Protein AF-A0A6I3EVF7-F1 (afdb_monomer_lite)

Structure (mmCIF, N/CA/C/O backbone):
data_AF-A0A6I3EVF7-F1
#
_entry.id   AF-A0A6I3EVF7-F1
#
loop_
_atom_site.group_PDB
_atom_site.id
_atom_site.type_symbol
_atom_site.label_atom_id
_atom_site.label_alt_id
_atom_site.label_comp_id
_atom_site.label_asym_id
_atom_site.label_entity_id
_atom_site.label_seq_id
_atom_site.pdbx_PDB_ins_code
_atom_site.Cartn_x
_atom_site.Cartn_y
_atom_site.Cartn_z
_atom_site.occupancy
_atom_site.B_iso_or_equiv
_atom_site.auth_seq_id
_atom_site.auth_comp_id
_atom_site.auth_asym_id
_atom_site.auth_atom_id
_atom_site.pdbx_PDB_model_num
ATOM 1 N N . MET A 1 1 ? 8.683 -10.826 -20.649 1.00 38.62 1 MET A N 1
ATOM 2 C CA . MET A 1 1 ? 7.949 -12.103 -20.678 1.00 38.62 1 MET A CA 1
ATOM 3 C C . MET A 1 1 ? 6.472 -11.751 -20.648 1.00 38.62 1 MET A C 1
ATOM 5 O O . MET A 1 1 ? 6.084 -11.012 -19.754 1.00 38.62 1 MET A O 1
ATOM 9 N N . HIS A 1 2 ? 5.681 -12.160 -21.643 1.00 29.53 2 HIS A N 1
ATOM 10 C CA . HIS A 1 2 ? 4.258 -12.369 -21.372 1.00 29.53 2 HIS A CA 1
ATOM 11 C C . HIS A 1 2 ? 4.209 -13.554 -20.407 1.00 29.53 2 HIS A C 1
ATOM 13 O O . HIS A 1 2 ? 4.920 -14.536 -20.629 1.00 29.53 2 HIS A O 1
ATOM 19 N N . LEU A 1 3 ? 3.469 -13.433 -19.309 1.00 39.28 3 LEU A N 1
ATOM 20 C CA . LEU A 1 3 ? 3.276 -14.514 -18.347 1.00 39.28 3 LEU A CA 1
ATOM 21 C C . LEU A 1 3 ? 2.391 -15.591 -18.985 1.00 39.28 3 LEU A C 1
ATOM 23 O O . LEU A 1 3 ? 1.185 -15.600 -18.780 1.00 39.28 3 LEU A O 1
ATOM 27 N N . ARG A 1 4 ? 2.993 -16.413 -19.852 1.00 40.47 4 ARG A N 1
ATOM 28 C CA . ARG A 1 4 ? 2.607 -17.772 -20.273 1.00 40.47 4 ARG A CA 1
ATOM 29 C C . ARG A 1 4 ? 3.448 -18.162 -21.487 1.00 40.47 4 ARG A C 1
ATOM 31 O O . ARG A 1 4 ? 3.463 -17.452 -22.489 1.00 40.47 4 ARG A O 1
ATOM 38 N N . GLY A 1 5 ? 4.130 -19.299 -21.387 1.00 30.47 5 GLY A N 1
ATOM 39 C CA . GLY A 1 5 ? 4.815 -19.923 -22.517 1.00 30.47 5 GLY A CA 1
ATOM 40 C C . GLY A 1 5 ? 6.160 -20.527 -22.145 1.00 30.47 5 GLY A C 1
ATOM 41 O O . GLY A 1 5 ? 7.187 -19.995 -22.544 1.00 30.47 5 GLY A O 1
ATOM 42 N N . LEU A 1 6 ? 6.139 -21.621 -21.383 1.00 3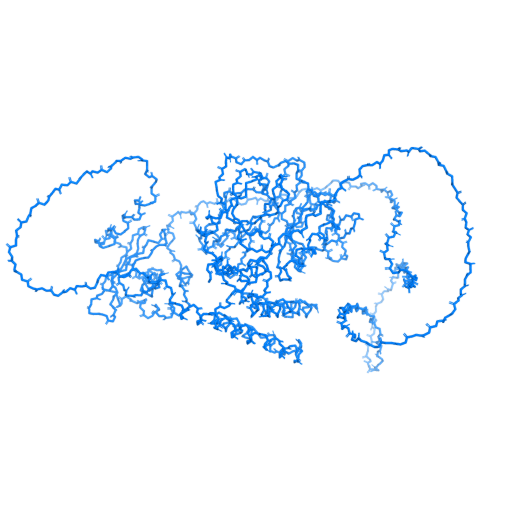1.83 6 LEU A N 1
ATOM 43 C CA . LEU A 1 6 ? 7.180 -22.652 -21.358 1.00 31.83 6 LEU A CA 1
ATOM 44 C C . LEU A 1 6 ? 6.561 -23.888 -20.701 1.00 31.83 6 LEU A C 1
ATOM 46 O O . LEU A 1 6 ? 6.365 -23.925 -19.491 1.00 31.83 6 LEU A O 1
ATOM 50 N N . GLY A 1 7 ? 6.190 -24.857 -21.526 1.00 28.47 7 GLY A N 1
ATOM 51 C CA . GLY A 1 7 ? 5.572 -26.097 -21.080 1.00 28.47 7 GLY A CA 1
ATOM 52 C C . GLY A 1 7 ? 5.059 -26.885 -22.269 1.00 28.47 7 GLY A C 1
ATOM 53 O O . GLY A 1 7 ? 3.861 -27.094 -22.373 1.00 28.47 7 GLY A O 1
ATOM 54 N N . ASP A 1 8 ? 5.956 -27.245 -23.187 1.00 30.62 8 ASP A N 1
ATOM 55 C CA . ASP A 1 8 ? 5.662 -28.314 -24.136 1.00 30.62 8 ASP A CA 1
ATOM 56 C C . ASP A 1 8 ? 6.950 -29.065 -24.487 1.00 30.62 8 ASP A C 1
ATOM 58 O O . ASP A 1 8 ? 7.740 -28.655 -25.340 1.00 30.62 8 ASP A O 1
ATOM 62 N N . ARG A 1 9 ? 7.203 -30.133 -23.727 1.00 29.97 9 ARG A N 1
ATOM 63 C CA . ARG A 1 9 ? 7.950 -31.315 -24.163 1.00 29.97 9 ARG A CA 1
ATOM 64 C C . ARG A 1 9 ? 7.329 -32.509 -23.455 1.00 29.97 9 ARG A C 1
ATOM 66 O O . ARG A 1 9 ? 7.487 -32.655 -22.246 1.00 29.97 9 ARG A O 1
ATOM 73 N N . GLY A 1 10 ? 6.604 -33.305 -24.231 1.00 24.58 10 GLY A N 1
ATOM 74 C CA . GLY A 1 10 ? 6.026 -34.564 -23.796 1.00 24.58 10 GLY A CA 1
ATOM 75 C C . GLY A 1 10 ? 7.090 -35.544 -23.316 1.00 24.58 10 GLY A C 1
ATOM 76 O O . GLY A 1 10 ? 8.164 -35.665 -23.910 1.00 24.58 10 GLY A O 1
ATOM 77 N N . ILE A 1 11 ? 6.749 -36.240 -22.240 1.00 28.66 11 ILE A N 1
ATOM 78 C CA . ILE A 1 11 ? 7.243 -37.572 -21.927 1.00 28.66 11 ILE A CA 1
ATOM 79 C C . ILE A 1 11 ? 5.992 -38.365 -21.547 1.00 28.66 11 ILE A C 1
ATOM 81 O O . ILE A 1 11 ? 5.314 -38.024 -20.579 1.00 28.66 11 ILE A O 1
ATOM 85 N N . ASP A 1 12 ? 5.673 -39.358 -22.374 1.00 26.12 12 ASP A N 1
ATOM 86 C CA . ASP A 1 12 ? 4.699 -40.409 -22.094 1.00 26.12 12 ASP A CA 1
ATOM 87 C C . ASP A 1 12 ? 5.113 -41.196 -20.841 1.00 26.12 12 ASP A C 1
ATOM 89 O O . ASP A 1 12 ? 6.294 -41.515 -20.671 1.00 26.12 12 ASP A O 1
ATOM 93 N N . GLY A 1 13 ? 4.147 -41.546 -19.988 1.00 26.25 13 GLY A N 1
ATOM 94 C CA . GLY A 1 13 ? 4.371 -42.454 -18.861 1.00 26.25 13 GLY A CA 1
ATOM 95 C C . GLY A 1 13 ? 3.244 -42.458 -17.828 1.00 26.25 13 GLY A C 1
ATOM 96 O O . GLY A 1 13 ? 3.287 -41.679 -16.886 1.00 26.25 13 GLY A O 1
ATOM 97 N N . ASP A 1 14 ? 2.262 -43.326 -18.074 1.00 24.47 14 ASP A N 1
ATOM 98 C CA . ASP A 1 14 ? 1.300 -44.005 -17.186 1.00 24.47 14 ASP A CA 1
ATOM 99 C C . ASP A 1 14 ? 0.942 -43.461 -15.781 1.00 24.47 14 ASP A C 1
ATOM 101 O O . ASP A 1 14 ? 1.766 -43.353 -14.879 1.00 24.47 14 ASP A O 1
ATOM 105 N N . ALA A 1 15 ? -0.368 -43.204 -15.658 1.00 25.30 15 ALA A N 1
ATOM 106 C CA . ALA A 1 15 ? -1.366 -43.637 -14.666 1.00 25.30 15 ALA A CA 1
ATOM 107 C C . ALA A 1 15 ? -0.992 -44.100 -13.232 1.00 25.30 15 ALA A C 1
ATOM 109 O O . ALA A 1 15 ? 0.000 -44.772 -12.986 1.00 25.30 15 ALA A O 1
ATOM 110 N N . ASP A 1 16 ? -1.979 -43.843 -12.358 1.00 25.98 16 ASP A N 1
ATOM 111 C CA . ASP A 1 16 ? -2.248 -44.378 -11.011 1.00 25.98 16 ASP A CA 1
ATOM 112 C C . ASP A 1 16 ? -1.603 -43.662 -9.807 1.00 25.98 16 ASP A C 1
ATOM 114 O O . ASP A 1 16 ? -0.487 -43.944 -9.391 1.00 25.98 16 ASP A O 1
ATOM 118 N N . ASP A 1 17 ? -2.344 -42.715 -9.212 1.00 25.66 17 ASP A N 1
ATOM 119 C CA . ASP A 1 17 ? -3.032 -42.968 -7.930 1.00 25.66 17 ASP A CA 1
ATOM 120 C C . ASP A 1 17 ? -3.854 -41.740 -7.485 1.00 25.66 17 ASP A C 1
ATOM 122 O O . ASP A 1 17 ? -3.339 -40.712 -7.034 1.00 25.66 17 ASP A O 1
ATOM 126 N N . CYS A 1 18 ? -5.179 -41.855 -7.595 1.00 22.62 18 CYS A N 1
ATOM 127 C CA . CYS A 1 18 ? -6.127 -40.994 -6.898 1.00 22.62 18 CYS A CA 1
ATOM 128 C C . CYS A 1 18 ? -6.444 -41.628 -5.542 1.00 22.62 18 CYS A C 1
ATOM 130 O O . CYS A 1 18 ? -7.067 -42.685 -5.498 1.00 22.62 18 CYS A O 1
ATOM 132 N N . ILE A 1 19 ? -6.115 -40.953 -4.437 1.00 23.39 19 ILE A N 1
ATOM 133 C CA . ILE A 1 19 ? -6.683 -41.288 -3.127 1.00 23.39 19 ILE A CA 1
ATOM 134 C C . ILE A 1 19 ? -7.398 -40.068 -2.549 1.00 23.39 19 ILE A C 1
ATOM 136 O O . ILE A 1 19 ? -6.800 -39.073 -2.145 1.00 23.39 19 ILE A O 1
ATOM 140 N N . VAL A 1 20 ? -8.721 -40.205 -2.523 1.00 22.12 20 VAL A N 1
ATOM 141 C CA . VAL A 1 20 ? -9.694 -39.427 -1.758 1.00 22.12 20 VAL A CA 1
ATOM 142 C C . VAL A 1 20 ? -9.808 -40.043 -0.363 1.00 22.12 20 VAL A C 1
ATOM 144 O O . VAL A 1 20 ? -10.051 -41.238 -0.257 1.00 22.12 20 VAL A O 1
ATOM 147 N N . PHE A 1 21 ? -9.745 -39.226 0.689 1.00 23.14 21 PHE A N 1
ATOM 148 C CA . PHE A 1 21 ? -10.411 -39.457 1.982 1.00 23.14 21 PHE A CA 1
ATOM 149 C C . PHE A 1 21 ? -10.740 -38.067 2.553 1.00 23.14 21 PHE A C 1
ATOM 151 O O . PHE A 1 21 ? -9.890 -37.186 2.531 1.00 23.14 21 PHE A O 1
ATOM 158 N N . GLY A 1 22 ? -11.935 -37.729 3.030 1.00 23.11 22 GLY A N 1
ATOM 159 C CA . GLY A 1 22 ? -13.046 -38.542 3.509 1.00 23.11 22 GLY A CA 1
ATOM 160 C C . GLY A 1 22 ? -13.506 -37.918 4.829 1.00 23.11 22 GLY A C 1
ATOM 161 O O . GLY A 1 22 ? -12.819 -38.043 5.837 1.00 23.11 22 GLY A O 1
ATOM 162 N N . ALA A 1 23 ? -14.620 -37.185 4.797 1.00 22.70 23 ALA A N 1
ATOM 163 C CA . ALA A 1 23 ? -15.265 -36.619 5.977 1.00 22.70 23 ALA A CA 1
ATOM 164 C C . ALA A 1 23 ? -15.813 -37.739 6.878 1.00 22.70 23 ALA A C 1
ATOM 166 O O . ALA A 1 23 ? -16.381 -38.710 6.381 1.00 22.70 23 ALA A O 1
ATOM 167 N N . GLY A 1 24 ? -15.663 -37.585 8.194 1.00 23.61 24 GLY A N 1
ATOM 168 C CA . GLY A 1 24 ? -16.239 -38.474 9.198 1.00 23.61 24 GLY A CA 1
ATOM 169 C C . GLY A 1 24 ? -16.977 -37.674 10.265 1.00 23.61 24 GLY A C 1
ATOM 170 O O . GLY A 1 24 ? -16.353 -37.077 11.138 1.00 23.61 24 GLY A O 1
ATOM 171 N N . GLU A 1 25 ? -18.305 -37.673 10.179 1.00 25.81 25 GLU A N 1
ATOM 172 C CA . GLU A 1 25 ? -19.218 -37.321 11.264 1.00 25.81 25 GLU A CA 1
ATOM 173 C C . GLU A 1 25 ? -19.417 -38.522 12.203 1.00 25.81 25 GLU A C 1
ATOM 175 O O . GLU A 1 25 ? -19.646 -39.641 11.753 1.00 25.81 25 GLU A O 1
ATOM 180 N N . SER A 1 26 ? -19.390 -38.272 13.512 1.00 29.00 26 SER A N 1
ATOM 181 C CA . SER A 1 26 ? -20.152 -38.961 14.572 1.00 29.00 26 SER A CA 1
ATOM 182 C C . SER A 1 26 ? -19.810 -38.227 15.875 1.00 29.00 26 SER A C 1
ATOM 184 O O . SER A 1 26 ? -18.667 -37.828 16.055 1.00 29.00 26 SER A O 1
ATOM 186 N N . GLY A 1 27 ? -20.669 -37.952 16.844 1.00 25.12 27 GLY A N 1
ATOM 187 C CA . GLY A 1 27 ? -22.031 -38.352 17.143 1.00 25.12 27 GLY A CA 1
ATOM 188 C C . GLY A 1 27 ? -22.235 -38.022 18.631 1.00 25.12 27 GLY A C 1
ATOM 189 O O . GLY A 1 27 ? -21.299 -38.052 19.425 1.00 25.12 27 GLY A O 1
ATOM 190 N N . VAL A 1 28 ? -23.450 -37.624 18.981 1.00 28.11 28 VAL A N 1
ATOM 191 C CA . VAL A 1 28 ? -23.890 -37.069 20.270 1.00 28.11 28 VAL A CA 1
ATOM 192 C C . VAL A 1 28 ? -23.696 -38.024 21.465 1.00 28.11 28 VAL A C 1
ATOM 194 O O . VAL A 1 28 ? -23.994 -39.209 21.364 1.00 28.11 28 VAL A O 1
ATOM 197 N N . GLY A 1 29 ? -23.340 -37.477 22.637 1.00 24.62 29 GLY A N 1
ATOM 198 C CA . GLY A 1 29 ? -23.464 -38.139 23.945 1.00 24.62 29 GLY A CA 1
ATOM 199 C C . GLY A 1 29 ? -23.269 -37.154 25.108 1.00 24.62 29 GLY A C 1
ATOM 200 O O . GLY A 1 29 ? -22.277 -36.438 25.156 1.00 24.62 29 GLY A O 1
ATOM 201 N N . ARG A 1 30 ? -24.248 -37.072 26.014 1.00 26.86 30 ARG A N 1
ATOM 202 C CA . ARG A 1 30 ? -24.428 -36.042 27.053 1.00 26.86 30 ARG A CA 1
ATOM 203 C C . ARG A 1 30 ? -24.164 -36.622 28.458 1.00 26.86 30 ARG A C 1
ATOM 205 O O . ARG A 1 30 ? -24.541 -37.763 28.695 1.00 26.86 30 ARG A O 1
ATOM 212 N N . ALA A 1 31 ? -23.700 -35.746 29.358 1.00 27.33 31 ALA A N 1
ATOM 213 C CA . ALA A 1 31 ? -23.942 -35.680 30.815 1.00 27.33 31 ALA A CA 1
ATOM 214 C C . ALA A 1 31 ? -22.895 -36.214 31.835 1.00 27.33 31 ALA A C 1
ATOM 216 O O . ALA A 1 31 ? -22.495 -37.371 31.819 1.00 27.33 31 ALA A O 1
ATOM 217 N N . ASP A 1 32 ? -22.608 -35.292 32.771 1.00 26.92 32 ASP A N 1
ATOM 218 C CA . ASP A 1 32 ? -22.363 -35.399 34.222 1.00 26.92 32 ASP A CA 1
ATOM 219 C C . ASP A 1 32 ? -20.986 -35.751 34.836 1.00 26.92 32 ASP A C 1
ATOM 221 O O . ASP A 1 32 ? -20.535 -36.888 34.837 1.00 26.92 32 ASP A O 1
ATOM 225 N N . GLY A 1 33 ? -20.429 -34.749 35.546 1.00 25.52 33 GLY A N 1
ATOM 226 C CA . GLY A 1 33 ? -20.185 -34.833 36.998 1.00 25.52 33 GLY A CA 1
ATOM 227 C C . GLY A 1 33 ? -18.771 -35.153 37.523 1.00 25.52 33 GLY A C 1
ATOM 228 O O . GLY A 1 33 ? -18.270 -36.250 37.336 1.00 25.52 33 GLY A O 1
ATOM 229 N N . GLY A 1 34 ? -18.215 -34.252 38.354 1.00 24.58 34 GLY A N 1
ATOM 230 C CA . GLY A 1 34 ? -17.509 -34.659 39.591 1.00 24.58 34 GLY A CA 1
ATOM 231 C C . GLY A 1 34 ? -15.972 -34.568 39.678 1.00 24.58 34 GLY A C 1
ATOM 232 O O . GLY A 1 34 ? -15.258 -35.485 39.309 1.00 24.58 34 GLY A O 1
ATOM 233 N N . SER A 1 35 ? -15.502 -33.468 40.279 1.00 25.22 35 SER A N 1
ATOM 234 C CA . SER A 1 35 ? -14.383 -33.282 41.238 1.00 25.22 35 SER A CA 1
ATOM 235 C C . SER A 1 35 ? -13.179 -34.254 41.378 1.00 25.22 35 SER A C 1
ATOM 237 O O . SER A 1 35 ? -13.341 -35.410 41.746 1.00 25.22 35 SER A O 1
ATOM 239 N N . ALA A 1 36 ? -11.995 -33.614 41.413 1.00 26.95 36 ALA A N 1
ATOM 240 C CA . ALA A 1 36 ? -10.880 -33.737 42.381 1.00 26.95 36 ALA A CA 1
ATOM 241 C C . ALA A 1 36 ? -9.971 -34.989 42.424 1.00 26.95 36 ALA A C 1
ATOM 243 O O . ALA A 1 36 ? -10.426 -36.116 42.558 1.00 26.95 36 ALA A O 1
ATOM 244 N N . GLY A 1 37 ? -8.651 -34.742 42.496 1.00 24.61 37 GLY A N 1
ATOM 245 C CA . GLY A 1 37 ? -7.668 -35.697 43.031 1.00 24.61 37 GLY A CA 1
ATOM 246 C C . GLY A 1 37 ? -6.244 -35.535 42.491 1.00 24.61 37 GLY A C 1
ATOM 247 O O . GLY A 1 37 ? -5.963 -35.910 41.362 1.00 24.61 37 GLY A O 1
ATOM 248 N N . ALA A 1 38 ? -5.347 -34.987 43.313 1.00 25.56 38 ALA A N 1
ATOM 249 C CA . ALA A 1 38 ? -3.904 -34.891 43.084 1.00 25.56 38 ALA A CA 1
ATOM 250 C C . ALA A 1 38 ? -3.187 -36.251 43.232 1.00 25.56 38 ALA A C 1
ATOM 252 O O . ALA A 1 38 ? -3.650 -37.104 43.986 1.00 25.56 38 ALA A O 1
ATOM 253 N N . GLY A 1 39 ? -2.016 -36.420 42.601 1.00 23.69 39 GLY A N 1
ATOM 254 C CA . GLY A 1 39 ? -1.154 -37.589 42.832 1.00 23.69 39 GLY A CA 1
ATOM 255 C C . GLY A 1 39 ? 0.091 -37.679 41.939 1.00 23.69 39 GLY A C 1
ATOM 256 O O . GLY A 1 39 ? 0.058 -38.332 40.909 1.00 23.69 39 GLY A O 1
ATOM 257 N N . THR A 1 40 ? 1.158 -36.991 42.358 1.00 24.88 40 THR A N 1
ATOM 258 C CA . THR A 1 40 ? 2.593 -37.386 42.382 1.00 24.88 40 THR A CA 1
ATOM 259 C C . THR A 1 40 ? 3.217 -38.352 41.344 1.00 24.88 40 THR A C 1
ATOM 261 O O . THR A 1 40 ? 2.779 -39.483 41.173 1.00 24.88 40 THR A O 1
ATOM 264 N N . CYS A 1 41 ? 4.378 -37.926 40.806 1.00 21.59 41 CYS A N 1
ATOM 265 C CA . CYS A 1 41 ? 5.434 -38.706 40.122 1.00 21.59 41 CYS A CA 1
ATOM 266 C C . CYS A 1 41 ? 5.946 -39.939 40.909 1.00 21.59 41 CYS A C 1
ATOM 268 O O . CYS A 1 41 ? 5.789 -39.988 42.131 1.00 21.59 41 CYS A O 1
ATOM 270 N N . PRO A 1 42 ? 6.678 -40.864 40.245 1.00 30.25 42 PRO A N 1
ATOM 271 C CA . PRO A 1 42 ? 8.151 -40.787 40.300 1.00 30.25 42 PRO A CA 1
ATOM 272 C C . PRO A 1 42 ? 8.917 -41.154 38.999 1.00 30.25 42 PRO A C 1
ATOM 274 O O . PRO A 1 42 ? 8.568 -42.075 38.275 1.00 30.25 42 PRO A O 1
ATOM 277 N N . LEU A 1 43 ? 9.977 -40.369 38.761 1.00 26.64 43 LEU A N 1
ATOM 278 C CA . LEU A 1 43 ? 11.385 -40.699 38.455 1.00 26.64 43 LEU A CA 1
ATOM 279 C C . LEU A 1 43 ? 11.807 -41.910 37.581 1.00 26.64 43 LEU A C 1
ATOM 281 O O . LEU A 1 43 ? 11.591 -43.060 37.937 1.00 26.64 43 LEU A O 1
ATOM 285 N N . ALA A 1 44 ? 12.650 -41.548 36.599 1.00 26.12 44 ALA A N 1
ATOM 286 C CA . ALA A 1 44 ? 13.984 -42.082 36.259 1.00 26.12 44 ALA A CA 1
ATOM 287 C C . ALA A 1 44 ? 14.146 -43.474 35.609 1.00 26.12 44 ALA A C 1
ATOM 289 O O . ALA A 1 44 ? 13.737 -44.500 36.140 1.00 26.12 44 ALA A O 1
ATOM 290 N N . GLY A 1 45 ? 14.892 -43.484 34.497 1.00 24.11 45 GLY A N 1
ATOM 291 C CA . GLY A 1 45 ? 15.455 -44.668 33.847 1.00 24.11 45 GLY A CA 1
ATOM 292 C C . GLY A 1 45 ? 16.379 -44.257 32.699 1.00 24.11 45 GLY A C 1
ATOM 293 O O . GLY A 1 45 ? 15.912 -43.788 31.667 1.00 24.11 45 GLY A O 1
ATOM 294 N N . ASP A 1 46 ? 17.676 -44.379 32.952 1.00 24.92 46 ASP A N 1
ATOM 295 C CA . ASP A 1 46 ? 18.827 -43.958 32.153 1.00 24.92 46 ASP A CA 1
ATOM 296 C C . ASP A 1 46 ? 19.147 -44.865 30.942 1.00 24.92 46 ASP A C 1
ATOM 298 O O . ASP A 1 46 ? 18.916 -46.069 30.989 1.00 24.92 46 ASP A O 1
ATOM 302 N N . LEU A 1 47 ? 19.793 -44.237 29.943 1.00 26.00 47 LEU A N 1
ATOM 303 C CA . LEU A 1 47 ? 20.831 -44.733 29.012 1.00 26.00 47 LEU A CA 1
ATOM 304 C C . LEU A 1 47 ? 20.518 -45.882 28.023 1.00 26.00 47 LEU A C 1
ATOM 306 O O . LEU A 1 47 ? 20.335 -47.025 28.412 1.00 26.00 47 LEU A O 1
ATOM 310 N N . ASP A 1 48 ? 20.672 -45.603 26.718 1.00 24.92 48 ASP A N 1
ATOM 311 C CA . ASP A 1 48 ? 21.825 -46.156 25.987 1.00 24.92 48 ASP A CA 1
ATOM 312 C C . ASP A 1 48 ? 22.127 -45.447 24.655 1.00 24.92 48 ASP A C 1
ATOM 314 O O . ASP A 1 48 ? 21.250 -44.965 23.936 1.00 24.92 48 ASP A O 1
ATOM 318 N N . ALA A 1 49 ? 23.424 -45.358 24.366 1.00 27.56 49 ALA A N 1
ATOM 319 C CA . ALA A 1 49 ? 24.030 -44.637 23.259 1.00 27.56 49 ALA A CA 1
ATOM 320 C C . ALA A 1 49 ? 24.144 -45.494 21.985 1.00 27.56 49 ALA A C 1
ATOM 322 O O . ALA A 1 49 ? 24.536 -46.656 22.029 1.00 27.56 49 ALA A O 1
ATOM 323 N N . GLY A 1 50 ? 23.915 -44.875 20.825 1.00 25.17 50 GLY A N 1
ATOM 324 C CA . GLY A 1 50 ? 24.214 -45.443 19.511 1.00 25.17 50 GLY A CA 1
ATOM 325 C C . GLY A 1 50 ? 24.464 -44.326 18.504 1.00 25.17 50 GLY A C 1
ATOM 326 O O . GLY A 1 50 ? 23.532 -43.672 18.048 1.00 25.17 50 GLY A O 1
ATOM 327 N N . GLY A 1 51 ? 25.739 -44.059 18.217 1.00 25.20 51 GLY A N 1
ATOM 328 C CA . GLY A 1 51 ? 26.180 -42.990 17.327 1.00 25.20 51 GLY A CA 1
ATOM 329 C C . GLY A 1 51 ? 25.971 -43.294 15.841 1.00 25.20 51 GLY A C 1
ATOM 330 O O . GLY A 1 51 ? 26.070 -44.433 15.395 1.00 25.20 51 GLY A O 1
ATOM 331 N N . GLY A 1 52 ? 25.752 -42.234 15.066 1.00 25.25 52 GLY A N 1
ATOM 332 C CA . GLY A 1 52 ? 25.732 -42.258 13.604 1.00 25.25 52 GLY A CA 1
ATOM 333 C C . GLY A 1 52 ? 25.544 -40.843 13.066 1.00 25.25 52 GLY A C 1
ATOM 334 O O . GLY A 1 52 ? 24.445 -40.303 13.103 1.00 25.25 52 GLY A O 1
ATOM 335 N N . GLY A 1 53 ? 26.640 -40.206 12.654 1.00 26.52 53 GLY A N 1
ATOM 336 C CA . GLY A 1 53 ? 26.678 -38.795 12.274 1.00 26.52 53 GLY A CA 1
ATOM 337 C C . GLY A 1 53 ? 25.992 -38.469 10.945 1.00 26.52 53 GLY A C 1
ATOM 338 O O . GLY A 1 53 ? 25.993 -39.264 10.010 1.00 26.52 53 GLY A O 1
ATOM 339 N N . GLY A 1 54 ? 25.477 -37.238 10.837 1.00 26.16 54 GLY A N 1
ATOM 340 C CA . GLY A 1 54 ? 24.986 -36.695 9.571 1.00 26.16 54 GLY A CA 1
ATOM 341 C C . GLY A 1 54 ? 24.305 -35.328 9.679 1.00 26.16 54 GLY A C 1
ATOM 342 O O . GLY A 1 54 ? 23.103 -35.256 9.863 1.00 26.16 54 GLY A O 1
ATOM 343 N N . ARG A 1 55 ? 25.092 -34.260 9.476 1.00 27.31 55 ARG A N 1
ATOM 344 C CA . ARG A 1 55 ? 24.706 -32.889 9.057 1.00 27.31 55 ARG A CA 1
ATOM 345 C C . ARG A 1 55 ? 23.688 -32.128 9.930 1.00 27.31 55 ARG A C 1
ATOM 347 O O . ARG A 1 55 ? 22.485 -32.158 9.706 1.00 27.31 55 ARG A O 1
ATOM 354 N N . LEU A 1 56 ? 24.218 -31.295 10.831 1.00 26.77 56 LEU A N 1
ATOM 355 C CA . LEU A 1 56 ? 23.485 -30.206 11.485 1.00 26.77 56 LEU A CA 1
ATOM 356 C C . LEU A 1 56 ? 23.064 -29.142 10.454 1.00 26.77 56 LEU A C 1
ATOM 358 O O . LEU A 1 56 ? 23.902 -28.414 9.917 1.00 26.77 56 LEU A O 1
ATOM 362 N N . GLY A 1 57 ? 21.760 -29.034 10.201 1.00 24.98 57 GLY A N 1
ATOM 363 C CA . GLY A 1 57 ? 21.161 -27.841 9.611 1.00 24.98 57 GLY A CA 1
ATOM 364 C C . GLY A 1 57 ? 21.241 -26.688 10.612 1.00 24.98 57 GLY A C 1
ATOM 365 O O . GLY A 1 57 ? 20.784 -26.810 11.746 1.00 24.98 57 GLY A O 1
ATOM 366 N N . ARG A 1 58 ? 21.852 -25.567 10.216 1.00 24.31 58 ARG A N 1
ATOM 367 C CA . ARG A 1 58 ? 21.862 -24.335 11.016 1.00 24.31 58 ARG A CA 1
ATOM 368 C C . ARG A 1 58 ? 20.439 -23.773 11.057 1.00 24.31 58 ARG A C 1
ATOM 370 O O . ARG A 1 58 ? 19.982 -23.197 10.075 1.00 24.31 58 ARG A O 1
ATOM 377 N N . ALA A 1 59 ? 19.759 -23.924 12.189 1.00 23.16 59 ALA A N 1
ATOM 378 C CA . ALA A 1 59 ? 18.592 -23.119 12.517 1.00 23.16 59 ALA A CA 1
ATOM 379 C C . ALA A 1 59 ? 19.071 -21.700 12.862 1.00 23.16 59 ALA A C 1
ATOM 381 O O . ALA A 1 59 ? 19.826 -21.501 13.814 1.00 23.16 59 ALA A O 1
ATOM 382 N N . VAL A 1 60 ? 18.674 -20.714 12.059 1.00 23.42 60 VAL A N 1
ATOM 383 C CA . VAL A 1 60 ? 18.873 -19.294 12.368 1.00 23.42 60 VAL A CA 1
ATOM 384 C C . VAL A 1 60 ? 17.800 -18.904 13.382 1.00 23.42 60 VAL A C 1
ATOM 386 O O . VAL A 1 60 ? 16.656 -18.645 13.021 1.00 23.42 60 VAL A O 1
ATOM 389 N N . GLY A 1 61 ? 18.156 -18.928 14.666 1.00 22.06 61 GLY A N 1
ATOM 390 C CA . GLY A 1 61 ? 17.337 -18.367 15.736 1.00 22.06 61 GLY A CA 1
ATOM 391 C C . GLY A 1 61 ? 17.456 -16.845 15.735 1.00 22.06 61 GLY A C 1
ATOM 392 O O . GLY A 1 61 ? 18.543 -16.308 15.941 1.00 22.06 61 GLY A O 1
ATOM 393 N N . LEU A 1 62 ? 16.345 -16.153 15.486 1.00 20.66 62 LEU A N 1
ATOM 394 C CA . LEU A 1 62 ? 16.237 -14.703 15.618 1.00 20.66 62 LEU A CA 1
ATOM 395 C C . LEU A 1 62 ? 16.298 -14.340 17.112 1.00 20.66 62 LEU A C 1
ATOM 397 O O . LEU A 1 62 ? 15.359 -14.600 17.863 1.00 20.66 62 LEU A O 1
ATOM 401 N N . LEU A 1 63 ? 17.420 -13.769 17.550 1.00 20.16 63 LEU A N 1
ATOM 402 C CA . LEU A 1 63 ? 17.597 -13.258 18.907 1.00 20.16 63 LEU A CA 1
ATOM 403 C C . LEU A 1 63 ? 16.835 -11.931 19.048 1.00 20.16 63 LEU A C 1
ATOM 405 O O . LEU A 1 63 ? 17.262 -10.903 18.525 1.00 20.16 63 LEU A O 1
ATOM 409 N N . VAL A 1 64 ? 15.713 -11.945 19.765 1.00 21.56 64 VAL A N 1
ATOM 410 C CA . VAL A 1 64 ? 15.047 -10.720 20.224 1.00 21.56 64 VAL A CA 1
ATOM 411 C C . VAL A 1 64 ? 15.802 -10.221 21.455 1.00 21.56 64 VAL A C 1
ATOM 413 O O . VAL A 1 64 ? 15.683 -10.787 22.539 1.00 21.56 64 VAL A O 1
ATOM 416 N N . VAL A 1 65 ? 16.609 -9.175 21.287 1.00 21.05 65 VAL A N 1
ATOM 417 C CA . VAL A 1 65 ? 17.261 -8.483 22.405 1.00 21.05 65 VAL A CA 1
ATOM 418 C C . VAL A 1 65 ? 16.238 -7.549 23.050 1.00 21.05 65 VAL A C 1
ATOM 420 O O . VAL A 1 65 ? 15.867 -6.528 22.475 1.00 21.05 65 VAL A O 1
ATOM 423 N N . ALA A 1 66 ? 15.776 -7.899 24.249 1.00 20.34 66 ALA A N 1
ATOM 424 C CA . ALA A 1 66 ? 15.059 -6.985 25.127 1.00 20.34 66 ALA A CA 1
ATOM 425 C C . ALA A 1 66 ? 16.089 -6.184 25.937 1.00 20.34 66 ALA A C 1
ATOM 427 O O . ALA A 1 66 ? 16.766 -6.737 26.800 1.00 20.34 66 ALA A O 1
ATOM 428 N N . THR A 1 67 ? 16.239 -4.889 25.658 1.00 24.33 67 THR A N 1
ATOM 429 C CA . THR A 1 67 ? 17.063 -3.995 26.483 1.00 24.33 67 THR A CA 1
ATOM 430 C C . THR A 1 67 ? 16.207 -3.388 27.592 1.00 24.33 67 THR A C 1
ATOM 432 O O . THR A 1 67 ? 15.342 -2.555 27.322 1.00 24.33 67 THR A O 1
ATOM 435 N N . SER A 1 68 ? 16.455 -3.785 28.839 1.00 22.45 68 SER A N 1
ATOM 436 C CA . SER A 1 68 ? 16.043 -3.039 30.029 1.00 22.45 68 SER A CA 1
ATOM 437 C C . SER A 1 68 ? 17.124 -2.008 30.361 1.00 22.45 68 SER A C 1
ATOM 439 O O . SER A 1 68 ? 18.243 -2.395 30.693 1.00 22.45 68 SER A O 1
ATOM 441 N N . SER A 1 69 ? 16.824 -0.713 30.266 1.00 24.45 69 SER A N 1
ATOM 442 C CA . SER A 1 69 ? 17.711 0.340 30.774 1.00 24.45 69 SER A CA 1
ATOM 443 C C . SER A 1 69 ? 17.458 0.537 32.269 1.00 24.45 69 SER A C 1
ATOM 445 O O . SER A 1 69 ? 16.402 1.031 32.667 1.00 24.45 69 SER A O 1
ATOM 447 N N . SER A 1 70 ? 18.416 0.123 33.092 1.00 26.19 70 SER A N 1
ATOM 448 C CA . SER A 1 70 ? 18.537 0.524 34.492 1.00 26.19 70 SER A CA 1
ATOM 449 C C . SER A 1 70 ? 19.586 1.632 34.573 1.00 26.19 70 SER A C 1
ATOM 451 O O . SER A 1 70 ? 20.775 1.344 34.460 1.00 26.19 70 SER A O 1
ATOM 453 N N . ASP A 1 71 ? 19.156 2.881 34.739 1.00 27.91 71 ASP A N 1
ATOM 454 C CA . ASP A 1 71 ? 20.063 3.996 35.012 1.00 27.91 71 ASP A CA 1
ATOM 455 C C . ASP A 1 71 ? 20.362 4.048 36.514 1.00 27.91 71 ASP A C 1
ATOM 457 O O . ASP A 1 71 ? 19.454 4.187 37.337 1.00 27.91 71 ASP A O 1
ATOM 461 N N . GLY A 1 72 ? 21.640 3.940 36.870 1.00 25.58 72 GLY A N 1
ATOM 462 C CA . GLY A 1 72 ? 22.107 4.110 38.238 1.00 25.58 72 GLY A CA 1
ATOM 463 C C . GLY A 1 72 ? 23.618 3.965 38.359 1.00 25.58 72 GLY A C 1
ATOM 464 O O . GLY A 1 72 ? 24.095 2.856 38.530 1.00 25.58 72 GLY A O 1
ATOM 465 N N . GLU A 1 73 ? 24.332 5.088 38.283 1.00 29.12 73 GLU A N 1
ATOM 466 C CA . GLU A 1 73 ? 25.657 5.378 38.868 1.00 29.12 73 GLU A CA 1
ATOM 467 C C . GLU A 1 73 ? 25.947 6.856 38.513 1.00 29.12 73 GLU A C 1
ATOM 469 O O . GLU A 1 73 ? 25.743 7.264 37.376 1.00 29.12 73 GLU A O 1
ATOM 474 N N . GLY A 1 74 ? 26.293 7.788 39.402 1.00 25.91 74 GLY A N 1
ATOM 475 C CA . GLY A 1 74 ? 27.029 7.671 40.653 1.00 25.91 74 GLY A CA 1
ATOM 476 C C . GLY A 1 74 ? 28.448 8.195 40.427 1.00 25.91 74 GLY A C 1
ATOM 477 O O . GLY A 1 74 ? 29.346 7.401 40.185 1.00 25.91 74 GLY A O 1
ATOM 478 N N . THR A 1 75 ? 28.663 9.516 40.480 1.00 30.17 75 THR A N 1
ATOM 479 C CA . THR A 1 75 ? 30.018 10.099 40.502 1.00 30.17 75 THR A CA 1
ATOM 480 C C . THR A 1 75 ? 30.099 11.270 41.479 1.00 30.17 75 THR A C 1
ATOM 482 O O . THR A 1 75 ? 29.486 12.314 41.253 1.00 30.17 75 THR A O 1
ATOM 485 N N . ASP A 1 76 ? 30.877 11.062 42.542 1.00 29.28 76 ASP A N 1
ATOM 486 C CA . ASP A 1 76 ? 31.418 12.071 43.457 1.00 29.28 76 ASP A CA 1
ATOM 487 C C . ASP A 1 76 ? 32.445 12.983 42.758 1.00 29.28 76 ASP A C 1
ATOM 489 O O . ASP A 1 76 ? 33.170 12.544 41.861 1.00 29.28 76 ASP A O 1
ATOM 493 N N . GLY A 1 77 ? 32.550 14.238 43.213 1.00 27.12 77 GLY A N 1
ATOM 494 C CA . GLY A 1 77 ? 33.578 15.190 42.774 1.00 27.12 77 GLY A CA 1
ATOM 495 C C . GLY A 1 77 ? 33.413 16.612 43.332 1.00 27.12 77 GLY A C 1
ATOM 496 O O . GLY A 1 77 ? 32.664 17.415 42.788 1.00 27.12 77 GLY A O 1
ATOM 497 N N . ASP A 1 78 ? 34.153 16.873 44.408 1.00 28.39 78 ASP A N 1
ATOM 498 C CA . ASP A 1 78 ? 34.346 18.054 45.270 1.00 28.39 78 ASP A CA 1
ATOM 499 C C . ASP A 1 78 ? 34.231 19.525 44.772 1.00 28.39 78 ASP A C 1
ATOM 501 O O . ASP A 1 78 ? 34.700 19.925 43.709 1.00 28.39 78 ASP A O 1
ATOM 505 N N . GLU A 1 79 ? 33.749 20.337 45.733 1.00 28.19 79 GLU A N 1
ATOM 506 C CA . GLU A 1 79 ? 34.122 21.709 46.160 1.00 28.19 79 GLU A CA 1
ATOM 507 C C . GLU A 1 79 ? 34.096 22.941 45.213 1.00 28.19 79 GLU A C 1
ATOM 509 O O . GLU A 1 79 ? 35.043 23.206 44.470 1.00 28.19 79 GLU A O 1
ATOM 514 N N . ARG A 1 80 ? 33.148 23.876 45.469 1.00 29.05 80 ARG A N 1
ATOM 515 C CA . ARG A 1 80 ? 33.408 25.198 46.124 1.00 29.05 80 ARG A CA 1
ATOM 516 C C . ARG A 1 80 ? 32.175 26.135 46.218 1.00 29.05 80 ARG A C 1
ATOM 518 O O . ARG A 1 80 ? 31.624 26.565 45.217 1.00 29.05 80 ARG A O 1
ATOM 525 N N . GLY A 1 81 ? 31.832 26.504 47.461 1.00 26.06 81 GLY A N 1
ATOM 526 C CA . GLY A 1 81 ? 31.296 27.787 47.977 1.00 26.06 81 GLY A CA 1
ATOM 527 C C . GLY A 1 81 ? 30.275 28.654 47.205 1.00 26.06 81 GLY A C 1
ATOM 528 O O . GLY A 1 81 ? 30.638 29.362 46.277 1.00 26.06 81 GLY A O 1
ATOM 529 N N . SER A 1 82 ? 29.071 28.858 47.766 1.00 27.80 82 SER A N 1
ATOM 530 C CA . SER A 1 82 ? 28.738 30.035 48.613 1.00 27.80 82 SER A CA 1
ATOM 531 C C . SER A 1 82 ? 27.216 30.258 48.824 1.00 27.80 82 SER A C 1
ATOM 533 O O . SER A 1 82 ? 26.437 30.286 47.883 1.00 27.80 82 SER A O 1
ATOM 535 N N . LYS A 1 83 ? 26.852 30.450 50.106 1.00 27.50 83 LYS A N 1
ATOM 536 C CA . LYS A 1 83 ? 25.753 31.242 50.723 1.00 27.50 83 LYS A CA 1
ATOM 537 C C . LYS A 1 83 ? 24.266 31.093 50.287 1.00 27.50 83 LYS A C 1
ATOM 539 O O . LYS A 1 83 ? 23.841 31.568 49.245 1.00 27.50 83 LYS A O 1
ATOM 544 N N . SER A 1 84 ? 23.483 30.585 51.253 1.00 25.06 84 SER A N 1
ATOM 545 C CA . SER A 1 84 ? 22.027 30.693 51.556 1.00 25.06 84 SER A CA 1
ATOM 546 C C . SER A 1 84 ? 21.461 32.148 51.582 1.00 25.06 84 SER A C 1
ATOM 548 O O . SER A 1 84 ? 22.288 33.058 51.483 1.00 25.06 84 SER A O 1
ATOM 550 N N . PRO A 1 85 ? 20.146 32.440 51.857 1.00 40.03 85 PRO A N 1
ATOM 551 C CA . PRO A 1 85 ? 19.078 31.568 52.412 1.00 40.03 85 PRO A CA 1
ATOM 552 C C . PRO A 1 85 ? 17.611 31.761 51.921 1.00 40.03 85 PRO A C 1
ATOM 554 O O . PRO A 1 85 ? 17.259 32.766 51.316 1.00 40.03 85 PRO A O 1
ATOM 557 N N . GLY A 1 86 ? 16.721 30.830 52.316 1.00 25.97 86 GLY A N 1
ATOM 558 C CA . GLY A 1 86 ? 15.264 31.059 52.431 1.00 25.97 86 GLY A CA 1
ATOM 559 C C . GLY A 1 86 ? 14.393 29.803 52.238 1.00 25.97 86 GLY A C 1
ATOM 560 O O . GLY A 1 86 ? 14.193 29.387 51.106 1.00 25.97 86 GLY A O 1
ATOM 561 N N . GLY A 1 87 ? 13.904 29.188 53.330 1.00 23.73 87 GLY A N 1
ATOM 562 C CA . GLY A 1 87 ? 13.058 27.967 53.350 1.00 23.73 87 GLY A CA 1
ATOM 563 C C . GLY A 1 87 ? 11.568 28.190 53.005 1.00 23.73 87 GLY A C 1
ATOM 564 O O . GLY A 1 87 ? 11.266 29.187 52.358 1.00 23.73 87 GLY A O 1
ATOM 565 N N . PRO A 1 88 ? 10.606 27.353 53.468 1.00 31.17 88 PRO A N 1
ATOM 566 C CA . PRO A 1 88 ? 10.699 26.047 54.126 1.00 31.17 88 PRO A CA 1
ATOM 567 C C . PRO A 1 88 ? 10.109 24.886 53.288 1.00 31.17 88 PRO A C 1
ATOM 569 O O . PRO A 1 88 ? 9.333 25.066 52.353 1.00 31.17 88 PRO A O 1
ATOM 572 N N . ARG A 1 89 ? 10.484 23.663 53.680 1.00 24.48 89 ARG A N 1
ATOM 573 C CA . ARG A 1 89 ? 9.974 22.386 53.163 1.00 24.48 89 ARG A CA 1
ATOM 574 C C . ARG A 1 89 ? 8.512 22.163 53.567 1.00 24.48 89 ARG A C 1
ATOM 576 O O . ARG A 1 89 ? 8.170 22.336 54.733 1.00 24.48 89 ARG A O 1
ATOM 583 N N . SER A 1 90 ? 7.702 21.673 52.630 1.00 26.92 90 SER A N 1
ATOM 584 C CA . SER A 1 90 ? 6.546 20.823 52.930 1.00 26.92 90 SER A CA 1
ATOM 585 C C . SER A 1 90 ? 6.733 19.500 52.188 1.00 26.92 90 SER A C 1
ATOM 587 O O . SER A 1 90 ? 6.776 19.448 50.961 1.00 26.92 90 SER A O 1
ATOM 589 N N . GLU A 1 91 ? 6.958 18.442 52.961 1.00 23.19 91 GLU A N 1
ATOM 590 C CA . GLU A 1 91 ? 6.944 17.060 52.497 1.00 23.19 91 GLU A CA 1
ATOM 591 C C . GLU A 1 91 ? 5.491 16.654 52.243 1.00 23.19 91 GLU A C 1
ATOM 593 O O . GLU A 1 91 ? 4.672 16.638 53.160 1.00 23.19 91 GLU A O 1
ATOM 598 N N . VAL A 1 92 ? 5.176 16.295 51.000 1.00 25.06 92 VAL A N 1
ATOM 599 C CA . VAL A 1 92 ? 4.017 15.457 50.689 1.00 25.06 92 VAL A CA 1
ATOM 600 C C . VAL A 1 92 ? 4.573 14.118 50.228 1.00 25.06 92 VAL A C 1
ATOM 602 O O . VAL A 1 92 ? 5.097 13.975 49.126 1.00 25.06 92 VAL A O 1
ATOM 605 N N . SER A 1 93 ? 4.508 13.151 51.138 1.00 21.02 93 SER A N 1
ATOM 606 C CA . SER A 1 93 ? 4.824 11.749 50.902 1.00 21.02 93 SER A CA 1
ATOM 607 C C . SER A 1 93 ? 3.746 11.126 50.011 1.00 21.02 93 SER A C 1
ATOM 609 O O . SER A 1 93 ? 2.631 10.858 50.458 1.00 21.02 93 SER A O 1
ATOM 611 N N . CYS A 1 94 ? 4.074 10.884 48.742 1.00 22.69 94 CYS A N 1
ATOM 612 C CA . CYS A 1 94 ? 3.298 10.001 47.876 1.00 22.69 94 CYS A CA 1
ATOM 613 C C . CYS A 1 94 ? 3.856 8.580 48.018 1.00 22.69 94 CYS A C 1
ATOM 615 O O . CYS A 1 94 ? 4.949 8.278 47.544 1.00 22.69 94 CYS A O 1
ATOM 617 N N . HIS A 1 95 ? 3.106 7.709 48.694 1.00 22.62 95 HIS A N 1
ATOM 618 C CA . HIS A 1 95 ? 3.420 6.288 48.822 1.00 22.62 95 HIS A CA 1
ATOM 619 C C . HIS A 1 95 ? 3.172 5.566 47.488 1.00 22.62 95 HIS A C 1
ATOM 621 O O . HIS A 1 95 ? 2.067 5.091 47.221 1.00 22.62 95 HIS A O 1
ATOM 627 N N . THR A 1 96 ? 4.202 5.451 46.652 1.00 22.84 96 THR A N 1
ATOM 628 C CA . THR A 1 96 ? 4.187 4.566 45.481 1.00 22.84 96 THR A CA 1
ATOM 629 C C . THR A 1 96 ? 4.436 3.132 45.949 1.00 22.84 96 THR A C 1
ATOM 631 O O . THR A 1 96 ? 5.551 2.778 46.326 1.00 22.84 96 THR A O 1
ATOM 634 N N . HIS A 1 97 ? 3.402 2.290 45.946 1.00 23.75 97 HIS A N 1
ATOM 635 C CA . HIS A 1 97 ? 3.576 0.850 46.137 1.00 23.75 97 HIS A CA 1
ATOM 636 C C . HIS A 1 97 ? 4.263 0.264 44.894 1.00 23.75 97 HIS A C 1
ATOM 638 O O . HIS A 1 97 ? 3.623 0.025 43.872 1.00 23.75 97 HIS A O 1
ATOM 644 N N . HIS A 1 98 ? 5.574 0.036 44.975 1.00 23.02 98 HIS A N 1
ATOM 645 C CA . HIS A 1 98 ? 6.290 -0.822 44.036 1.00 23.02 98 HIS A CA 1
ATOM 646 C C . HIS A 1 98 ? 5.888 -2.277 44.294 1.00 23.02 98 HIS A C 1
ATOM 648 O O . HIS A 1 98 ? 6.352 -2.896 45.248 1.00 23.02 98 HIS A O 1
ATOM 654 N N . VAL A 1 99 ? 5.046 -2.847 43.433 1.00 22.77 99 VAL A N 1
ATOM 655 C CA . VAL A 1 99 ? 4.947 -4.305 43.311 1.00 22.77 99 VAL A CA 1
ATOM 656 C C . VAL A 1 99 ? 6.007 -4.734 42.303 1.00 22.77 99 VAL A C 1
ATOM 658 O O . VAL A 1 99 ? 5.804 -4.664 41.094 1.00 22.77 99 VAL A O 1
ATOM 661 N N . VAL A 1 100 ? 7.170 -5.144 42.807 1.00 24.33 100 VAL A N 1
ATOM 662 C CA . VAL A 1 100 ? 8.133 -5.930 42.031 1.00 24.33 100 VAL A CA 1
ATOM 663 C C . VAL A 1 100 ? 7.600 -7.361 42.008 1.00 24.33 100 VAL A C 1
ATOM 665 O O . VAL A 1 100 ? 7.676 -8.065 43.010 1.00 24.33 100 VAL A O 1
ATOM 668 N N . GLN A 1 101 ? 7.029 -7.792 40.885 1.00 24.59 101 GLN A N 1
ATOM 669 C CA . GLN A 1 101 ? 6.830 -9.215 40.611 1.00 24.59 101 GLN A CA 1
ATOM 670 C C . GLN A 1 101 ? 7.870 -9.650 39.584 1.00 24.59 101 GLN A C 1
ATOM 672 O O . GLN A 1 101 ? 7.816 -9.282 38.413 1.00 24.59 101 GLN A O 1
ATOM 677 N N . SER A 1 102 ? 8.853 -10.411 40.053 1.00 23.80 102 SER A N 1
ATOM 678 C CA . SER A 1 102 ? 9.796 -11.137 39.216 1.00 23.80 102 SER A CA 1
ATOM 679 C C . SER A 1 102 ? 9.074 -12.299 38.527 1.00 23.80 102 SER A C 1
ATOM 681 O O . SER A 1 102 ? 8.560 -13.207 39.179 1.00 23.80 102 SER A O 1
ATOM 683 N N . CYS A 1 103 ? 9.038 -12.298 37.195 1.00 24.27 103 CYS A N 1
ATOM 684 C CA . CYS A 1 103 ? 8.676 -13.485 36.425 1.00 24.27 103 CYS A CA 1
ATOM 685 C C . CYS A 1 103 ? 9.904 -14.399 36.332 1.00 24.27 103 CYS A C 1
ATOM 687 O O . CYS A 1 103 ? 10.792 -14.159 35.515 1.00 24.27 103 CYS A O 1
ATOM 689 N N . ASN A 1 104 ? 9.959 -15.444 37.159 1.00 23.81 104 ASN A N 1
ATOM 690 C CA . ASN A 1 104 ? 10.887 -16.551 36.940 1.00 23.81 104 ASN A CA 1
ATOM 691 C C . ASN A 1 104 ? 10.306 -17.480 35.868 1.00 23.81 104 ASN A C 1
ATOM 693 O O . ASN A 1 104 ? 9.267 -18.105 36.072 1.00 23.81 104 ASN A O 1
ATOM 697 N N . TRP A 1 105 ? 10.993 -17.576 34.731 1.00 25.84 105 TRP A N 1
ATOM 698 C CA . TRP A 1 105 ? 10.717 -18.569 33.699 1.00 25.84 105 TRP A CA 1
ATOM 699 C C . TRP A 1 105 ? 11.389 -19.885 34.095 1.00 25.84 105 TRP A C 1
ATOM 701 O O . TRP A 1 105 ? 12.615 -19.966 34.127 1.00 25.84 105 TRP A O 1
ATOM 711 N N . VAL A 1 106 ? 10.599 -20.915 34.390 1.00 27.05 106 VAL A N 1
ATOM 712 C CA . VAL A 1 106 ? 11.093 -22.294 34.501 1.00 27.05 106 VAL A CA 1
ATOM 713 C C . VAL A 1 106 ? 10.442 -23.101 33.374 1.00 27.05 106 VAL A C 1
ATOM 715 O O . VAL A 1 106 ? 9.217 -23.054 33.249 1.00 27.05 106 VAL A O 1
ATOM 718 N N . PRO A 1 107 ? 11.211 -23.796 32.519 1.00 27.28 107 PRO A N 1
ATOM 719 C CA . PRO A 1 107 ? 10.644 -24.606 31.446 1.00 27.28 107 PRO A CA 1
ATOM 720 C C . PRO A 1 107 ? 10.000 -25.882 32.008 1.00 27.28 107 PRO A C 1
ATOM 722 O O . PRO A 1 107 ? 10.600 -26.561 32.839 1.00 27.28 107 PRO A O 1
ATOM 725 N N . ASP A 1 108 ? 8.810 -26.240 31.516 1.00 31.91 108 ASP A N 1
ATOM 726 C CA . ASP A 1 108 ? 8.275 -27.601 31.648 1.00 31.91 108 ASP A CA 1
ATOM 727 C C . ASP A 1 108 ? 8.697 -28.446 30.430 1.00 31.91 108 ASP A C 1
ATOM 729 O O . ASP A 1 108 ? 8.741 -27.983 29.287 1.00 31.91 108 ASP A O 1
ATOM 733 N N . THR A 1 109 ? 9.013 -29.708 30.698 1.00 35.69 109 THR A N 1
ATOM 734 C CA . THR A 1 109 ? 9.658 -30.734 29.862 1.00 35.69 109 THR A CA 1
ATOM 735 C C . THR A 1 109 ? 8.901 -31.171 28.597 1.00 35.69 109 THR A C 1
ATOM 737 O O . THR A 1 109 ? 9.240 -32.199 28.012 1.00 35.69 109 THR A O 1
ATOM 740 N N . ARG A 1 110 ? 7.898 -30.422 28.118 1.00 37.44 110 ARG A N 1
ATOM 741 C CA . ARG A 1 110 ? 7.107 -30.799 26.923 1.00 37.44 110 ARG A CA 1
ATOM 742 C C . ARG A 1 110 ? 6.838 -29.699 25.891 1.00 37.44 110 ARG A C 1
ATOM 744 O O . ARG A 1 110 ? 6.094 -29.940 24.950 1.00 37.44 110 ARG A O 1
ATOM 751 N N . GLY A 1 111 ? 7.475 -28.530 25.982 1.00 35.53 111 GLY A N 1
ATOM 752 C CA . GLY A 1 111 ? 7.600 -27.626 24.823 1.00 35.53 111 GLY A CA 1
ATOM 753 C C . GLY A 1 111 ? 6.306 -27.010 24.255 1.00 35.53 111 GLY A C 1
ATOM 754 O O . GLY A 1 111 ? 6.327 -26.506 23.135 1.00 35.53 111 GLY A O 1
ATOM 755 N N . THR A 1 112 ? 5.198 -26.992 24.998 1.00 29.27 112 THR A N 1
ATOM 756 C CA . THR A 1 112 ? 3.965 -26.269 24.630 1.00 29.27 112 THR A CA 1
ATOM 757 C C . THR A 1 112 ? 3.791 -25.007 25.471 1.00 29.27 112 THR A C 1
ATOM 759 O O . THR A 1 112 ? 3.740 -25.077 26.696 1.00 29.27 112 THR A O 1
ATOM 762 N N . TRP A 1 113 ? 3.657 -23.856 24.809 1.00 29.22 113 TRP A N 1
ATOM 763 C CA . TRP A 1 113 ? 3.392 -22.560 25.436 1.00 29.22 113 TRP A CA 1
ATOM 764 C C . TRP A 1 113 ? 1.888 -22.258 25.374 1.00 29.22 113 TRP A C 1
ATOM 766 O O . TRP A 1 113 ? 1.352 -22.044 24.291 1.00 29.22 113 TRP A O 1
ATOM 776 N N . CYS A 1 114 ? 1.213 -22.210 26.524 1.00 24.94 114 CYS A N 1
ATOM 777 C CA . CYS A 1 114 ? -0.159 -21.707 26.657 1.00 24.94 114 CYS A CA 1
ATOM 778 C C . CYS A 1 114 ? -0.203 -20.650 27.770 1.00 24.94 114 CYS A C 1
ATOM 780 O O . CYS A 1 114 ? 0.174 -20.969 28.900 1.00 24.94 114 CYS A O 1
ATOM 782 N N . PRO A 1 115 ? -0.692 -19.422 27.524 1.00 30.83 115 PRO A N 1
ATOM 783 C CA . PRO A 1 115 ? -0.977 -18.488 28.597 1.00 30.83 115 PRO A CA 1
ATOM 784 C C . PRO A 1 115 ? -2.427 -18.679 29.053 1.00 30.83 115 PRO A C 1
ATOM 786 O O . PRO A 1 115 ? -3.365 -18.256 28.383 1.00 30.83 115 PRO A O 1
ATOM 789 N N . THR A 1 116 ? -2.630 -19.281 30.223 1.00 24.44 116 THR A N 1
ATOM 790 C CA . THR A 1 116 ? -3.900 -19.128 30.948 1.00 24.44 116 THR A CA 1
ATOM 791 C C . THR A 1 116 ? -3.744 -17.941 31.889 1.00 24.44 116 THR A C 1
ATOM 793 O O . THR A 1 116 ? -3.184 -18.082 32.974 1.00 24.44 116 THR A O 1
ATOM 796 N N . LEU A 1 117 ? -4.207 -16.759 31.477 1.00 26.52 117 LEU A N 1
ATOM 797 C CA . LEU A 1 117 ? -4.290 -15.598 32.363 1.00 26.52 117 LEU A CA 1
ATOM 798 C C . LEU A 1 117 ? -5.750 -15.403 32.793 1.00 26.52 117 LEU A C 1
ATOM 800 O O . LEU A 1 117 ? -6.602 -15.026 31.992 1.00 26.52 117 LEU A O 1
ATOM 804 N N . ARG A 1 118 ? -6.050 -15.665 34.069 1.00 22.16 118 ARG A N 1
ATOM 805 C CA . ARG A 1 118 ? -7.307 -15.244 34.703 1.00 22.16 118 ARG A CA 1
ATOM 806 C C . ARG A 1 118 ? -7.139 -13.797 35.163 1.00 22.16 118 ARG A C 1
ATOM 808 O O . ARG A 1 118 ? -6.392 -13.542 36.103 1.00 22.16 118 ARG A O 1
ATOM 815 N N . VAL A 1 119 ? -7.841 -12.861 34.529 1.00 26.11 119 VAL A N 1
ATOM 816 C CA . VAL A 1 119 ? -7.937 -11.475 35.008 1.00 26.11 119 VAL A CA 1
ATOM 817 C C . VAL A 1 119 ? -9.153 -11.366 35.925 1.00 26.11 119 VAL A C 1
ATOM 819 O O . VAL A 1 119 ? -10.278 -11.612 35.499 1.00 26.11 119 VAL A O 1
ATOM 822 N N . VAL A 1 120 ? -8.930 -11.007 37.190 1.00 22.89 120 VAL A N 1
ATOM 823 C CA . VAL A 1 120 ? -9.999 -10.619 38.120 1.00 22.89 120 VAL A CA 1
ATOM 824 C C . VAL A 1 120 ? -10.132 -9.100 38.067 1.00 22.89 120 VAL A C 1
ATOM 826 O O . VAL A 1 120 ? -9.283 -8.375 38.583 1.00 22.89 120 VAL A O 1
ATOM 829 N N . CYS A 1 121 ? -11.191 -8.608 37.428 1.00 24.38 121 CYS A N 1
ATOM 830 C CA . CYS A 1 121 ? -11.512 -7.185 37.374 1.00 24.38 121 CYS A CA 1
ATOM 831 C C . CYS A 1 121 ? -12.089 -6.734 38.725 1.00 24.38 121 CYS A C 1
ATOM 833 O O . CYS A 1 121 ? -13.131 -7.236 39.138 1.00 24.38 121 CYS A O 1
ATOM 835 N N . HIS A 1 122 ? -11.447 -5.777 39.399 1.00 24.30 122 HIS A N 1
ATOM 836 C CA . HIS A 1 122 ? -12.070 -5.043 40.504 1.00 24.30 122 HIS A CA 1
ATOM 837 C C . HIS A 1 122 ? -12.591 -3.706 39.978 1.00 24.30 122 HIS A C 1
ATOM 839 O O . HIS A 1 122 ? -11.832 -2.910 39.429 1.00 24.30 122 HIS A O 1
ATOM 845 N N . THR A 1 123 ? -13.892 -3.477 40.133 1.00 27.34 123 THR A N 1
ATOM 846 C CA . THR A 1 123 ? -14.583 -2.229 39.790 1.00 27.34 123 THR A CA 1
ATOM 847 C C . THR A 1 123 ? -14.471 -1.249 40.963 1.00 27.34 123 THR A C 1
ATOM 849 O O . THR A 1 123 ? -14.952 -1.583 42.048 1.00 27.34 123 THR A O 1
ATOM 852 N N . PRO A 1 124 ? -13.904 -0.040 40.810 1.00 30.34 124 PRO A N 1
ATOM 853 C CA . PRO A 1 124 ? -14.084 1.010 41.802 1.00 30.34 124 PRO A CA 1
ATOM 854 C C . PRO A 1 124 ? -15.374 1.782 41.506 1.00 30.34 124 PRO A C 1
ATOM 856 O O . PRO A 1 124 ? -15.609 2.224 40.382 1.00 30.34 124 PRO A O 1
ATOM 859 N N . ALA A 1 125 ? -16.207 1.928 42.533 1.00 26.81 125 ALA A N 1
ATOM 860 C CA . ALA A 1 125 ? -17.432 2.712 42.518 1.00 26.81 125 ALA A CA 1
ATOM 861 C C . ALA A 1 125 ? -17.161 4.219 42.324 1.00 26.81 125 ALA A C 1
ATOM 863 O O . ALA A 1 125 ? -16.188 4.766 42.844 1.00 26.81 125 ALA A O 1
ATOM 864 N N . HIS A 1 126 ? -18.062 4.881 41.593 1.00 30.53 126 HIS A N 1
ATOM 865 C CA . HIS A 1 126 ? -18.124 6.332 41.400 1.00 30.53 126 HIS A CA 1
ATOM 866 C C . HIS A 1 126 ? -18.222 7.118 42.717 1.00 30.53 126 HIS A C 1
ATOM 868 O O . HIS A 1 126 ? -18.934 6.699 43.632 1.00 30.53 126 HIS A O 1
ATOM 874 N N . PRO A 1 127 ? -17.714 8.362 42.719 1.00 32.47 127 PRO A N 1
ATOM 875 C CA . PRO A 1 127 ? -18.430 9.454 43.354 1.00 32.47 127 PRO A CA 1
ATOM 876 C C . PRO A 1 127 ? -18.816 10.561 42.362 1.00 32.47 127 PRO A C 1
ATOM 878 O O . PRO A 1 127 ? -18.303 10.671 41.250 1.00 32.47 127 PRO A O 1
ATOM 881 N N . ALA A 1 128 ? -19.811 11.319 42.809 1.00 30.17 128 ALA A N 1
ATOM 882 C CA . ALA A 1 128 ? -20.701 12.195 42.071 1.00 30.17 128 ALA A CA 1
ATOM 883 C C . ALA A 1 128 ? -20.074 13.473 41.474 1.00 30.17 128 ALA A C 1
ATOM 885 O O . ALA A 1 128 ? -18.990 13.916 41.840 1.00 30.17 128 ALA A O 1
ATOM 886 N N . THR A 1 129 ? -20.861 14.055 40.565 1.00 34.75 129 THR A N 1
ATOM 887 C CA . THR A 1 129 ? -20.779 15.362 39.886 1.00 34.75 129 THR A CA 1
ATOM 888 C C . THR A 1 129 ? -20.274 16.542 40.725 1.00 34.75 129 THR A C 1
ATOM 890 O O . THR A 1 129 ? -20.599 16.631 41.910 1.00 34.75 129 THR A O 1
ATOM 893 N N . PRO A 1 130 ? -19.689 17.558 40.055 1.00 34.06 130 PRO A N 1
ATOM 894 C CA . PRO A 1 130 ? -20.353 18.863 40.109 1.00 34.06 130 PRO A CA 1
ATOM 895 C C . PRO A 1 130 ? -20.412 19.642 38.777 1.00 34.06 130 PRO A C 1
ATOM 897 O O . PRO A 1 130 ? -19.455 19.707 38.015 1.00 34.06 130 PRO A O 1
ATOM 900 N N . ASP A 1 131 ? -21.592 20.234 38.597 1.00 27.06 131 ASP A N 1
ATOM 901 C CA . ASP A 1 131 ? -21.945 21.599 38.176 1.00 27.06 131 ASP A CA 1
ATOM 902 C C . ASP A 1 131 ? -21.488 22.230 36.839 1.00 27.06 131 ASP A C 1
ATOM 904 O O . ASP A 1 131 ? -20.353 22.163 36.375 1.00 27.06 131 ASP A O 1
ATOM 908 N N . VAL A 1 132 ? -22.473 22.910 36.253 1.00 39.44 132 VAL A N 1
ATOM 909 C CA . VAL A 1 132 ? -22.569 23.534 34.934 1.00 39.44 132 VAL A CA 1
ATOM 910 C C . VAL A 1 132 ? -21.931 24.926 34.945 1.00 39.44 132 VAL A C 1
ATOM 912 O O . VAL A 1 132 ? -22.227 25.749 35.806 1.00 39.44 132 VAL A O 1
ATOM 915 N N . GLY A 1 133 ? -21.129 25.263 33.926 1.00 27.05 133 GLY A N 1
ATOM 916 C CA . GLY A 1 133 ? -20.602 26.625 33.809 1.00 27.05 133 GLY A CA 1
ATOM 917 C C . GLY A 1 133 ? -19.921 26.994 32.489 1.00 27.05 133 GLY A C 1
ATOM 918 O O . GLY A 1 133 ? -18.738 26.747 32.308 1.00 27.05 133 GLY A O 1
ATOM 919 N N . ARG A 1 134 ? -20.661 27.749 31.662 1.00 29.28 134 ARG A N 1
ATOM 920 C CA . ARG A 1 134 ? -20.214 28.715 30.629 1.00 29.28 134 ARG A CA 1
ATOM 921 C C . ARG A 1 134 ? -19.584 28.194 29.328 1.00 29.28 134 ARG A C 1
ATOM 923 O O . ARG A 1 134 ? -18.375 28.072 29.169 1.00 29.28 134 ARG A O 1
ATOM 930 N N . THR A 1 135 ? -20.447 28.141 28.317 1.00 31.72 135 THR A N 1
ATOM 931 C CA . THR A 1 135 ? -20.150 28.281 26.887 1.00 31.72 135 THR A CA 1
ATOM 932 C C . THR A 1 135 ? -19.460 29.613 26.556 1.00 31.72 135 THR A C 1
ATOM 934 O O . THR A 1 135 ? -19.959 30.682 26.915 1.00 31.72 135 THR A O 1
ATOM 937 N N . LYS A 1 136 ? -18.363 29.563 25.792 1.00 28.42 136 LYS A N 1
ATOM 938 C CA . LYS A 1 136 ? -17.852 30.694 25.001 1.00 28.42 136 LYS A CA 1
ATOM 939 C C . LYS A 1 136 ? -17.809 30.275 23.532 1.00 28.42 136 LYS A C 1
ATOM 941 O O . LYS A 1 136 ? -16.950 29.505 23.123 1.00 28.42 136 LYS A O 1
ATOM 946 N N . SER A 1 137 ? -18.772 30.763 22.763 1.00 29.09 137 SER A N 1
ATOM 947 C CA . SER A 1 137 ? -18.827 30.683 21.304 1.00 29.09 137 SER A CA 1
ATOM 948 C C . SER A 1 137 ? -17.963 31.789 20.690 1.00 29.09 137 SER A C 1
ATOM 950 O O . SER A 1 137 ? -18.124 32.957 21.043 1.00 29.09 137 SER A O 1
ATOM 952 N N . HIS A 1 138 ? -17.067 31.433 19.768 1.00 26.38 138 HIS A N 1
ATOM 953 C CA . HIS A 1 138 ? -16.349 32.388 18.919 1.00 26.38 138 HIS A CA 1
ATOM 954 C C . HIS A 1 138 ? -17.127 32.618 17.608 1.00 26.38 138 HIS A C 1
ATOM 956 O O . HIS A 1 138 ? -17.692 31.660 17.076 1.00 26.38 138 HIS A O 1
ATOM 962 N N . PRO A 1 139 ? -17.190 33.857 17.085 1.00 28.25 139 PRO A N 1
ATOM 963 C CA . PRO A 1 139 ? -17.947 34.166 15.877 1.00 28.25 139 PRO A CA 1
ATOM 964 C C . PRO A 1 139 ? -17.232 33.659 14.617 1.00 28.25 139 PRO A C 1
ATOM 966 O O . PRO A 1 139 ? -16.026 33.837 14.451 1.00 28.25 139 PRO A O 1
ATOM 969 N N . VAL A 1 140 ? -18.005 33.044 13.721 1.00 26.94 140 VAL A N 1
ATOM 970 C CA . VAL A 1 140 ? -17.590 32.649 12.369 1.00 26.94 140 VAL A CA 1
ATOM 971 C C . VAL A 1 140 ? -17.470 33.908 11.509 1.00 26.94 140 VAL A C 1
ATOM 973 O O . VAL A 1 140 ? -18.424 34.676 11.400 1.00 26.94 140 VAL A O 1
ATOM 976 N N . ALA A 1 141 ? -16.300 34.124 10.907 1.00 27.02 141 ALA A N 1
ATOM 977 C CA . ALA A 1 141 ? -16.082 35.193 9.941 1.00 27.02 141 ALA A CA 1
ATOM 978 C C . ALA A 1 141 ? -16.635 34.788 8.565 1.00 27.02 141 ALA A C 1
ATOM 980 O O . ALA A 1 141 ? -16.273 33.749 8.012 1.00 27.02 141 ALA A O 1
ATOM 981 N N . THR A 1 142 ? -17.516 35.623 8.022 1.00 26.72 142 THR A N 1
ATOM 982 C CA . THR A 1 142 ? -18.111 35.497 6.690 1.00 26.72 142 THR A CA 1
ATOM 983 C C . THR A 1 142 ? -17.062 35.788 5.614 1.00 26.72 142 THR A C 1
ATOM 985 O O . THR A 1 142 ? -16.458 36.860 5.615 1.00 26.72 142 THR A O 1
ATOM 988 N N . VAL A 1 143 ? -16.846 34.854 4.686 1.00 29.77 143 VAL A N 1
ATOM 989 C CA . VAL A 1 143 ? -15.974 35.051 3.517 1.00 29.77 143 VAL A CA 1
ATOM 990 C C . VAL A 1 143 ? -16.799 35.655 2.379 1.00 29.77 143 VAL A C 1
ATOM 992 O O . VAL A 1 143 ? -17.786 35.063 1.945 1.00 29.77 143 VAL A O 1
ATOM 995 N N . SER A 1 144 ? -16.395 36.832 1.900 1.00 27.34 144 SER A N 1
ATOM 996 C CA . SER A 1 144 ? -16.932 37.447 0.678 1.00 27.34 144 SER A CA 1
ATOM 997 C C . SER A 1 144 ? -16.356 36.774 -0.581 1.00 27.34 144 SER A C 1
ATOM 999 O O . SER A 1 144 ? -15.205 36.333 -0.555 1.00 27.34 144 SER A O 1
ATOM 1001 N N . PRO A 1 145 ? -17.115 36.699 -1.691 1.00 29.45 145 PRO A N 1
ATOM 1002 C CA . PRO A 1 145 ? -1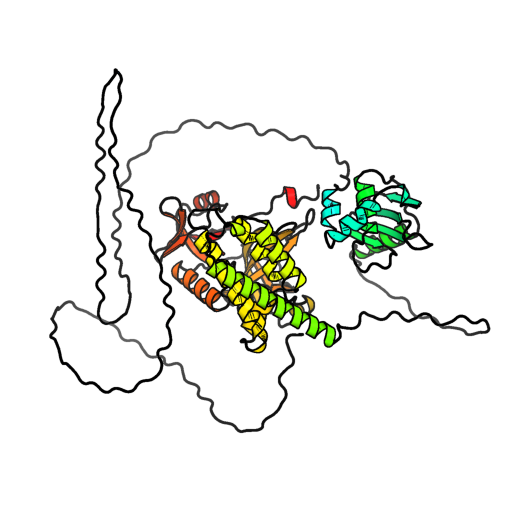6.707 35.974 -2.893 1.00 29.45 145 PRO A CA 1
ATOM 1003 C C . PRO A 1 145 ? -15.577 36.690 -3.648 1.00 29.45 145 PRO A C 1
ATOM 1005 O O . PRO A 1 145 ? -15.648 37.891 -3.909 1.00 29.45 145 PRO A O 1
ATOM 1008 N N . VAL A 1 146 ? -14.541 35.934 -4.018 1.00 30.91 146 VAL A N 1
ATOM 1009 C CA . VAL A 1 146 ? -13.437 36.385 -4.878 1.00 30.91 146 VAL A CA 1
ATOM 1010 C C . VAL A 1 146 ? -13.846 36.221 -6.343 1.00 30.91 146 VAL A C 1
ATOM 1012 O O . VAL A 1 146 ? -14.311 35.157 -6.748 1.00 30.91 146 VAL A O 1
ATOM 1015 N N . SER A 1 147 ? -13.675 37.286 -7.127 1.00 28.73 147 SER A N 1
ATOM 1016 C CA . SER A 1 147 ? -13.925 37.330 -8.570 1.00 28.73 147 SER A CA 1
ATOM 1017 C C . SER A 1 147 ? -13.101 36.295 -9.345 1.00 28.73 147 SER A C 1
ATOM 1019 O O . SER A 1 147 ? -11.888 36.189 -9.170 1.00 28.73 147 SER A O 1
ATOM 1021 N N . THR A 1 148 ? -13.760 35.582 -10.257 1.00 34.22 148 THR A N 1
ATOM 1022 C CA . THR A 1 148 ? -13.176 34.628 -11.207 1.00 34.22 148 THR A CA 1
ATOM 1023 C C . THR A 1 148 ? -12.331 35.340 -12.263 1.00 34.22 148 THR A C 1
ATOM 1025 O O . THR A 1 148 ? -12.858 35.863 -13.245 1.00 34.22 148 THR A O 1
ATOM 1028 N N . GLN A 1 149 ? -11.012 35.327 -12.087 1.00 36.38 149 GLN A N 1
ATOM 1029 C CA . GLN A 1 149 ? -10.053 35.555 -13.164 1.00 36.38 149 GLN A CA 1
ATOM 1030 C C . GLN A 1 149 ? -9.359 34.210 -13.410 1.00 36.38 149 GLN A C 1
ATOM 1032 O O . GLN A 1 149 ? -8.711 33.687 -12.505 1.00 36.38 149 GLN A O 1
ATOM 1037 N N . GLN A 1 150 ? -9.574 33.606 -14.585 1.00 46.03 150 GLN A N 1
ATOM 1038 C CA . GLN A 1 150 ? -9.006 32.306 -14.971 1.00 46.03 150 GLN A CA 1
ATOM 1039 C C . GLN A 1 150 ? -7.497 32.293 -14.702 1.00 46.03 150 GLN A C 1
ATOM 1041 O O . GLN A 1 150 ? -6.728 33.012 -15.344 1.00 46.03 150 GLN A O 1
ATOM 1046 N N . ALA A 1 151 ? -7.082 31.519 -13.699 1.00 52.25 151 ALA A N 1
ATOM 1047 C CA . ALA A 1 151 ? -5.705 31.502 -13.240 1.00 52.25 151 ALA A CA 1
ATOM 1048 C C . ALA A 1 151 ? -4.816 30.844 -14.305 1.00 52.25 151 ALA A C 1
ATOM 1050 O O . ALA A 1 151 ? -4.935 29.651 -14.589 1.00 52.25 151 ALA A O 1
ATOM 1051 N N . ARG A 1 152 ? -3.917 31.637 -14.902 1.00 61.25 152 ARG A N 1
ATOM 1052 C CA . ARG A 1 152 ? -2.825 31.136 -15.749 1.00 61.25 152 ARG A CA 1
ATOM 1053 C C . ARG A 1 152 ? -1.995 30.118 -14.961 1.00 61.25 152 ARG A C 1
ATOM 1055 O O . ARG A 1 152 ? -1.842 30.252 -13.746 1.00 61.25 152 ARG A O 1
ATOM 1062 N N . TRP A 1 153 ? -1.456 29.110 -15.650 1.00 75.25 153 TRP A N 1
ATOM 1063 C CA . TRP A 1 153 ? -0.610 28.108 -15.001 1.00 75.25 153 TRP A CA 1
ATOM 1064 C C . TRP A 1 153 ? 0.624 28.746 -14.335 1.00 75.25 153 TRP A C 1
ATOM 1066 O O . TRP A 1 153 ? 1.098 29.788 -14.776 1.00 75.25 153 TRP A O 1
ATOM 1076 N N . GLN A 1 154 ? 1.157 28.096 -13.302 1.00 77.94 154 GLN A N 1
ATOM 1077 C CA . GLN A 1 154 ? 2.387 28.438 -12.586 1.00 77.94 154 GLN A CA 1
ATOM 1078 C C . GLN A 1 154 ? 3.587 27.642 -13.115 1.00 77.94 154 GLN A C 1
ATOM 1080 O O . GLN A 1 154 ? 3.433 26.592 -13.748 1.00 77.94 154 GLN A O 1
ATOM 1085 N N . VAL A 1 155 ? 4.814 28.124 -12.869 1.00 74.62 155 VAL A N 1
ATOM 1086 C CA . VAL A 1 155 ? 6.041 27.519 -13.437 1.00 74.62 155 VAL A CA 1
ATOM 1087 C C . VAL A 1 155 ? 6.179 26.077 -12.959 1.00 74.62 155 VAL A C 1
ATOM 1089 O O . VAL A 1 155 ? 6.526 25.184 -13.732 1.00 74.62 155 VAL A O 1
ATOM 1092 N N . GLU A 1 156 ? 5.803 25.830 -11.712 1.00 69.81 156 GLU A N 1
ATOM 1093 C CA . GLU A 1 156 ? 5.816 24.540 -11.038 1.00 69.81 156 GLU A CA 1
ATOM 1094 C C . GLU A 1 156 ? 4.920 23.502 -11.736 1.00 69.81 156 GLU A C 1
ATOM 1096 O O . GLU A 1 156 ? 5.282 22.320 -11.769 1.00 69.81 156 GLU A O 1
ATOM 1101 N N . GLN A 1 157 ? 3.810 23.931 -12.356 1.00 69.56 157 GLN A N 1
ATOM 1102 C CA . GLN A 1 157 ? 2.928 23.068 -13.157 1.00 69.56 157 GLN A CA 1
ATOM 1103 C C . GLN A 1 157 ? 3.624 22.600 -14.436 1.00 69.56 157 GLN A C 1
ATOM 1105 O O . GLN A 1 157 ? 3.546 21.426 -14.794 1.00 69.56 157 GLN A O 1
ATOM 1110 N N . VAL A 1 158 ? 4.391 23.477 -15.087 1.00 79.12 158 VAL A N 1
ATOM 1111 C CA . VAL A 1 158 ? 5.174 23.120 -16.280 1.00 79.12 158 VAL A CA 1
ATOM 1112 C C . VAL A 1 158 ? 6.320 22.173 -15.929 1.00 79.12 158 VAL A C 1
ATOM 1114 O O . VAL A 1 158 ? 6.587 21.220 -16.662 1.00 79.12 158 VAL A O 1
ATOM 1117 N N . LEU A 1 159 ? 6.966 22.390 -14.778 1.00 76.25 159 LEU A N 1
ATOM 1118 C CA . LEU A 1 159 ? 8.011 21.496 -14.274 1.00 76.25 159 LEU A CA 1
ATOM 1119 C C . LEU A 1 159 ? 7.464 20.089 -13.971 1.00 76.25 159 LEU A C 1
ATOM 1121 O O . LEU A 1 159 ? 8.175 19.105 -14.156 1.00 76.25 159 LEU A O 1
ATOM 1125 N N . ALA A 1 160 ? 6.205 19.977 -13.534 1.00 74.75 160 ALA A N 1
ATOM 1126 C CA . ALA A 1 160 ? 5.565 18.696 -13.227 1.00 74.75 160 ALA A CA 1
ATOM 1127 C C . ALA A 1 160 ? 5.277 17.832 -14.467 1.00 74.75 160 ALA A C 1
ATOM 1129 O O . ALA A 1 160 ? 5.206 16.613 -14.347 1.00 74.75 160 ALA A O 1
ATOM 1130 N N . LEU A 1 161 ? 5.134 18.446 -15.645 1.00 79.12 161 LEU A N 1
ATOM 1131 C CA . LEU A 1 161 ? 4.814 17.753 -16.898 1.00 79.12 161 LEU A CA 1
ATOM 1132 C C . LEU A 1 161 ? 6.031 17.130 -17.585 1.00 79.12 161 LEU A C 1
ATOM 1134 O O . LEU A 1 161 ? 5.890 16.412 -18.575 1.00 79.12 161 LEU A O 1
ATOM 1138 N N . ALA A 1 162 ? 7.238 17.420 -17.106 1.00 79.69 162 ALA A N 1
ATOM 1139 C CA . ALA A 1 162 ? 8.457 16.957 -17.738 1.00 79.69 162 ALA A CA 1
ATOM 1140 C C . ALA A 1 162 ? 8.633 15.436 -17.608 1.00 79.69 162 ALA A C 1
ATOM 1142 O O . ALA A 1 162 ? 8.751 14.936 -16.490 1.00 79.69 162 ALA A O 1
ATOM 1143 N N . PRO A 1 163 ? 8.778 14.690 -18.721 1.00 72.06 163 PRO A N 1
ATOM 1144 C CA . PRO A 1 163 ? 8.944 13.236 -18.661 1.00 72.06 163 PRO A CA 1
ATOM 1145 C C . PRO A 1 163 ? 10.211 12.788 -17.921 1.00 72.06 163 PRO A C 1
ATOM 1147 O O . PRO A 1 163 ? 10.265 11.681 -17.394 1.00 72.06 163 PRO A O 1
ATOM 1150 N N . LYS A 1 164 ? 11.252 13.636 -17.916 1.00 79.25 164 LYS A N 1
ATOM 1151 C CA . LYS A 1 164 ? 12.521 13.459 -17.191 1.00 79.25 164 LYS A CA 1
ATOM 1152 C C . LYS A 1 164 ? 13.117 14.832 -16.845 1.00 79.25 164 LYS A C 1
ATOM 1154 O O . LYS A 1 164 ? 12.935 15.749 -17.652 1.00 79.25 164 LYS A O 1
ATOM 1159 N N . PRO A 1 165 ? 13.920 14.972 -15.770 1.00 73.69 165 PRO A N 1
ATOM 1160 C CA . PRO A 1 165 ? 14.591 16.234 -15.424 1.00 73.69 165 PRO A CA 1
ATOM 1161 C C . PRO A 1 165 ? 15.417 16.833 -16.574 1.00 73.69 165 PRO A C 1
ATOM 1163 O O . PRO A 1 165 ? 15.339 18.030 -16.844 1.00 73.69 165 PRO A O 1
ATOM 1166 N N . SER A 1 166 ? 16.111 15.990 -17.346 1.00 77.81 166 SER A N 1
ATOM 1167 C CA . SER A 1 166 ? 16.884 16.411 -18.524 1.00 77.81 166 SER A CA 1
ATOM 1168 C C . SER A 1 166 ? 16.036 17.048 -19.635 1.00 77.81 166 SER A C 1
ATOM 1170 O O . SER A 1 166 ? 16.551 17.842 -20.422 1.00 77.81 166 SER A O 1
ATOM 1172 N N . SER A 1 167 ? 14.730 16.761 -19.686 1.00 82.44 167 SER A N 1
ATOM 1173 C CA . SER A 1 167 ? 13.803 17.377 -20.646 1.00 82.44 167 SER A CA 1
ATOM 1174 C C . SER A 1 167 ? 13.570 18.856 -20.335 1.00 82.44 167 SER A C 1
ATOM 1176 O O . SER A 1 167 ? 13.441 19.651 -21.263 1.00 82.44 167 SER A O 1
ATOM 1178 N N . LEU A 1 168 ? 13.574 19.236 -19.050 1.00 82.56 168 LEU A N 1
ATOM 1179 C CA . LEU A 1 168 ? 13.470 20.633 -18.611 1.00 82.56 168 LEU A CA 1
ATOM 1180 C C . LEU A 1 168 ? 14.770 21.385 -18.831 1.00 82.56 168 LEU A C 1
ATOM 1182 O O . LEU A 1 168 ? 14.748 22.490 -19.367 1.00 82.56 168 LEU A O 1
ATOM 1186 N N . THR A 1 169 ? 15.903 20.762 -18.502 1.00 83.25 169 THR A N 1
ATOM 1187 C CA . THR A 1 169 ? 17.226 21.326 -18.792 1.00 83.25 169 THR A CA 1
ATOM 1188 C C . THR A 1 169 ? 17.381 21.617 -20.287 1.00 83.25 169 THR A C 1
ATOM 1190 O O . THR A 1 169 ? 17.908 22.660 -20.660 1.00 83.25 169 THR A O 1
ATOM 1193 N N . ALA A 1 170 ? 16.856 20.744 -21.153 1.00 86.00 170 ALA A N 1
ATOM 1194 C CA . ALA A 1 170 ? 16.849 20.945 -22.601 1.00 86.00 170 ALA A CA 1
ATOM 1195 C C . ALA A 1 170 ? 15.786 21.947 -23.100 1.00 86.00 170 ALA A C 1
ATOM 1197 O O . ALA A 1 170 ? 15.931 22.477 -24.203 1.00 86.00 170 ALA A O 1
ATOM 1198 N N . ALA A 1 171 ? 14.719 22.192 -22.333 1.00 89.38 171 ALA A N 1
ATOM 1199 C CA . ALA A 1 171 ? 13.647 23.132 -22.673 1.00 89.38 171 ALA A CA 1
ATOM 1200 C C . ALA A 1 171 ? 13.979 24.578 -22.274 1.00 89.38 171 ALA A C 1
ATOM 1202 O O . ALA A 1 171 ? 13.616 25.512 -22.986 1.00 89.38 171 ALA A O 1
ATOM 1203 N N . GLN A 1 172 ? 14.701 24.775 -21.169 1.00 87.25 172 GLN A N 1
ATOM 1204 C CA . GLN A 1 172 ? 15.012 26.095 -20.615 1.00 87.25 172 GLN A CA 1
ATOM 1205 C C . GLN A 1 172 ? 15.689 27.054 -21.624 1.00 87.25 172 GLN A C 1
ATOM 1207 O O . GLN A 1 172 ? 15.249 28.201 -21.704 1.00 87.25 172 GLN A O 1
ATOM 1212 N N . PRO A 1 173 ? 16.665 26.631 -22.460 1.00 87.38 173 PRO A N 1
ATOM 1213 C CA . PRO A 1 173 ? 17.277 27.504 -23.471 1.00 87.38 173 PRO A CA 1
ATOM 1214 C C . PRO A 1 173 ? 16.336 27.898 -24.621 1.00 87.38 173 PRO A C 1
ATOM 1216 O O . PRO A 1 173 ? 16.646 28.807 -25.390 1.00 87.38 173 PRO A O 1
ATOM 1219 N N . LEU A 1 174 ? 15.212 27.192 -24.775 1.00 89.50 174 LEU A N 1
ATOM 1220 C CA . LEU A 1 174 ? 14.202 27.438 -25.805 1.00 89.50 174 LEU A CA 1
ATOM 1221 C C . LEU A 1 174 ? 13.033 28.286 -25.278 1.00 89.50 174 LEU A C 1
ATOM 1223 O O . LEU A 1 174 ? 12.233 28.780 -26.068 1.00 89.50 174 LEU A O 1
ATOM 1227 N N . ALA A 1 175 ? 12.933 28.485 -23.961 1.00 89.81 175 ALA A N 1
ATOM 1228 C CA . ALA A 1 175 ? 11.884 29.264 -23.302 1.00 89.81 175 ALA A CA 1
ATOM 1229 C C . ALA A 1 175 ? 12.176 30.780 -23.323 1.00 89.81 175 ALA A C 1
ATOM 1231 O O . ALA A 1 175 ? 12.087 31.457 -22.297 1.00 89.81 175 ALA A O 1
ATOM 1232 N N . VAL A 1 176 ? 12.566 31.297 -24.493 1.00 88.31 176 VAL A N 1
ATOM 1233 C CA . VAL A 1 176 ? 12.856 32.715 -24.762 1.00 88.31 176 VAL A CA 1
ATOM 1234 C C . VAL A 1 176 ? 12.202 33.126 -26.079 1.00 88.31 176 VAL A C 1
ATOM 1236 O O . VAL A 1 176 ? 12.258 32.367 -27.045 1.00 88.31 176 VAL A O 1
ATOM 1239 N N . ALA A 1 177 ? 11.608 34.321 -26.145 1.00 85.75 177 ALA A N 1
ATOM 1240 C CA . ALA A 1 177 ? 10.806 34.761 -27.294 1.00 85.75 177 ALA A CA 1
ATOM 1241 C C . ALA A 1 177 ? 11.560 34.709 -28.640 1.00 85.75 177 ALA A C 1
ATOM 1243 O O . ALA A 1 177 ? 10.976 34.360 -29.657 1.00 85.75 177 ALA A O 1
ATOM 1244 N N . SER A 1 178 ? 12.878 34.947 -28.648 1.00 86.50 178 SER A N 1
ATOM 1245 C CA . SER A 1 178 ? 13.717 34.911 -29.859 1.00 86.50 178 SER A CA 1
ATOM 1246 C C . SER A 1 178 ? 13.812 33.541 -30.542 1.00 86.50 178 SER A C 1
ATOM 1248 O O . SER A 1 178 ? 14.250 33.459 -31.687 1.00 86.50 178 SER A O 1
ATOM 1250 N N . ARG A 1 179 ? 13.415 32.458 -29.860 1.00 88.94 179 ARG A N 1
ATOM 1251 C CA . ARG A 1 179 ? 13.358 31.094 -30.415 1.00 88.94 179 ARG A CA 1
ATOM 1252 C C . ARG A 1 179 ? 12.002 30.756 -31.036 1.00 88.94 179 ARG A C 1
ATOM 1254 O O . ARG A 1 179 ? 11.825 29.630 -31.503 1.00 88.94 179 ARG A O 1
ATOM 1261 N N . TRP A 1 180 ? 11.050 31.688 -31.026 1.00 91.31 180 TRP A N 1
ATOM 1262 C CA . TRP A 1 180 ? 9.683 31.480 -31.490 1.00 91.31 180 TRP A CA 1
ATOM 1263 C C . TRP A 1 180 ? 9.343 32.492 -32.580 1.00 91.31 180 TRP A C 1
ATOM 1265 O O . TRP A 1 180 ? 9.309 33.691 -32.335 1.00 91.31 180 TRP A O 1
ATOM 1275 N N . VAL A 1 181 ? 9.082 32.000 -33.793 1.00 87.44 181 VAL A N 1
ATOM 1276 C CA . VAL A 1 181 ? 8.703 32.843 -34.943 1.00 87.44 181 VAL A CA 1
ATOM 1277 C C . VAL A 1 181 ? 7.342 33.491 -34.697 1.00 87.44 181 VAL A C 1
ATOM 1279 O O . VAL A 1 181 ? 7.129 34.661 -34.991 1.00 87.44 181 VAL A O 1
ATOM 1282 N N . THR A 1 182 ? 6.422 32.710 -34.136 1.00 87.12 182 THR A N 1
ATOM 1283 C CA . THR A 1 182 ? 5.084 33.140 -33.730 1.00 87.12 182 THR A CA 1
ATOM 1284 C C . THR A 1 182 ? 4.680 32.357 -32.492 1.00 87.12 182 THR A C 1
ATOM 1286 O O . THR A 1 182 ? 4.962 31.158 -32.419 1.00 87.12 182 THR A O 1
ATOM 1289 N N . SER A 1 183 ? 3.971 32.987 -31.562 1.00 90.88 183 SER A N 1
ATOM 1290 C CA . SER A 1 183 ? 3.354 32.331 -30.406 1.00 90.88 183 SER A CA 1
ATOM 1291 C C . SER A 1 183 ? 2.055 33.036 -30.040 1.00 90.88 183 SER A C 1
ATOM 1293 O O . SER A 1 183 ? 1.994 34.259 -30.145 1.00 90.88 183 SER A O 1
ATOM 1295 N N . GLY A 1 184 ? 1.054 32.289 -29.589 1.00 90.69 184 GLY A N 1
ATOM 1296 C CA . GLY A 1 184 ? -0.209 32.842 -29.111 1.00 90.69 184 GLY A CA 1
ATOM 1297 C C . GLY A 1 184 ? -0.905 31.904 -28.132 1.00 90.69 184 GLY A C 1
ATOM 1298 O O . GLY A 1 184 ? -0.562 30.721 -28.039 1.00 90.69 184 GLY A O 1
ATOM 1299 N N . CYS A 1 185 ? -1.860 32.442 -27.387 1.00 91.19 185 CYS A N 1
ATOM 1300 C CA . CYS A 1 185 ? -2.746 31.669 -26.529 1.00 91.19 185 CYS A CA 1
ATOM 1301 C C . CYS A 1 185 ? -4.180 32.204 -26.574 1.00 91.19 185 CYS A C 1
ATOM 1303 O O . CYS A 1 185 ? -4.415 33.359 -26.927 1.00 91.19 185 CYS A O 1
ATOM 1305 N N . ASP A 1 186 ? -5.125 31.352 -26.195 1.00 87.19 186 ASP A N 1
ATOM 1306 C CA . ASP A 1 186 ? -6.511 31.710 -25.897 1.00 87.19 186 ASP A CA 1
ATOM 1307 C C . ASP A 1 186 ? -6.944 31.031 -24.581 1.00 87.19 186 ASP A C 1
ATOM 1309 O O . ASP A 1 186 ? -6.111 30.520 -23.827 1.00 87.19 186 ASP A O 1
ATOM 1313 N N . GLY A 1 187 ? -8.248 31.004 -24.293 1.00 80.12 187 GLY A N 1
ATOM 1314 C CA . GLY A 1 187 ? -8.800 30.384 -23.083 1.00 80.12 187 GLY A CA 1
ATOM 1315 C C . GLY A 1 187 ? -8.631 28.858 -22.968 1.00 80.12 187 GLY A C 1
ATOM 1316 O O . GLY A 1 187 ? -9.049 28.295 -21.960 1.00 80.12 187 GLY A O 1
ATOM 1317 N N . ARG A 1 188 ? -8.063 28.166 -23.969 1.00 82.50 188 ARG A N 1
ATOM 1318 C CA . ARG A 1 188 ? -7.882 26.700 -23.963 1.00 82.50 188 ARG A CA 1
ATOM 1319 C C . ARG A 1 188 ? -6.553 26.213 -24.544 1.00 82.50 188 ARG A C 1
ATOM 1321 O O . ARG A 1 188 ? -6.017 25.188 -24.117 1.00 82.50 188 ARG A O 1
ATOM 1328 N N . GLY A 1 189 ? -6.018 26.920 -25.528 1.00 88.88 189 GLY A N 1
ATOM 1329 C CA . GLY A 1 189 ? -4.852 26.549 -26.307 1.00 88.88 189 GLY A CA 1
ATOM 1330 C C . GLY A 1 189 ? -3.656 27.469 -26.075 1.00 88.88 189 GLY A C 1
ATOM 1331 O O . GLY A 1 189 ? -3.800 28.672 -25.890 1.00 88.88 189 GLY A O 1
ATOM 1332 N N . VAL A 1 190 ? -2.454 26.901 -26.142 1.00 92.56 190 VAL A N 1
ATOM 1333 C CA . VAL A 1 190 ? -1.196 27.639 -26.324 1.00 92.56 190 VAL A CA 1
ATOM 1334 C C . VAL A 1 190 ? -0.497 27.066 -27.548 1.00 92.56 190 VAL A C 1
ATOM 1336 O O . VAL A 1 190 ? -0.350 25.850 -27.669 1.00 92.56 190 VAL A O 1
ATOM 1339 N N . TRP A 1 191 ? -0.052 27.913 -28.467 1.00 94.88 191 TRP A N 1
ATOM 1340 C CA . TRP A 1 191 ? 0.605 27.479 -29.697 1.00 94.88 191 TRP A CA 1
ATOM 1341 C C . TRP A 1 191 ? 1.818 28.337 -30.030 1.00 94.88 191 TRP A C 1
ATOM 1343 O O . TRP A 1 191 ? 1.929 29.496 -29.635 1.00 94.88 191 TRP A O 1
ATOM 1353 N N . GLY A 1 192 ? 2.740 27.768 -30.799 1.00 93.62 192 GLY A N 1
ATOM 1354 C CA . GLY A 1 192 ? 3.884 28.503 -31.309 1.00 93.62 192 GLY A CA 1
ATOM 1355 C C . GLY A 1 192 ? 4.720 27.725 -32.314 1.00 93.62 192 GLY A C 1
ATOM 1356 O O . GLY A 1 192 ? 4.610 26.506 -32.426 1.00 93.62 192 GLY A O 1
ATOM 1357 N N . ARG A 1 193 ? 5.568 28.453 -33.042 1.00 92.62 193 ARG A N 1
ATOM 1358 C CA . ARG A 1 193 ? 6.503 27.928 -34.043 1.00 92.62 193 ARG A CA 1
ATOM 1359 C C . ARG A 1 193 ? 7.936 28.102 -33.565 1.00 92.62 193 ARG A C 1
ATOM 1361 O O . ARG A 1 193 ? 8.441 29.222 -33.563 1.00 92.62 193 ARG A O 1
ATOM 1368 N N . CYS A 1 194 ? 8.584 27.020 -33.141 1.00 91.00 194 CYS A N 1
ATOM 1369 C CA . CYS A 1 194 ? 9.929 27.072 -32.568 1.00 91.00 194 CYS A CA 1
ATOM 1370 C C . CYS A 1 194 ? 11.006 26.912 -33.648 1.00 91.00 194 CYS A C 1
ATOM 1372 O O . CYS A 1 194 ? 10.991 25.937 -34.400 1.00 91.00 194 CYS A O 1
ATOM 1374 N N . THR A 1 195 ? 11.978 27.824 -33.697 1.00 83.25 195 THR A N 1
ATOM 1375 C CA . THR A 1 195 ? 13.165 27.692 -34.552 1.00 83.25 195 THR A CA 1
ATOM 1376 C C . THR A 1 195 ? 14.082 26.611 -33.975 1.00 83.25 195 THR A C 1
ATOM 1378 O O . THR A 1 195 ? 14.772 26.833 -32.974 1.00 83.25 195 THR A O 1
ATOM 1381 N N . GLY A 1 196 ? 14.038 25.421 -34.570 1.00 68.94 196 GLY A N 1
ATOM 1382 C CA . GLY A 1 196 ? 14.847 24.274 -34.173 1.00 68.94 196 GLY A CA 1
ATOM 1383 C C . GLY A 1 196 ? 16.203 24.210 -34.879 1.00 68.94 196 GLY A C 1
ATOM 1384 O O . GLY A 1 196 ? 16.690 25.181 -35.443 1.00 68.94 196 GLY A O 1
ATOM 1385 N N . THR A 1 197 ? 16.813 23.025 -34.852 1.00 60.66 197 THR A N 1
ATOM 1386 C CA . THR A 1 197 ? 18.029 22.685 -35.616 1.00 60.66 197 THR A CA 1
ATOM 1387 C C . THR A 1 197 ? 17.759 22.372 -37.095 1.00 60.66 197 THR A C 1
ATOM 1389 O O . THR A 1 197 ? 18.698 22.112 -37.838 1.00 60.66 197 THR A O 1
ATOM 1392 N N . SER A 1 198 ? 16.492 22.341 -37.514 1.00 62.56 198 SER A N 1
ATOM 1393 C CA . SER A 1 198 ? 16.042 22.142 -38.897 1.00 62.56 198 SER A CA 1
ATOM 1394 C C . SER A 1 198 ? 15.832 23.478 -39.611 1.00 62.56 198 SER A C 1
ATOM 1396 O O . SER A 1 198 ? 15.610 24.498 -38.963 1.00 62.56 198 SER A O 1
ATOM 1398 N N . ALA A 1 199 ? 15.856 23.458 -40.948 1.00 66.00 199 ALA A N 1
ATOM 1399 C CA . ALA A 1 199 ? 15.579 24.636 -41.774 1.00 66.00 199 ALA A CA 1
ATOM 1400 C C . ALA A 1 199 ? 14.139 25.166 -41.602 1.00 66.00 199 ALA A C 1
ATOM 1402 O O . ALA A 1 199 ? 13.916 26.369 -41.705 1.00 66.00 199 ALA A O 1
ATOM 1403 N N . GLU A 1 200 ? 13.178 24.290 -41.289 1.00 76.38 200 GLU A N 1
ATOM 1404 C CA . GLU A 1 200 ? 11.783 24.659 -41.018 1.00 76.38 200 GLU A CA 1
ATOM 1405 C C . GLU A 1 200 ? 11.478 24.679 -39.503 1.00 76.38 200 GLU A C 1
ATOM 1407 O O . GLU A 1 200 ? 11.925 23.771 -38.784 1.00 76.38 200 GLU A O 1
ATOM 1412 N N . PRO A 1 201 ? 10.730 25.685 -38.992 1.00 86.62 201 PRO A N 1
ATOM 1413 C CA . PRO A 1 201 ? 10.286 25.738 -37.598 1.00 86.62 201 PRO A CA 1
ATOM 1414 C C . PRO A 1 201 ? 9.332 24.596 -37.219 1.00 86.62 201 PRO A C 1
ATOM 1416 O O . PRO A 1 201 ? 8.509 24.163 -38.020 1.00 86.62 201 PRO A O 1
ATOM 1419 N N . TYR A 1 202 ? 9.387 24.151 -35.961 1.00 89.75 202 TYR A N 1
ATOM 1420 C CA . TYR A 1 202 ? 8.466 23.143 -35.434 1.00 89.75 202 TYR A CA 1
ATOM 1421 C C . TYR A 1 202 ? 7.172 23.778 -34.922 1.00 89.75 202 TYR A C 1
ATOM 1423 O O . TYR A 1 202 ? 7.209 24.634 -34.034 1.00 89.75 202 TYR A O 1
ATOM 1431 N N . ASP A 1 203 ? 6.035 23.294 -35.415 1.00 92.56 203 ASP A N 1
ATOM 1432 C CA . ASP A 1 203 ? 4.703 23.672 -34.952 1.00 92.56 203 ASP A CA 1
ATOM 1433 C C . ASP A 1 203 ? 4.413 22.959 -33.631 1.00 92.56 203 ASP A C 1
ATOM 1435 O O . ASP A 1 203 ? 4.494 21.731 -33.539 1.00 92.56 203 ASP A O 1
ATOM 1439 N N . CYS A 1 204 ? 4.094 23.727 -32.594 1.00 93.62 204 CYS A N 1
ATOM 1440 C CA . CYS A 1 204 ? 3.781 23.241 -31.258 1.00 93.62 204 CYS A CA 1
ATOM 1441 C C . CYS A 1 204 ? 2.411 23.764 -30.823 1.00 93.62 204 CYS A C 1
ATOM 1443 O O . CYS A 1 204 ? 2.142 24.957 -30.937 1.00 93.62 204 CYS A O 1
ATOM 1445 N N . VAL A 1 205 ? 1.555 22.876 -30.321 1.00 94.38 205 VAL A N 1
ATOM 1446 C CA . VAL A 1 205 ? 0.194 23.175 -29.858 1.00 94.38 205 VAL A CA 1
ATOM 1447 C C . VAL A 1 205 ? -0.064 22.424 -28.561 1.00 94.38 205 VAL A C 1
ATOM 1449 O O . VAL A 1 205 ? 0.325 21.262 -28.415 1.00 94.38 205 VAL A O 1
ATOM 1452 N N . ILE A 1 206 ? -0.703 23.098 -27.615 1.00 93.12 206 ILE A N 1
ATOM 1453 C CA . ILE A 1 206 ? -0.941 22.610 -26.264 1.00 93.12 206 ILE A CA 1
ATOM 1454 C C . ILE A 1 206 ? -2.383 22.926 -25.893 1.00 93.12 206 ILE A C 1
ATOM 1456 O O . ILE A 1 206 ? -2.773 24.087 -25.933 1.00 93.12 206 ILE A O 1
ATOM 1460 N N . ASP A 1 207 ? -3.162 21.907 -25.536 1.00 88.25 207 ASP A N 1
ATOM 1461 C CA . ASP A 1 207 ? -4.442 22.082 -24.841 1.00 88.25 207 ASP A CA 1
ATOM 1462 C C . ASP A 1 207 ? -4.114 22.123 -23.347 1.00 88.25 207 ASP A C 1
ATOM 1464 O O . ASP A 1 207 ? -3.782 21.088 -22.763 1.00 88.25 207 ASP A O 1
ATOM 1468 N N . HIS A 1 208 ? -4.117 23.313 -22.745 1.00 81.88 208 HIS A N 1
ATOM 1469 C CA . HIS A 1 208 ? -3.776 23.479 -21.329 1.00 81.88 208 HIS A CA 1
ATOM 1470 C C . HIS A 1 208 ? -4.973 23.198 -20.408 1.00 81.88 208 HIS A C 1
ATOM 1472 O O . HIS A 1 208 ? -4.806 23.109 -19.198 1.00 81.88 208 HIS A O 1
ATOM 1478 N N . VAL A 1 209 ? -6.177 23.009 -20.952 1.00 80.56 209 VAL A N 1
ATOM 1479 C CA . VAL A 1 209 ? -7.343 22.560 -20.175 1.00 80.56 209 VAL A CA 1
ATOM 1480 C C . VAL A 1 209 ? -7.377 21.032 -20.139 1.00 80.56 209 VAL A C 1
ATOM 1482 O O . VAL A 1 209 ? -7.490 20.430 -19.078 1.00 80.56 209 VAL A O 1
ATOM 1485 N N . GLY A 1 210 ? -7.214 20.391 -21.299 1.00 75.88 210 GLY A N 1
ATOM 1486 C CA . GLY A 1 210 ? -7.179 18.932 -21.448 1.00 75.88 210 GLY A CA 1
ATOM 1487 C C . GLY A 1 210 ? -5.798 18.288 -21.275 1.00 75.88 210 GLY A C 1
ATOM 1488 O O . GLY A 1 210 ? -5.666 17.093 -21.541 1.00 75.88 210 GLY A O 1
ATOM 1489 N N . VAL A 1 211 ? -4.778 19.074 -20.904 1.00 82.69 211 VAL A N 1
ATOM 1490 C CA . VAL A 1 211 ? -3.369 18.680 -20.690 1.00 82.69 211 VAL A CA 1
ATOM 1491 C C . VAL A 1 211 ? -2.840 17.768 -21.807 1.00 82.69 211 VAL A C 1
ATOM 1493 O O . VAL A 1 211 ? -2.428 16.629 -21.590 1.00 82.69 211 VAL A O 1
ATOM 1496 N N . ALA A 1 212 ? -2.872 18.265 -23.042 1.00 83.25 212 ALA A N 1
ATOM 1497 C CA . ALA A 1 212 ? -2.423 17.518 -24.213 1.00 83.25 212 ALA A CA 1
ATOM 1498 C C . ALA A 1 212 ? -1.432 18.314 -25.054 1.00 83.25 212 ALA A C 1
ATOM 1500 O O . ALA A 1 212 ? -1.518 19.536 -25.150 1.00 83.25 212 ALA A O 1
ATOM 1501 N N . PHE A 1 213 ? -0.514 17.605 -25.711 1.00 90.75 213 PHE A N 1
ATOM 1502 C CA . PHE A 1 213 ? 0.622 18.207 -26.403 1.00 90.75 213 PHE A CA 1
ATOM 1503 C C . PHE A 1 213 ? 0.759 17.627 -27.805 1.00 90.75 213 PHE A C 1
ATOM 1505 O O . PHE A 1 213 ? 0.742 16.409 -27.985 1.00 90.75 213 PHE A O 1
ATOM 1512 N N . ARG A 1 214 ? 0.975 18.496 -28.791 1.00 92.12 214 ARG A N 1
ATOM 1513 C CA . ARG A 1 214 ? 1.409 18.124 -30.136 1.00 92.12 214 ARG A CA 1
ATOM 1514 C C . ARG A 1 214 ? 2.574 19.004 -30.543 1.00 92.12 214 ARG A C 1
ATOM 1516 O O . ARG A 1 214 ? 2.508 20.222 -30.435 1.00 92.12 214 ARG A O 1
ATOM 1523 N N . CYS A 1 215 ? 3.631 18.386 -31.051 1.00 92.38 215 CYS A N 1
ATOM 1524 C CA . CYS A 1 215 ? 4.736 19.100 -31.667 1.00 92.38 215 CYS A CA 1
ATOM 1525 C C . CYS A 1 215 ? 5.225 18.326 -32.893 1.00 92.38 215 CYS A C 1
ATOM 1527 O O . CYS A 1 215 ? 5.301 17.102 -32.835 1.00 92.38 215 CYS A O 1
ATOM 1529 N N . THR A 1 216 ? 5.576 19.016 -33.979 1.00 89.69 216 THR A N 1
ATOM 1530 C CA . THR A 1 216 ? 6.098 18.383 -35.208 1.00 89.69 216 THR A CA 1
ATOM 1531 C C . THR A 1 216 ? 7.576 17.990 -35.126 1.00 89.69 216 THR A C 1
ATOM 1533 O O . THR A 1 216 ? 8.153 17.525 -36.104 1.00 89.69 216 THR A O 1
ATOM 1536 N N . CYS A 1 217 ? 8.222 18.158 -33.969 1.00 86.69 217 CYS A N 1
ATOM 1537 C CA . CYS A 1 217 ? 9.616 17.762 -33.795 1.00 86.69 217 CYS A CA 1
ATOM 1538 C C . CYS A 1 217 ? 9.790 16.230 -33.780 1.00 86.69 217 CYS A C 1
ATOM 1540 O O . CYS A 1 217 ? 8.915 15.529 -33.274 1.00 86.69 217 CYS A O 1
ATOM 1542 N N . PRO A 1 218 ? 10.953 15.691 -34.194 1.00 83.88 218 PRO A N 1
ATOM 1543 C CA . PRO A 1 218 ? 11.200 14.241 -34.271 1.00 83.88 218 PRO A CA 1
ATOM 1544 C C . PRO A 1 218 ? 11.349 13.546 -32.899 1.00 83.88 218 PRO A C 1
ATOM 1546 O O . PRO A 1 218 ? 11.755 12.386 -32.815 1.00 83.88 218 PRO A O 1
ATOM 1549 N N . SER A 1 219 ? 11.082 14.249 -31.794 1.00 81.94 219 SER A N 1
ATOM 1550 C CA . SER A 1 219 ? 11.211 13.699 -30.445 1.00 81.94 219 SER A CA 1
ATOM 1551 C C . SER A 1 219 ? 10.080 12.718 -30.144 1.00 81.94 219 SER A C 1
ATOM 1553 O O . SER A 1 219 ? 8.913 13.034 -30.336 1.00 81.94 219 SER A O 1
ATOM 1555 N N . ARG A 1 220 ? 10.425 11.554 -29.582 1.00 79.25 220 ARG A N 1
ATOM 1556 C CA . ARG A 1 220 ? 9.456 10.547 -29.106 1.00 79.25 220 ARG A CA 1
ATOM 1557 C C . ARG A 1 220 ? 8.982 10.787 -27.663 1.00 79.25 220 ARG A C 1
ATOM 1559 O O . ARG A 1 220 ? 8.233 9.983 -27.121 1.00 79.25 220 ARG A O 1
ATOM 1566 N N . SER A 1 221 ? 9.466 11.851 -27.018 1.00 78.25 221 SER A N 1
ATOM 1567 C CA . SER A 1 221 ? 9.103 12.224 -25.649 1.00 78.25 221 SER A CA 1
ATOM 1568 C C . SER A 1 221 ? 7.939 13.206 -25.680 1.00 78.25 221 SER A C 1
ATOM 1570 O O . SER A 1 221 ? 8.048 14.240 -26.337 1.00 78.25 221 SER A O 1
ATOM 1572 N N . THR A 1 222 ? 6.868 12.917 -24.942 1.00 83.62 222 THR A N 1
ATOM 1573 C CA . THR A 1 222 ? 5.676 13.775 -24.866 1.00 83.62 222 THR A CA 1
ATOM 1574 C C . THR A 1 222 ? 5.369 14.086 -23.398 1.00 83.62 222 THR A C 1
ATOM 1576 O O . THR A 1 222 ? 5.172 13.137 -22.642 1.00 83.62 222 THR A O 1
ATOM 1579 N N . PRO A 1 223 ? 5.340 15.362 -22.969 1.00 89.06 223 PRO A N 1
ATOM 1580 C CA . PRO A 1 223 ? 5.711 16.554 -23.731 1.00 89.06 223 PRO A CA 1
ATOM 1581 C C . PRO A 1 223 ? 7.192 16.556 -24.149 1.00 89.06 223 PRO A C 1
ATOM 1583 O O . PRO A 1 223 ? 8.076 16.096 -23.421 1.00 89.06 223 PRO A O 1
ATOM 1586 N N . CYS A 1 224 ? 7.473 17.085 -25.339 1.00 92.69 224 CYS A N 1
ATOM 1587 C CA . CYS A 1 224 ? 8.841 17.275 -25.813 1.00 92.69 224 CYS A CA 1
ATOM 1588 C C . CYS A 1 224 ? 9.435 18.571 -25.237 1.00 92.69 224 CYS A C 1
ATOM 1590 O O . CYS A 1 224 ? 8.716 19.422 -24.709 1.00 92.69 224 CYS A O 1
ATOM 1592 N N . LYS A 1 225 ? 10.749 18.782 -25.403 1.00 92.50 225 LYS A N 1
ATOM 1593 C CA . LYS A 1 225 ? 11.411 20.018 -24.942 1.00 92.50 225 LYS A CA 1
ATOM 1594 C C . LYS A 1 225 ? 10.791 21.303 -25.517 1.00 92.50 225 LYS A C 1
ATOM 1596 O O . LYS A 1 225 ? 10.799 22.318 -24.835 1.00 92.50 225 LYS A O 1
ATOM 1601 N N . HIS A 1 226 ? 10.230 21.266 -26.731 1.00 94.19 226 HIS A N 1
ATOM 1602 C CA . HIS A 1 226 ? 9.571 22.425 -27.350 1.00 94.19 226 HIS A CA 1
ATOM 1603 C C . HIS A 1 226 ? 8.215 22.725 -26.699 1.00 94.19 226 HIS A C 1
ATOM 1605 O O . HIS A 1 226 ? 7.917 23.883 -26.431 1.00 94.19 226 HIS A O 1
ATOM 1611 N N . ALA A 1 227 ? 7.431 21.691 -26.374 1.00 93.00 227 ALA A N 1
ATOM 1612 C CA . ALA A 1 227 ? 6.167 21.853 -25.657 1.00 93.00 227 ALA A CA 1
ATOM 1613 C C . ALA A 1 227 ? 6.389 22.396 -24.238 1.00 93.00 227 ALA A C 1
ATOM 1615 O O . ALA A 1 227 ? 5.710 23.330 -23.819 1.00 93.00 227 ALA A O 1
ATOM 1616 N N . LEU A 1 228 ? 7.398 21.880 -23.528 1.00 91.94 228 LEU A N 1
ATOM 1617 C CA . LEU A 1 228 ? 7.793 22.406 -22.217 1.00 91.94 228 LEU A CA 1
ATOM 1618 C C . LEU A 1 228 ? 8.285 23.858 -22.315 1.00 91.94 228 LEU A C 1
ATOM 1620 O O . LEU A 1 228 ? 7.906 24.691 -21.500 1.00 91.94 228 LEU A O 1
ATOM 1624 N N . ALA A 1 229 ? 9.088 24.186 -23.329 1.00 93.06 229 ALA A N 1
ATOM 1625 C CA . ALA A 1 229 ? 9.582 25.543 -23.540 1.00 93.06 229 ALA A CA 1
ATOM 1626 C C . ALA A 1 229 ? 8.461 26.549 -23.849 1.00 93.06 229 ALA A C 1
ATOM 1628 O O . ALA A 1 229 ? 8.495 27.663 -23.329 1.00 93.06 229 ALA A O 1
ATOM 1629 N N . LEU A 1 230 ? 7.458 26.152 -24.642 1.00 94.25 230 LEU A N 1
ATOM 1630 C CA . LEU A 1 230 ? 6.289 26.981 -24.946 1.00 94.25 230 LEU A CA 1
ATOM 1631 C C . LEU A 1 230 ? 5.446 27.256 -23.697 1.00 94.25 230 LEU A C 1
ATOM 1633 O O . LEU A 1 230 ? 5.044 28.392 -23.465 1.00 94.25 230 LEU A O 1
ATOM 1637 N N . LEU A 1 231 ? 5.223 26.234 -22.867 1.00 91.81 231 LEU A N 1
ATOM 1638 C CA . LEU A 1 231 ? 4.530 26.393 -21.588 1.00 91.81 231 LEU A CA 1
ATOM 1639 C C . LEU A 1 231 ? 5.287 27.312 -20.635 1.00 91.81 231 LEU A C 1
ATOM 1641 O O . LEU A 1 231 ? 4.676 28.177 -20.018 1.00 91.81 231 LEU A O 1
ATOM 1645 N N . LEU A 1 232 ? 6.611 27.161 -20.532 1.00 91.00 232 LEU A N 1
ATOM 1646 C CA . LEU A 1 232 ? 7.435 28.050 -19.713 1.00 91.00 232 LEU A CA 1
ATOM 1647 C C . LEU A 1 232 ? 7.351 29.500 -20.207 1.00 91.00 232 LEU A C 1
ATOM 1649 O O . LEU A 1 232 ? 7.299 30.413 -19.388 1.00 91.00 232 LEU A O 1
ATOM 1653 N N . LEU A 1 233 ? 7.318 29.718 -21.525 1.00 90.81 233 LEU A N 1
ATOM 1654 C CA . LEU A 1 233 ? 7.155 31.047 -22.115 1.00 90.81 233 LEU A CA 1
ATOM 1655 C C . LEU A 1 233 ? 5.772 31.642 -21.792 1.00 90.81 233 LEU A C 1
ATOM 1657 O O . LEU A 1 233 ? 5.675 32.810 -21.419 1.00 90.81 233 LEU A O 1
ATOM 1661 N N . TRP A 1 234 ? 4.713 30.835 -21.882 1.00 92.69 234 TRP A N 1
ATOM 1662 C CA . TRP A 1 234 ? 3.338 31.253 -21.596 1.00 92.69 234 TRP A CA 1
ATOM 1663 C C . TRP A 1 234 ? 3.115 31.587 -20.121 1.00 92.69 234 TRP A C 1
ATOM 1665 O O . TRP A 1 234 ? 2.615 32.663 -19.800 1.00 92.69 234 TRP A O 1
ATOM 1675 N N . VAL A 1 235 ? 3.564 30.715 -19.220 1.00 89.69 235 VAL A N 1
ATOM 1676 C CA . VAL A 1 235 ? 3.455 30.908 -17.769 1.00 89.69 235 VAL A CA 1
ATOM 1677 C C . VAL A 1 235 ? 4.243 32.125 -17.282 1.00 89.69 235 VAL A C 1
ATOM 1679 O O . VAL A 1 235 ? 3.807 32.831 -16.379 1.00 89.69 235 VAL A O 1
ATOM 1682 N N . ARG A 1 236 ? 5.377 32.437 -17.919 1.00 86.75 236 ARG A N 1
ATOM 1683 C CA . ARG A 1 236 ? 6.141 33.673 -17.664 1.00 86.75 236 ARG A CA 1
ATOM 1684 C C . ARG A 1 236 ? 5.488 34.924 -18.270 1.00 86.75 236 ARG A C 1
ATOM 1686 O O . ARG A 1 236 ? 6.114 35.979 -18.303 1.00 86.75 236 ARG A O 1
ATOM 1693 N N . GLY A 1 237 ? 4.269 34.815 -18.803 1.00 83.88 237 GLY A N 1
ATOM 1694 C CA . GLY A 1 237 ? 3.525 35.923 -19.403 1.00 83.88 237 GLY A CA 1
ATOM 1695 C C . GLY A 1 237 ? 4.111 36.434 -20.719 1.00 83.88 237 GLY A C 1
ATOM 1696 O O . GLY A 1 237 ? 3.796 37.543 -21.130 1.00 83.88 237 GLY A O 1
ATOM 1697 N N . SER A 1 238 ? 4.975 35.654 -21.376 1.00 84.38 238 SER A N 1
ATOM 1698 C CA . SER A 1 238 ? 5.693 36.058 -22.594 1.00 84.38 238 SER A CA 1
ATOM 1699 C C . SER A 1 238 ? 5.028 35.568 -23.891 1.00 84.38 238 SER A C 1
ATOM 1701 O O . SER A 1 238 ? 5.623 35.676 -24.960 1.00 84.38 238 SER A O 1
ATOM 1703 N N . VAL A 1 239 ? 3.807 35.025 -23.810 1.00 88.62 239 VAL A N 1
ATOM 1704 C CA . VAL A 1 239 ? 2.963 34.657 -24.960 1.00 88.62 239 VAL A CA 1
ATOM 1705 C C . VAL A 1 239 ? 1.729 35.556 -24.951 1.00 88.62 239 VAL A C 1
ATOM 1707 O O . VAL A 1 239 ? 1.040 35.637 -23.935 1.00 88.62 239 VAL A O 1
ATOM 1710 N N . ALA A 1 240 ? 1.474 36.242 -26.065 1.00 86.25 240 ALA A N 1
ATOM 1711 C CA . ALA A 1 240 ? 0.343 37.154 -26.204 1.00 86.25 240 ALA A CA 1
ATOM 1712 C C . ALA A 1 240 ? -0.976 36.397 -26.429 1.00 86.25 240 ALA A C 1
ATOM 1714 O O . ALA A 1 240 ? -0.997 35.358 -27.093 1.00 86.25 240 ALA A O 1
ATOM 1715 N N . GLU A 1 241 ? -2.072 36.947 -25.908 1.00 85.69 241 GLU A N 1
ATOM 1716 C CA . GLU A 1 241 ? -3.417 36.473 -26.234 1.00 85.69 241 GLU A CA 1
ATOM 1717 C C . GLU A 1 241 ? -3.752 36.822 -27.687 1.00 85.69 241 GLU A C 1
ATOM 1719 O O . GLU A 1 241 ? -3.425 37.909 -28.169 1.00 85.69 241 GLU A O 1
ATOM 1724 N N . ALA A 1 242 ? -4.380 35.888 -28.394 1.00 84.50 242 ALA A N 1
ATOM 1725 C CA . ALA A 1 242 ? -4.788 36.058 -29.780 1.00 84.50 242 ALA A CA 1
ATOM 1726 C C . ALA A 1 242 ? -6.217 35.539 -29.971 1.00 84.50 242 ALA A C 1
ATOM 1728 O O . ALA A 1 242 ? -6.547 34.444 -29.526 1.00 84.50 242 ALA A O 1
ATOM 1729 N N . GLU A 1 243 ? -7.056 36.314 -30.665 1.00 71.19 243 GLU A N 1
ATOM 1730 C CA . GLU A 1 243 ? -8.481 35.994 -30.854 1.00 71.19 243 GLU A CA 1
ATOM 1731 C C . GLU A 1 243 ? -8.717 34.740 -31.705 1.00 71.19 243 GLU A C 1
ATOM 1733 O O . GLU A 1 243 ? -9.746 34.084 -31.563 1.00 71.19 243 GLU A O 1
ATOM 1738 N N . THR A 1 244 ? -7.783 34.397 -32.599 1.00 75.75 244 THR A N 1
ATOM 1739 C CA . THR A 1 244 ? -7.916 33.234 -33.484 1.00 75.75 244 THR A CA 1
ATOM 1740 C C . THR A 1 244 ? -6.634 32.395 -33.535 1.00 75.75 244 THR A C 1
ATOM 1742 O O . THR A 1 244 ? -5.562 32.917 -33.860 1.00 75.75 244 THR A O 1
ATOM 1745 N N . PRO A 1 245 ? -6.707 31.078 -33.245 1.00 84.69 245 PRO A N 1
ATOM 1746 C CA . PRO A 1 245 ? -5.570 30.189 -33.422 1.00 84.69 245 PRO A CA 1
ATOM 1747 C C . PRO A 1 245 ? -5.257 29.985 -34.916 1.00 84.69 245 PRO A C 1
ATOM 1749 O O . PRO A 1 245 ? -6.171 29.860 -35.735 1.00 84.69 245 PRO A O 1
ATOM 1752 N N . PRO A 1 246 ? -3.973 29.887 -35.306 1.00 85.44 246 PRO A N 1
ATOM 1753 C CA . PRO A 1 246 ? -3.578 29.581 -36.678 1.00 85.44 246 PRO A CA 1
ATOM 1754 C C . PRO A 1 246 ? -4.060 28.183 -37.089 1.00 85.44 246 PRO A C 1
ATOM 1756 O O . PRO A 1 246 ? -4.226 27.304 -36.245 1.00 85.44 246 PRO A O 1
ATOM 1759 N N . GLY A 1 247 ? -4.224 27.941 -38.396 1.00 80.56 247 GLY A N 1
ATOM 1760 C CA . GLY A 1 247 ? -4.873 26.729 -38.925 1.00 80.56 247 GLY A CA 1
ATOM 1761 C C . GLY A 1 247 ? -4.344 25.392 -38.376 1.00 80.56 247 GLY A C 1
ATOM 1762 O O . GLY A 1 247 ? -5.133 24.486 -38.113 1.00 80.56 247 GLY A O 1
ATOM 1763 N N . PHE A 1 248 ? -3.036 25.276 -38.110 1.00 82.69 248 PHE A N 1
ATOM 1764 C CA . PHE A 1 248 ? -2.442 24.065 -37.520 1.00 82.69 248 PHE A CA 1
ATOM 1765 C C . PHE A 1 248 ? -2.873 23.817 -36.061 1.00 82.69 248 PHE A C 1
ATOM 1767 O O . PHE A 1 248 ? -2.990 22.663 -35.640 1.00 82.69 248 PHE A O 1
ATOM 1774 N N . ALA A 1 249 ? -3.103 24.891 -35.297 1.00 86.69 249 ALA A N 1
ATOM 1775 C CA . ALA A 1 249 ? -3.554 24.857 -33.911 1.00 86.69 249 ALA A CA 1
ATOM 1776 C C . ALA A 1 249 ? -5.077 24.712 -33.832 1.00 86.69 249 ALA A C 1
ATOM 1778 O O . ALA A 1 249 ? -5.561 23.852 -33.098 1.00 86.69 249 ALA A O 1
ATOM 1779 N N . ALA A 1 250 ? -5.817 25.463 -34.654 1.00 85.06 250 ALA A N 1
ATOM 1780 C CA . ALA A 1 250 ? -7.276 25.412 -34.727 1.00 85.06 250 ALA A CA 1
ATOM 1781 C C . ALA A 1 250 ? -7.790 24.001 -35.061 1.00 85.06 250 ALA A C 1
ATOM 1783 O O . ALA A 1 250 ? -8.616 23.453 -34.331 1.00 85.06 250 ALA A O 1
ATOM 1784 N N . ALA A 1 251 ? -7.247 23.372 -36.112 1.00 81.81 251 ALA A N 1
ATOM 1785 C CA . ALA A 1 251 ? -7.659 22.032 -36.534 1.00 81.81 251 ALA A CA 1
ATOM 1786 C C . ALA A 1 251 ? -7.392 20.966 -35.458 1.00 81.81 251 ALA A C 1
ATOM 1788 O O . ALA A 1 251 ? -8.194 20.055 -35.257 1.00 81.81 251 ALA A O 1
ATOM 1789 N N . TRP A 1 252 ? -6.273 21.085 -34.738 1.00 87.56 252 TRP A N 1
ATOM 1790 C CA . TRP A 1 252 ? -5.914 20.123 -33.699 1.00 87.56 252 TRP A CA 1
ATOM 1791 C C . TRP A 1 252 ? -6.736 20.305 -32.415 1.00 87.56 252 TRP A C 1
ATOM 1793 O O . TRP A 1 252 ? -7.211 19.316 -31.858 1.00 87.56 252 TRP A O 1
ATOM 1803 N N . LEU A 1 253 ? -6.953 21.548 -31.970 1.00 85.31 253 LEU A N 1
ATOM 1804 C CA . LEU A 1 253 ? -7.776 21.852 -30.793 1.00 85.31 253 LEU A CA 1
ATOM 1805 C C . LEU A 1 253 ? -9.251 21.483 -31.023 1.00 85.31 253 LEU A C 1
ATOM 1807 O O . LEU A 1 253 ? -9.872 20.898 -30.137 1.00 85.31 253 LEU A O 1
ATOM 1811 N N . ALA A 1 254 ? -9.795 21.722 -32.223 1.00 83.00 254 ALA A N 1
ATOM 1812 C CA . ALA A 1 254 ? -11.165 21.336 -32.577 1.00 83.00 254 ALA A CA 1
ATOM 1813 C C . ALA A 1 254 ? -11.391 19.814 -32.484 1.00 83.00 254 ALA A C 1
ATOM 1815 O O . ALA A 1 254 ? -12.376 19.369 -31.892 1.00 83.00 254 ALA A O 1
ATOM 1816 N N . GLY A 1 255 ? -10.442 19.006 -32.975 1.00 74.62 255 GLY A N 1
ATOM 1817 C CA . GLY A 1 255 ? -10.499 17.544 -32.851 1.00 74.62 255 GLY A CA 1
ATOM 1818 C C . GLY A 1 255 ? -10.491 17.050 -31.397 1.00 74.62 255 GLY A C 1
ATOM 1819 O O . GLY A 1 255 ? -11.103 16.030 -31.084 1.00 74.62 255 GLY A O 1
ATOM 1820 N N . ARG A 1 256 ? -9.861 17.796 -30.478 1.00 81.19 256 ARG A N 1
ATOM 1821 C CA . ARG A 1 256 ? -9.871 17.493 -29.035 1.00 81.19 256 ARG A CA 1
ATOM 1822 C C . ARG A 1 256 ? -11.199 17.837 -28.368 1.00 81.19 256 ARG A C 1
ATOM 1824 O O . ARG A 1 256 ? -11.603 17.125 -27.456 1.00 81.19 256 ARG A O 1
ATOM 1831 N N . VAL A 1 257 ? -11.879 18.895 -28.808 1.00 70.69 257 VAL A N 1
ATOM 1832 C CA . VAL A 1 257 ? -13.216 19.254 -28.300 1.00 70.69 257 VAL A CA 1
ATOM 1833 C C . VAL A 1 257 ? -14.250 18.206 -28.725 1.00 70.69 257 VAL A C 1
ATOM 1835 O O . VAL A 1 257 ? -15.059 17.777 -27.904 1.00 70.69 257 VAL A O 1
ATOM 1838 N N . ALA A 1 258 ? -14.172 17.737 -29.974 1.00 65.00 258 ALA A N 1
ATOM 1839 C CA . ALA A 1 258 ? -15.071 16.718 -30.515 1.00 65.00 258 ALA A CA 1
ATOM 1840 C C . ALA A 1 258 ? -14.902 15.339 -29.845 1.00 65.00 258 ALA A C 1
ATOM 1842 O O . ALA A 1 258 ? -15.890 14.654 -29.611 1.00 65.00 258 ALA A O 1
ATOM 1843 N N . ALA A 1 259 ? -13.676 14.953 -29.469 1.00 58.41 259 ALA A N 1
ATOM 1844 C CA . ALA A 1 259 ? -13.396 13.669 -28.813 1.00 58.41 259 ALA A CA 1
ATOM 1845 C C . ALA A 1 259 ? -13.862 13.579 -27.342 1.00 58.41 259 ALA A C 1
ATOM 1847 O O . ALA A 1 259 ? -13.879 12.489 -26.777 1.00 58.41 259 ALA A O 1
ATOM 1848 N N . VAL A 1 260 ? -14.203 14.708 -26.710 1.00 48.91 260 VAL A N 1
ATOM 1849 C CA . VAL A 1 260 ? -14.600 14.791 -25.287 1.00 48.91 260 VAL A CA 1
ATOM 1850 C C . VAL A 1 260 ? -16.125 14.941 -25.118 1.00 48.91 260 VAL A C 1
ATOM 1852 O O . VAL A 1 260 ? -16.629 14.881 -24.001 1.00 48.91 260 VAL A O 1
ATOM 1855 N N . SER A 1 261 ? -16.885 15.074 -26.210 1.00 33.69 261 SER A N 1
ATOM 1856 C CA . SER A 1 261 ? -18.357 15.061 -26.171 1.00 33.69 261 SER A CA 1
ATOM 1857 C C . SER A 1 261 ? -18.890 13.637 -26.398 1.00 33.69 261 SER A C 1
ATOM 1859 O O . SER A 1 261 ? -18.424 12.973 -27.324 1.00 33.69 261 SER A O 1
ATOM 1861 N N . PRO A 1 262 ? -19.862 13.138 -25.609 1.00 35.88 262 PRO A N 1
ATOM 1862 C CA . PRO A 1 262 ? -20.451 11.826 -25.850 1.00 35.88 262 PRO A CA 1
ATOM 1863 C C . PRO A 1 262 ? -21.353 11.913 -27.085 1.00 35.88 262 PRO A C 1
ATOM 1865 O O . PRO A 1 262 ? -22.409 12.544 -27.046 1.00 35.88 262 PRO A O 1
ATOM 1868 N N . VAL A 1 263 ? -20.931 11.311 -28.198 1.00 32.19 263 VAL A N 1
ATOM 1869 C CA . VAL A 1 263 ? -21.773 11.218 -29.395 1.00 32.19 263 VAL A CA 1
ATOM 1870 C C . VAL A 1 263 ? -22.659 9.984 -29.291 1.00 32.19 263 VAL A C 1
ATOM 1872 O O . VAL A 1 263 ? -22.208 8.841 -29.334 1.00 32.19 263 VAL A O 1
ATOM 1875 N N . VAL A 1 264 ? -23.938 10.298 -29.140 1.00 34.28 264 VAL A N 1
ATOM 1876 C CA . VAL A 1 264 ? -25.114 9.480 -29.393 1.00 34.28 264 VAL A CA 1
ATOM 1877 C C . VAL A 1 264 ? -25.261 9.313 -30.915 1.00 34.28 264 VAL A C 1
ATOM 1879 O O . VAL A 1 264 ? -25.233 10.300 -31.638 1.00 34.28 264 VAL A O 1
ATOM 1882 N N . ASP A 1 265 ? -25.368 8.059 -31.347 1.00 28.86 265 ASP A N 1
ATOM 1883 C CA . ASP A 1 265 ? -25.941 7.490 -32.581 1.00 28.86 265 ASP A CA 1
ATOM 1884 C C . ASP A 1 265 ? -25.805 8.161 -33.984 1.00 28.86 265 ASP A C 1
ATOM 1886 O O . ASP A 1 265 ? -26.298 9.259 -34.236 1.00 28.86 265 ASP A O 1
ATOM 1890 N N . SER A 1 266 ? -25.329 7.325 -34.933 1.00 28.94 266 SER A N 1
ATOM 1891 C CA . SER A 1 266 ? -25.577 7.294 -36.402 1.00 28.94 266 SER A CA 1
ATOM 1892 C C . SER A 1 266 ? -24.827 8.261 -37.364 1.00 28.94 266 SER A C 1
ATOM 1894 O O . SER A 1 266 ? -24.383 9.331 -36.963 1.00 28.94 266 SER A O 1
ATOM 1896 N N . PRO A 1 267 ? -24.754 7.971 -38.692 1.00 31.72 267 PRO A N 1
ATOM 1897 C CA . PRO A 1 267 ? -24.220 6.771 -39.363 1.00 31.72 267 PRO A CA 1
ATOM 1898 C C . PRO A 1 267 ? -23.199 7.100 -40.500 1.00 31.72 267 PRO A C 1
ATOM 1900 O O . PRO A 1 267 ? -23.090 8.227 -40.977 1.00 31.72 267 PRO A O 1
ATOM 1903 N N . SER A 1 268 ? -22.451 6.086 -40.958 1.00 28.92 268 SER A N 1
ATOM 1904 C CA . SER A 1 268 ? -21.454 6.151 -42.055 1.00 28.92 268 SER A CA 1
ATOM 1905 C C . SER A 1 268 ? -22.059 6.430 -43.448 1.00 28.92 268 SER A C 1
ATOM 1907 O O . SER A 1 268 ? -23.109 5.859 -43.750 1.00 28.92 268 SER A O 1
ATOM 1909 N N . PRO A 1 269 ? -21.385 7.183 -44.347 1.00 31.73 269 PRO A N 1
ATOM 1910 C CA . PRO A 1 269 ? -21.725 7.226 -45.770 1.00 31.73 269 PRO A CA 1
ATOM 1911 C C . PRO A 1 269 ? -20.924 6.203 -46.624 1.00 31.73 269 PRO A C 1
ATOM 1913 O O . PRO A 1 269 ? -19.826 5.803 -46.230 1.00 31.73 269 PRO A O 1
ATOM 1916 N N . PRO A 1 270 ? -21.469 5.762 -47.782 1.00 32.09 270 PRO A N 1
ATOM 1917 C CA . PRO A 1 270 ? -20.969 4.637 -48.592 1.00 32.09 270 PRO A CA 1
ATOM 1918 C C . PRO A 1 270 ? -19.883 5.041 -49.623 1.00 32.09 270 PRO A C 1
ATOM 1920 O O . PRO A 1 270 ? -19.644 6.236 -49.812 1.00 32.09 270 PRO A O 1
ATOM 1923 N N . PRO A 1 271 ? -19.213 4.074 -50.296 1.00 36.59 271 PRO A N 1
ATOM 1924 C CA . PRO A 1 271 ? -18.070 4.340 -51.170 1.00 36.59 271 PRO A CA 1
ATOM 1925 C C . PRO A 1 271 ? -18.510 4.744 -52.586 1.00 36.59 271 PRO A C 1
ATOM 1927 O O . PRO A 1 271 ? -19.568 4.324 -53.052 1.00 36.59 271 PRO A O 1
ATOM 1930 N N . ALA A 1 272 ? -17.679 5.524 -53.281 1.00 28.88 272 ALA A N 1
ATOM 1931 C CA . ALA A 1 272 ? -17.852 5.830 -54.700 1.00 28.88 272 ALA A CA 1
ATOM 1932 C C . ALA A 1 272 ? -16.522 5.718 -55.464 1.00 28.88 272 ALA A C 1
ATOM 1934 O O . ALA A 1 272 ? -15.460 6.080 -54.955 1.00 28.88 272 ALA A O 1
ATOM 1935 N N . ASP A 1 273 ? -16.650 5.170 -56.669 1.00 25.72 273 ASP A N 1
ATOM 1936 C CA . ASP A 1 273 ? -15.638 4.619 -57.565 1.00 25.72 273 ASP A CA 1
ATOM 1937 C C . ASP A 1 273 ? -14.656 5.619 -58.206 1.00 25.72 273 ASP A C 1
ATOM 1939 O O . ASP A 1 273 ? -14.897 6.821 -58.310 1.00 25.72 273 ASP A O 1
ATOM 1943 N N . ALA A 1 274 ? -13.547 5.053 -58.693 1.00 26.72 274 ALA A N 1
ATOM 1944 C CA . ALA A 1 274 ? -12.519 5.684 -59.522 1.00 26.72 274 ALA A CA 1
ATOM 1945 C C . ALA A 1 274 ? -13.031 6.124 -60.912 1.00 26.72 274 ALA A C 1
ATOM 1947 O O . ALA A 1 274 ? -14.030 5.605 -61.414 1.00 26.72 274 ALA A O 1
ATOM 1948 N N . PRO A 1 275 ? -12.264 6.988 -61.604 1.00 28.67 275 PRO A N 1
ATOM 1949 C CA . PRO A 1 275 ? -11.630 6.506 -62.833 1.00 28.67 275 PRO A CA 1
ATOM 1950 C C . PRO A 1 275 ? -10.160 6.929 -63.019 1.00 28.67 275 PRO A C 1
ATOM 1952 O O . PRO A 1 275 ? -9.689 7.957 -62.538 1.00 28.67 275 PRO A O 1
ATOM 1955 N N . THR A 1 276 ? -9.461 6.068 -63.753 1.00 26.58 276 THR A N 1
ATOM 1956 C CA . THR A 1 276 ? -8.116 6.166 -64.336 1.00 26.58 276 THR A CA 1
ATOM 1957 C C . THR A 1 276 ? -7.967 7.287 -65.367 1.00 26.58 276 THR A C 1
ATOM 1959 O O . THR A 1 276 ? -8.843 7.433 -66.208 1.00 26.58 276 THR A O 1
ATOM 1962 N N . ASP A 1 277 ? -6.817 7.977 -65.362 1.00 24.64 277 ASP A N 1
ATOM 1963 C CA . ASP A 1 277 ? -5.931 8.124 -66.534 1.00 24.64 277 ASP A CA 1
ATOM 1964 C C . ASP A 1 277 ? -4.570 8.744 -66.134 1.00 24.64 277 ASP A C 1
ATOM 1966 O O . ASP A 1 277 ? -4.484 9.704 -65.369 1.00 24.64 277 ASP A O 1
ATOM 1970 N N . ALA A 1 278 ? -3.491 8.140 -66.634 1.00 25.91 278 ALA A N 1
ATOM 1971 C CA . ALA A 1 278 ? -2.081 8.553 -66.527 1.00 25.91 278 ALA A CA 1
ATOM 1972 C C . ALA A 1 278 ? -1.650 9.215 -67.872 1.00 25.91 278 ALA A C 1
ATOM 1974 O O . ALA A 1 278 ? -2.440 9.114 -68.812 1.00 25.91 278 ALA A O 1
ATOM 1975 N N . PRO A 1 279 ? -0.437 9.808 -68.074 1.00 31.53 279 PRO A N 1
ATOM 1976 C CA . PRO A 1 279 ? 0.806 9.583 -67.319 1.00 31.53 279 PRO A CA 1
ATOM 1977 C C . PRO A 1 279 ? 1.766 10.786 -67.107 1.00 31.53 279 PRO A C 1
ATOM 1979 O O . PRO A 1 279 ? 1.731 11.794 -67.803 1.00 31.53 279 PRO A O 1
ATOM 1982 N N . GLY A 1 280 ? 2.744 10.580 -66.210 1.00 20.69 280 GLY A N 1
ATOM 1983 C CA . GLY A 1 280 ? 4.124 11.057 -66.400 1.00 20.69 280 GLY A CA 1
ATOM 1984 C C . GLY A 1 280 ? 4.641 12.153 -65.459 1.00 20.69 280 GLY A C 1
ATOM 1985 O O . GLY A 1 280 ? 4.536 13.329 -65.772 1.00 20.69 280 GLY A O 1
ATOM 1986 N N . SER A 1 281 ? 5.320 11.769 -64.372 1.00 23.53 281 SER A N 1
ATOM 1987 C CA . SER A 1 281 ? 6.704 12.197 -64.071 1.00 23.53 281 SER A CA 1
ATOM 1988 C C . SER A 1 281 ? 7.173 11.615 -62.731 1.00 23.53 281 SER A C 1
ATOM 1990 O O . SER A 1 281 ? 6.430 11.553 -61.757 1.00 23.53 281 SER A O 1
ATOM 1992 N N . ALA A 1 282 ? 8.422 11.164 -62.717 1.00 24.22 282 ALA A N 1
ATOM 1993 C CA . ALA A 1 282 ? 9.077 10.395 -61.673 1.00 24.22 282 ALA A CA 1
ATOM 1994 C C . ALA A 1 282 ? 9.323 11.169 -60.362 1.00 24.22 282 ALA A C 1
ATOM 1996 O O . ALA A 1 282 ? 9.846 12.281 -60.383 1.00 24.22 282 ALA A O 1
ATOM 1997 N N . ALA A 1 283 ? 9.067 10.514 -59.224 1.00 25.39 283 ALA A N 1
ATOM 1998 C CA . ALA A 1 283 ? 9.719 10.785 -57.941 1.00 25.39 283 ALA A CA 1
ATOM 1999 C C . ALA A 1 283 ? 9.682 9.526 -57.049 1.00 25.39 283 ALA A C 1
ATOM 2001 O O . ALA A 1 283 ? 8.699 8.792 -57.024 1.00 25.39 283 ALA A O 1
ATOM 2002 N N . ALA A 1 284 ? 10.806 9.268 -56.382 1.00 28.44 284 ALA A N 1
ATOM 2003 C CA . ALA A 1 284 ? 11.172 8.067 -55.631 1.00 28.44 284 ALA A CA 1
ATOM 2004 C C . ALA A 1 284 ? 10.243 7.716 -54.438 1.00 28.44 284 ALA A C 1
ATOM 2006 O O . ALA A 1 284 ? 9.584 8.602 -53.895 1.00 28.44 284 ALA A O 1
ATOM 2007 N N . PRO A 1 285 ? 10.208 6.445 -53.981 1.00 27.00 285 PRO A N 1
ATOM 2008 C CA . PRO A 1 285 ? 9.291 6.004 -52.929 1.00 27.00 285 PRO A CA 1
ATOM 2009 C C . PRO A 1 285 ? 9.687 6.511 -51.533 1.00 27.00 285 PRO A C 1
ATOM 2011 O O . PRO A 1 285 ? 10.822 6.336 -51.088 1.00 27.00 285 PRO A O 1
ATOM 2014 N N . SER A 1 286 ? 8.718 7.087 -50.814 1.00 26.55 286 SER A N 1
ATOM 2015 C CA . SER A 1 286 ? 8.816 7.355 -49.376 1.00 26.55 286 SER A CA 1
ATOM 2016 C C . SER A 1 286 ? 8.690 6.050 -48.573 1.00 26.55 286 SER A C 1
ATOM 2018 O O . SER A 1 286 ? 7.836 5.228 -48.919 1.00 26.55 286 SER A O 1
ATOM 2020 N N . PRO A 1 287 ? 9.453 5.841 -47.483 1.00 31.69 287 PRO A N 1
ATOM 2021 C CA . PRO A 1 287 ? 9.309 4.647 -46.662 1.00 31.69 287 PRO A CA 1
ATOM 2022 C C . PRO A 1 287 ? 7.964 4.660 -45.938 1.00 31.69 287 PRO A C 1
ATOM 2024 O O . PRO A 1 287 ? 7.625 5.623 -45.250 1.00 31.69 287 PRO A O 1
ATOM 2027 N N . ALA A 1 288 ? 7.227 3.565 -46.093 1.00 29.22 288 ALA A N 1
ATOM 2028 C CA . ALA A 1 288 ? 6.032 3.272 -45.330 1.00 29.22 288 ALA A CA 1
ATOM 2029 C C . ALA A 1 288 ? 6.316 3.299 -43.820 1.00 29.22 288 ALA A C 1
ATOM 2031 O O . ALA A 1 288 ? 7.343 2.826 -43.329 1.00 29.22 288 ALA A O 1
ATOM 2032 N N . GLU A 1 289 ? 5.350 3.863 -43.114 1.00 29.62 289 GLU A N 1
ATOM 2033 C CA . GLU A 1 289 ? 5.230 4.005 -41.675 1.00 29.62 289 GLU A CA 1
ATOM 2034 C C . GLU A 1 289 ? 5.329 2.634 -40.984 1.00 29.62 289 GLU A C 1
ATOM 2036 O O . GLU A 1 289 ? 4.384 1.848 -40.928 1.00 29.62 289 GLU A O 1
ATOM 2041 N N . SER A 1 290 ? 6.518 2.306 -40.480 1.00 26.64 290 SER A N 1
ATOM 2042 C CA . SER A 1 290 ? 6.735 1.107 -39.679 1.00 26.64 290 SER A CA 1
ATOM 2043 C C . SER A 1 290 ? 6.150 1.321 -38.282 1.00 26.64 290 SER A C 1
ATOM 2045 O O . SER A 1 290 ? 6.701 2.087 -37.484 1.00 26.64 290 SER A O 1
ATOM 2047 N N . LEU A 1 291 ? 5.058 0.613 -37.985 1.00 32.75 291 LEU A N 1
ATOM 2048 C CA . LEU A 1 291 ? 4.589 0.330 -36.625 1.00 32.75 291 LEU A CA 1
ATOM 2049 C C . LEU A 1 291 ? 5.792 -0.024 -35.724 1.00 32.75 291 LEU A C 1
ATOM 2051 O O . LEU A 1 291 ? 6.704 -0.711 -36.199 1.00 32.75 291 LEU A O 1
ATOM 2055 N N . PRO A 1 292 ? 5.835 0.395 -34.442 1.00 31.45 292 PRO A N 1
ATOM 2056 C CA . PRO A 1 292 ? 6.921 0.009 -33.553 1.00 31.45 292 PRO A CA 1
ATOM 2057 C C . PRO A 1 292 ? 7.005 -1.516 -33.494 1.00 31.45 292 PRO A C 1
ATOM 2059 O O . PRO A 1 292 ? 6.110 -2.180 -32.968 1.00 31.45 292 PRO A O 1
ATOM 2062 N N . LEU A 1 293 ? 8.083 -2.065 -34.055 1.00 35.28 293 LEU A N 1
ATOM 2063 C CA . LEU A 1 293 ? 8.397 -3.479 -33.933 1.00 35.28 293 LEU A CA 1
ATOM 2064 C C . LEU A 1 293 ? 8.431 -3.832 -32.436 1.00 35.28 293 LEU A C 1
ATOM 2066 O O . LEU A 1 293 ? 8.993 -3.068 -31.639 1.00 35.28 293 LEU A O 1
ATOM 2070 N N . PRO A 1 294 ? 7.839 -4.966 -32.018 1.00 37.03 294 PRO A N 1
ATOM 2071 C CA . PRO A 1 294 ? 8.016 -5.455 -30.658 1.00 37.03 294 PRO A CA 1
ATOM 2072 C C . PRO A 1 294 ? 9.520 -5.544 -30.360 1.00 37.03 294 PRO A C 1
ATOM 2074 O O . PRO A 1 294 ? 10.284 -5.878 -31.268 1.00 37.03 294 PRO A O 1
ATOM 2077 N N . PRO A 1 295 ? 9.969 -5.258 -29.119 1.00 46.84 295 PRO A N 1
ATOM 2078 C CA . PRO A 1 295 ? 11.391 -5.297 -28.802 1.00 46.84 295 PRO A CA 1
ATOM 2079 C C . PRO A 1 295 ? 11.953 -6.647 -29.237 1.00 46.84 295 PRO A C 1
ATOM 2081 O O . PRO A 1 295 ? 11.362 -7.683 -28.891 1.00 46.84 295 PRO A O 1
ATOM 2084 N N . THR A 1 296 ? 13.033 -6.602 -30.023 1.00 44.50 296 THR A N 1
ATOM 2085 C CA . THR A 1 296 ? 13.768 -7.777 -30.500 1.00 44.50 296 THR A CA 1
ATOM 2086 C C . THR A 1 296 ? 14.123 -8.665 -29.309 1.00 44.50 296 THR A C 1
ATOM 2088 O O . THR A 1 296 ? 14.185 -8.189 -28.171 1.00 44.50 296 THR A O 1
ATOM 2091 N N . ARG A 1 297 ? 14.306 -9.971 -29.542 1.00 54.09 297 ARG A N 1
ATOM 2092 C CA . ARG A 1 297 ? 14.717 -10.908 -28.480 1.00 54.09 297 ARG A CA 1
ATOM 2093 C C . ARG A 1 297 ? 15.948 -10.369 -27.737 1.00 54.09 297 ARG A C 1
ATOM 2095 O O . ARG A 1 297 ? 15.883 -10.216 -26.523 1.00 54.09 297 ARG A O 1
ATOM 2102 N N . ASP A 1 298 ? 16.920 -9.866 -28.492 1.00 56.75 298 ASP A N 1
ATOM 2103 C CA . ASP A 1 298 ? 18.144 -9.235 -27.987 1.00 56.75 298 ASP A CA 1
ATOM 2104 C C . ASP A 1 298 ? 17.867 -8.065 -27.023 1.00 56.75 298 ASP A C 1
ATOM 2106 O O . ASP A 1 298 ? 18.365 -8.046 -25.904 1.00 56.75 298 ASP A O 1
ATOM 2110 N N . GLY A 1 299 ? 16.967 -7.133 -27.371 1.00 61.75 299 GLY A N 1
ATOM 2111 C CA . GLY A 1 299 ? 16.640 -5.997 -26.496 1.00 61.75 299 GLY A CA 1
ATOM 2112 C C . GLY A 1 299 ? 15.868 -6.377 -25.221 1.00 61.75 299 GLY A C 1
ATOM 2113 O O . GLY A 1 299 ? 15.869 -5.626 -24.239 1.00 61.75 299 GLY A O 1
ATOM 2114 N N . ARG A 1 300 ? 15.190 -7.534 -25.213 1.00 63.50 300 ARG A N 1
ATOM 2115 C CA . ARG A 1 300 ? 14.542 -8.085 -24.009 1.00 63.50 300 ARG A CA 1
ATOM 2116 C C . ARG A 1 300 ? 15.565 -8.766 -23.109 1.00 63.50 300 ARG A C 1
ATOM 2118 O O . ARG A 1 300 ? 15.504 -8.566 -21.896 1.00 63.50 300 ARG A O 1
ATOM 2125 N N . ASP A 1 301 ? 16.493 -9.502 -23.701 1.00 72.12 301 ASP A N 1
ATOM 2126 C CA . ASP A 1 301 ? 17.549 -10.210 -22.985 1.00 72.12 301 ASP A CA 1
ATOM 2127 C C . ASP A 1 301 ? 18.539 -9.210 -22.362 1.00 72.12 301 ASP A C 1
ATOM 2129 O O . ASP A 1 301 ? 18.847 -9.315 -21.175 1.00 72.12 301 ASP A O 1
ATOM 2133 N N . ASP A 1 302 ? 18.881 -8.131 -23.074 1.00 81.38 302 ASP A N 1
ATOM 2134 C CA . ASP A 1 302 ? 19.677 -7.007 -22.556 1.00 81.38 302 ASP A CA 1
ATOM 2135 C C . ASP A 1 302 ? 19.016 -6.301 -21.366 1.00 81.38 302 ASP A C 1
ATOM 2137 O O . ASP A 1 302 ? 19.682 -5.819 -20.443 1.00 81.38 302 ASP A O 1
ATOM 2141 N N . ARG A 1 303 ? 17.683 -6.188 -21.378 1.00 82.69 303 ARG A N 1
ATOM 2142 C CA . ARG A 1 303 ? 16.924 -5.643 -20.245 1.00 82.69 303 ARG A CA 1
ATOM 2143 C C . ARG A 1 303 ? 17.034 -6.565 -19.038 1.00 82.69 303 ARG A C 1
ATOM 2145 O O . ARG A 1 303 ? 17.349 -6.090 -17.951 1.00 82.69 303 ARG A O 1
ATOM 2152 N N . VAL A 1 304 ? 16.790 -7.860 -19.217 1.00 81.94 304 VAL A N 1
ATOM 2153 C CA . VAL A 1 304 ? 16.879 -8.841 -18.126 1.00 81.94 304 VAL A CA 1
ATOM 2154 C C . VAL A 1 304 ? 18.300 -8.890 -17.556 1.00 81.94 304 VAL A C 1
ATOM 2156 O O . VAL A 1 304 ? 18.461 -8.878 -16.336 1.00 81.94 304 VAL A O 1
ATOM 2159 N N . ALA A 1 305 ? 19.323 -8.848 -18.412 1.00 84.50 305 ALA A N 1
ATOM 2160 C CA . ALA A 1 305 ? 20.721 -8.801 -17.999 1.00 84.50 305 ALA A CA 1
ATOM 2161 C C . ALA A 1 305 ? 21.036 -7.554 -17.155 1.00 84.50 305 ALA A C 1
ATOM 2163 O O . ALA A 1 305 ? 21.616 -7.680 -16.075 1.00 84.50 305 ALA A O 1
ATOM 2164 N N . ARG A 1 306 ? 20.593 -6.362 -17.586 1.00 89.44 306 ARG A N 1
ATOM 2165 C CA . ARG A 1 306 ? 20.760 -5.116 -16.813 1.00 89.44 306 ARG A CA 1
ATOM 2166 C C . ARG A 1 306 ? 20.049 -5.161 -15.466 1.00 89.44 306 ARG A C 1
ATOM 2168 O O . ARG A 1 306 ? 20.646 -4.778 -14.463 1.00 89.44 306 ARG A O 1
ATOM 2175 N N . MET A 1 307 ? 18.825 -5.686 -15.427 1.00 91.06 307 MET A N 1
ATOM 2176 C CA . MET A 1 307 ? 18.092 -5.865 -14.172 1.00 91.06 307 MET A CA 1
ATOM 2177 C C . MET A 1 307 ? 18.841 -6.808 -13.229 1.00 91.06 307 MET A C 1
ATOM 2179 O O . MET A 1 307 ? 19.062 -6.467 -12.071 1.00 91.06 307 MET A O 1
ATOM 2183 N N . SER A 1 308 ? 19.297 -7.961 -13.725 1.00 90.06 308 SER A N 1
ATOM 2184 C CA . SER A 1 308 ? 20.062 -8.924 -12.927 1.00 90.06 308 SER A CA 1
ATOM 2185 C C . SER A 1 308 ? 21.367 -8.326 -12.387 1.00 90.06 308 SER A C 1
ATOM 2187 O O . SER A 1 308 ? 21.696 -8.531 -11.218 1.00 90.06 308 SER A O 1
ATOM 2189 N N . ALA A 1 309 ? 22.094 -7.559 -13.207 1.00 92.19 309 ALA A N 1
ATOM 2190 C CA . ALA A 1 309 ? 23.314 -6.870 -12.792 1.00 92.19 309 ALA A CA 1
ATOM 2191 C C . ALA A 1 309 ? 23.038 -5.821 -11.702 1.00 92.19 309 ALA A C 1
ATOM 2193 O O . ALA A 1 309 ? 23.732 -5.805 -10.686 1.00 92.19 309 ALA A O 1
ATOM 2194 N N . GLY A 1 310 ? 21.984 -5.013 -11.858 1.00 94.81 310 GLY A N 1
ATOM 2195 C CA . GLY A 1 310 ? 21.575 -4.032 -10.849 1.00 94.81 310 GLY A CA 1
ATOM 2196 C C . GLY A 1 310 ? 21.173 -4.665 -9.520 1.00 94.81 310 GLY A C 1
ATOM 2197 O O . GLY A 1 310 ? 21.570 -4.180 -8.464 1.00 94.81 310 GLY A O 1
ATOM 2198 N N . LEU A 1 311 ? 20.446 -5.787 -9.546 1.00 95.56 311 LEU A N 1
ATOM 2199 C CA . LEU A 1 311 ? 20.111 -6.527 -8.323 1.00 95.56 311 LEU A CA 1
ATOM 2200 C C . LEU A 1 311 ? 21.349 -7.148 -7.663 1.00 95.56 311 LEU A C 1
ATOM 2202 O O . LEU A 1 311 ? 21.399 -7.250 -6.442 1.00 95.56 311 LEU A O 1
ATOM 2206 N N . ALA A 1 312 ? 22.347 -7.581 -8.436 1.00 96.25 312 ALA A N 1
ATOM 2207 C CA . ALA A 1 312 ? 23.609 -8.076 -7.884 1.00 96.25 312 ALA A CA 1
ATOM 2208 C C . ALA A 1 312 ? 24.450 -6.947 -7.265 1.00 96.25 312 ALA A C 1
ATOM 2210 O O . ALA A 1 312 ? 25.116 -7.153 -6.254 1.00 96.25 312 ALA A O 1
ATOM 2211 N N . GLU A 1 313 ? 24.429 -5.751 -7.853 1.00 96.75 313 GLU A N 1
ATOM 2212 C CA . GLU A 1 313 ? 25.067 -4.570 -7.272 1.00 96.75 313 GLU A CA 1
ATOM 2213 C C . GLU A 1 313 ? 24.377 -4.113 -5.987 1.00 96.75 313 GLU A C 1
ATOM 2215 O O . GLU A 1 313 ? 25.070 -3.874 -5.001 1.00 96.75 313 GLU A O 1
ATOM 2220 N N . LEU A 1 314 ? 23.041 -4.059 -5.972 1.00 97.06 314 LEU A N 1
ATOM 2221 C CA . LEU A 1 314 ? 22.265 -3.758 -4.768 1.00 97.06 314 LEU A CA 1
ATOM 2222 C C . LEU A 1 314 ? 22.635 -4.703 -3.624 1.00 97.06 314 LEU A C 1
ATOM 2224 O O . LEU A 1 314 ? 22.890 -4.257 -2.513 1.00 97.06 314 LEU A O 1
ATOM 2228 N N . ASP A 1 315 ? 22.697 -5.999 -3.911 1.00 96.81 315 ASP A N 1
ATOM 2229 C CA . ASP A 1 315 ? 23.009 -7.026 -2.922 1.00 96.81 315 ASP A CA 1
ATOM 2230 C C . ASP A 1 315 ? 24.415 -6.866 -2.331 1.00 96.81 315 ASP A C 1
ATOM 2232 O O . ASP A 1 315 ? 24.585 -6.874 -1.116 1.00 96.81 315 ASP A O 1
ATOM 2236 N N . ARG A 1 316 ? 25.420 -6.614 -3.183 1.00 96.62 316 ARG A N 1
ATOM 2237 C CA . ARG A 1 316 ? 26.786 -6.305 -2.727 1.00 96.62 316 ARG A CA 1
ATOM 2238 C C . ARG A 1 316 ? 26.837 -5.026 -1.900 1.00 96.62 316 ARG A C 1
ATOM 2240 O O . ARG A 1 316 ? 27.528 -4.986 -0.890 1.00 96.62 316 ARG A O 1
ATOM 2247 N N . TRP A 1 317 ? 26.111 -3.989 -2.319 1.00 95.81 317 TRP A N 1
ATOM 2248 C CA . TRP A 1 317 ? 26.045 -2.733 -1.578 1.00 95.81 317 TRP A CA 1
ATOM 2249 C C . TRP A 1 317 ? 25.449 -2.945 -0.180 1.00 95.81 317 TRP A C 1
ATOM 2251 O O . TRP A 1 317 ? 26.004 -2.441 0.795 1.00 95.81 317 TRP A O 1
ATOM 2261 N N . LEU A 1 318 ? 24.364 -3.723 -0.073 1.00 95.56 318 LEU A N 1
ATOM 2262 C CA . LEU A 1 318 ? 23.735 -4.074 1.203 1.00 95.56 318 LEU A CA 1
ATOM 2263 C C . LEU A 1 318 ? 24.694 -4.867 2.100 1.00 95.56 318 LEU A C 1
ATOM 2265 O O . LEU A 1 318 ? 24.849 -4.518 3.267 1.00 95.56 318 LEU A O 1
ATOM 2269 N N . ASP A 1 319 ? 25.376 -5.878 1.556 1.00 95.25 319 ASP A N 1
ATOM 2270 C CA . ASP A 1 319 ? 26.343 -6.694 2.301 1.00 95.25 319 ASP A CA 1
ATOM 2271 C C . ASP A 1 319 ? 27.526 -5.855 2.815 1.00 95.25 319 ASP A C 1
ATOM 2273 O O . ASP A 1 319 ? 27.885 -5.914 3.992 1.00 95.25 319 ASP A O 1
ATOM 2277 N N . ASP A 1 320 ? 28.066 -4.966 1.974 1.00 94.75 320 ASP A N 1
ATOM 2278 C CA . ASP A 1 320 ? 29.111 -4.026 2.381 1.00 94.75 320 ASP A CA 1
ATOM 2279 C C . ASP A 1 320 ? 28.634 -3.075 3.485 1.00 94.75 320 ASP A C 1
ATOM 2281 O O . ASP A 1 320 ? 29.376 -2.832 4.438 1.00 94.75 320 ASP A O 1
ATOM 2285 N N . ARG A 1 321 ? 27.401 -2.549 3.401 1.00 93.06 321 ARG A N 1
ATOM 2286 C CA . ARG A 1 321 ? 26.832 -1.705 4.468 1.00 93.06 321 ARG A CA 1
ATOM 2287 C C . ARG A 1 321 ? 26.664 -2.472 5.774 1.00 93.06 321 ARG A C 1
ATOM 2289 O O . ARG A 1 321 ? 27.018 -1.945 6.825 1.00 93.06 321 ARG A O 1
ATOM 2296 N N . LEU A 1 322 ? 26.166 -3.706 5.728 1.00 92.31 322 LEU A N 1
ATOM 2297 C CA . LEU A 1 322 ? 26.011 -4.532 6.927 1.00 92.31 322 LEU A CA 1
ATOM 2298 C C . LEU A 1 322 ? 27.364 -4.888 7.551 1.00 92.31 322 LEU A C 1
ATOM 2300 O O . LEU A 1 322 ? 27.494 -4.853 8.774 1.00 92.31 322 LEU A O 1
ATOM 2304 N N . ARG A 1 323 ? 28.386 -5.149 6.729 1.00 93.81 323 ARG A N 1
ATOM 2305 C CA . ARG A 1 323 ? 29.759 -5.406 7.182 1.00 93.81 323 ARG A CA 1
ATOM 2306 C C . ARG A 1 323 ? 30.405 -4.185 7.840 1.00 93.81 323 ARG A C 1
ATOM 2308 O O . ARG A 1 323 ? 31.131 -4.346 8.817 1.00 93.81 323 ARG A O 1
ATOM 2315 N N . THR A 1 324 ? 30.163 -2.979 7.321 1.00 93.50 324 THR A N 1
ATOM 2316 C CA . THR A 1 324 ? 30.607 -1.722 7.954 1.00 93.50 324 THR A CA 1
ATOM 2317 C C . THR A 1 324 ? 29.804 -1.403 9.220 1.00 93.50 324 THR A C 1
ATOM 2319 O O . THR A 1 324 ? 30.343 -0.824 10.161 1.00 93.50 324 THR A O 1
ATOM 2322 N N . GLY A 1 325 ? 28.542 -1.831 9.270 1.00 92.44 325 GLY A N 1
ATOM 2323 C CA . GLY A 1 325 ? 27.621 -1.613 10.378 1.00 92.44 325 GLY A CA 1
ATOM 2324 C C . GLY A 1 325 ? 26.749 -0.371 10.189 1.00 92.44 325 GLY A C 1
ATOM 2325 O O . GLY A 1 325 ? 27.114 0.589 9.514 1.00 92.44 325 GLY A O 1
ATOM 2326 N N . LEU A 1 326 ? 25.578 -0.367 10.833 1.00 90.56 326 LEU A N 1
ATOM 2327 C CA . LEU A 1 326 ? 24.584 0.708 10.684 1.00 90.56 326 LEU A CA 1
ATOM 2328 C C . LEU A 1 326 ? 25.035 2.057 11.267 1.00 90.56 326 LEU A C 1
ATOM 2330 O O . LEU A 1 326 ? 24.417 3.073 10.984 1.00 90.56 326 LEU A O 1
ATOM 2334 N N . ALA A 1 327 ? 26.112 2.094 12.053 1.00 88.69 327 ALA A N 1
ATOM 2335 C CA . ALA A 1 327 ? 26.700 3.340 12.542 1.00 88.69 327 ALA A CA 1
ATOM 2336 C C . ALA A 1 327 ? 27.532 4.088 11.475 1.00 88.69 327 ALA A C 1
ATOM 2338 O O . ALA A 1 327 ? 28.099 5.135 11.783 1.00 88.69 327 ALA A O 1
ATOM 2339 N N . ASP A 1 328 ? 27.622 3.568 10.242 1.00 90.06 328 ASP A N 1
ATOM 2340 C CA . ASP A 1 328 ? 28.297 4.223 9.117 1.00 90.06 328 ASP A CA 1
ATOM 2341 C C . ASP A 1 328 ? 27.741 5.648 8.887 1.00 90.06 328 ASP A C 1
ATOM 2343 O O . ASP A 1 328 ? 26.566 5.801 8.526 1.00 90.06 328 ASP A O 1
ATOM 2347 N N . PRO A 1 329 ? 28.570 6.705 9.021 1.00 88.69 329 PRO A N 1
ATOM 2348 C CA . PRO A 1 329 ? 28.152 8.085 8.780 1.00 88.69 329 PRO A CA 1
ATOM 2349 C C . PRO A 1 329 ? 27.599 8.331 7.371 1.00 88.69 329 PRO A C 1
ATOM 2351 O O . PRO A 1 329 ? 26.878 9.307 7.161 1.00 88.69 329 PRO A O 1
ATOM 2354 N N . ALA A 1 330 ? 27.924 7.480 6.393 1.00 89.19 330 ALA A N 1
ATOM 2355 C CA . ALA A 1 330 ? 27.367 7.580 5.050 1.00 89.19 330 ALA A CA 1
ATOM 2356 C C . ALA A 1 330 ? 25.844 7.374 5.031 1.00 89.19 330 ALA A C 1
ATOM 2358 O O . ALA A 1 330 ? 25.174 7.999 4.211 1.00 89.19 330 ALA A O 1
ATOM 2359 N N . LEU A 1 331 ? 25.279 6.567 5.940 1.00 89.25 331 LEU A N 1
ATOM 2360 C CA . LEU A 1 331 ? 23.832 6.319 6.001 1.00 89.25 331 LEU A CA 1
ATOM 2361 C C . LEU A 1 331 ? 23.040 7.552 6.448 1.00 89.25 331 LEU A C 1
ATOM 2363 O O . LEU A 1 331 ? 21.871 7.681 6.095 1.00 89.25 331 LEU A O 1
ATOM 2367 N N . ALA A 1 332 ? 23.671 8.481 7.170 1.00 87.12 332 ALA A N 1
ATOM 2368 C CA . ALA A 1 332 ? 23.055 9.752 7.548 1.00 87.12 332 ALA A CA 1
ATOM 2369 C C . ALA A 1 332 ? 22.984 10.760 6.382 1.00 87.12 332 ALA A C 1
ATOM 2371 O O . ALA A 1 332 ? 22.367 11.815 6.518 1.00 87.12 332 ALA A O 1
ATOM 2372 N N . ARG A 1 333 ? 23.625 10.473 5.239 1.00 90.25 333 ARG A N 1
ATOM 2373 C CA . ARG A 1 333 ? 23.642 11.359 4.067 1.00 90.25 333 ARG A CA 1
ATOM 2374 C C . ARG A 1 333 ? 22.568 10.934 3.072 1.00 90.25 333 ARG A C 1
ATOM 2376 O O . ARG A 1 333 ? 22.598 9.806 2.589 1.00 90.25 333 ARG A O 1
ATOM 2383 N N . TYR A 1 334 ? 21.673 11.855 2.716 1.00 88.19 334 TYR A N 1
ATOM 2384 C CA . TYR A 1 334 ? 20.638 11.618 1.702 1.00 88.19 334 TYR A CA 1
ATOM 2385 C C . TYR A 1 334 ? 21.230 11.211 0.343 1.00 88.19 334 TYR A C 1
ATOM 2387 O O . TYR A 1 334 ? 20.759 10.239 -0.244 1.00 88.19 334 TYR A O 1
ATOM 2395 N N . ASP A 1 335 ? 22.326 11.850 -0.084 1.00 91.50 335 ASP A N 1
ATOM 2396 C CA . ASP A 1 335 ? 23.009 11.558 -1.355 1.00 91.50 335 ASP A CA 1
ATOM 2397 C C . ASP A 1 335 ? 23.402 10.078 -1.499 1.00 91.50 335 ASP A C 1
ATOM 2399 O O . ASP A 1 335 ? 23.263 9.498 -2.572 1.00 91.50 335 ASP A O 1
ATOM 2403 N N . THR A 1 336 ? 23.817 9.423 -0.406 1.00 92.38 336 THR A N 1
ATOM 2404 C CA . THR A 1 336 ? 24.158 7.989 -0.402 1.00 92.38 336 THR A CA 1
ATOM 2405 C C . THR A 1 336 ? 22.990 7.129 -0.894 1.00 92.38 336 THR A C 1
ATOM 2407 O O . THR A 1 336 ? 23.183 6.160 -1.634 1.00 92.38 336 THR A O 1
ATOM 2410 N N . TRP A 1 337 ? 21.775 7.474 -0.468 1.00 92.12 337 TRP A N 1
ATOM 2411 C CA . TRP A 1 337 ? 20.551 6.759 -0.811 1.00 92.12 337 TRP A CA 1
ATOM 2412 C C . TRP A 1 337 ? 20.041 7.147 -2.196 1.00 92.12 337 TRP A C 1
ATOM 2414 O O . TRP A 1 337 ? 19.609 6.273 -2.950 1.00 92.12 337 TRP A O 1
ATOM 2424 N N . ASP A 1 338 ? 20.127 8.428 -2.553 1.00 91.19 338 ASP A N 1
ATOM 2425 C CA . ASP A 1 338 ? 19.717 8.913 -3.870 1.00 91.19 338 ASP A CA 1
ATOM 2426 C C . ASP A 1 338 ? 20.600 8.359 -4.994 1.00 91.19 338 ASP A C 1
ATOM 2428 O O . ASP A 1 338 ? 20.068 7.919 -6.016 1.00 91.19 338 ASP A O 1
ATOM 2432 N N . ASP A 1 339 ? 21.915 8.264 -4.783 1.00 94.06 339 ASP A N 1
ATOM 2433 C CA . ASP A 1 339 ? 22.846 7.640 -5.728 1.00 94.06 339 ASP A CA 1
ATOM 2434 C C . ASP A 1 339 ? 22.524 6.156 -5.940 1.00 94.06 339 ASP A C 1
ATOM 2436 O O . ASP A 1 339 ? 22.512 5.660 -7.071 1.00 94.06 339 ASP A O 1
ATOM 2440 N N . LEU A 1 340 ? 22.226 5.423 -4.859 1.00 94.81 340 LEU A N 1
ATOM 2441 C CA . LEU A 1 340 ? 21.798 4.027 -4.956 1.00 94.81 340 LEU A CA 1
ATOM 2442 C C . LEU A 1 340 ? 20.470 3.909 -5.716 1.00 94.81 340 LEU A C 1
ATOM 2444 O O . LEU A 1 340 ? 20.337 3.065 -6.604 1.00 94.81 340 LEU A O 1
ATOM 2448 N N . ALA A 1 341 ? 19.498 4.766 -5.403 1.00 93.06 341 ALA A N 1
ATOM 2449 C CA . ALA A 1 341 ? 18.206 4.790 -6.074 1.00 93.06 341 ALA A CA 1
ATOM 2450 C C . ALA A 1 341 ? 18.337 5.122 -7.573 1.00 93.06 341 ALA A C 1
ATOM 2452 O O . ALA A 1 341 ? 17.652 4.507 -8.392 1.00 93.06 341 ALA A O 1
ATOM 2453 N N . ALA A 1 342 ? 19.227 6.045 -7.951 1.00 92.75 342 ALA A N 1
ATOM 2454 C CA . ALA A 1 342 ? 19.515 6.381 -9.345 1.00 92.75 342 ALA A CA 1
ATOM 2455 C C . ALA A 1 342 ? 20.084 5.175 -10.110 1.00 92.75 342 ALA A C 1
ATOM 2457 O O . ALA A 1 342 ? 19.547 4.809 -11.158 1.00 92.75 342 ALA A O 1
ATOM 2458 N N . ARG A 1 343 ? 21.072 4.475 -9.533 1.00 94.56 343 ARG A N 1
ATOM 2459 C CA . ARG A 1 343 ? 21.640 3.251 -10.126 1.00 94.56 343 ARG A CA 1
ATOM 2460 C C . ARG A 1 343 ? 20.592 2.153 -10.331 1.00 94.56 343 ARG A C 1
ATOM 2462 O O . ARG A 1 343 ? 20.594 1.486 -11.365 1.00 94.56 343 ARG A O 1
ATOM 2469 N N . LEU A 1 344 ? 19.648 1.993 -9.399 1.00 94.00 344 LEU A N 1
ATOM 2470 C CA . LEU A 1 344 ? 18.531 1.048 -9.545 1.00 94.00 344 LEU A CA 1
ATOM 2471 C C . LEU A 1 344 ? 17.594 1.416 -10.706 1.00 94.00 344 LEU A C 1
ATOM 2473 O O . LEU A 1 344 ? 17.133 0.535 -11.436 1.00 94.00 344 LEU A O 1
ATOM 2477 N N . VAL A 1 345 ? 17.314 2.707 -10.900 1.00 91.19 345 VAL A N 1
ATOM 2478 C CA . VAL A 1 345 ? 16.513 3.186 -12.038 1.00 91.19 345 VAL A CA 1
ATOM 2479 C C . VAL A 1 345 ? 17.234 2.912 -13.361 1.00 91.19 345 VAL A C 1
ATOM 2481 O O . VAL A 1 345 ? 16.613 2.381 -14.286 1.00 91.19 345 VAL A O 1
ATOM 2484 N N . ASP A 1 346 ? 18.535 3.195 -13.436 1.00 91.12 346 ASP A N 1
ATOM 2485 C CA . ASP A 1 346 ? 19.356 2.955 -14.630 1.00 91.12 346 ASP A CA 1
ATOM 2486 C C . ASP A 1 346 ? 19.454 1.462 -14.977 1.00 91.12 346 ASP A C 1
ATOM 2488 O O . ASP A 1 346 ? 19.356 1.068 -16.146 1.00 91.12 346 ASP A O 1
ATOM 2492 N N . ALA A 1 347 ? 19.527 0.608 -13.953 1.00 90.75 347 ALA A N 1
ATOM 2493 C CA . ALA A 1 347 ? 19.475 -0.844 -14.085 1.00 90.75 347 ALA A CA 1
ATOM 2494 C C . ALA A 1 347 ? 18.068 -1.401 -14.388 1.00 90.75 347 ALA A C 1
ATOM 2496 O O . ALA A 1 347 ? 17.890 -2.610 -14.511 1.00 90.75 347 ALA A O 1
ATOM 2497 N N . GLN A 1 348 ? 17.061 -0.539 -14.557 1.00 87.12 348 GLN A N 1
ATOM 2498 C CA . GLN A 1 348 ? 15.669 -0.904 -14.844 1.00 87.12 348 GLN A CA 1
ATOM 2499 C C . GLN A 1 348 ? 14.952 -1.676 -13.722 1.00 87.12 348 GLN A C 1
ATOM 2501 O O . GLN A 1 348 ? 13.943 -2.332 -13.985 1.00 87.12 348 GLN A O 1
ATOM 2506 N N . VAL A 1 349 ? 15.416 -1.541 -12.476 1.00 88.94 349 VAL A N 1
ATOM 2507 C CA . VAL A 1 349 ? 14.784 -2.065 -11.247 1.00 88.94 349 VAL A CA 1
ATOM 2508 C C . VAL A 1 349 ? 14.226 -0.933 -10.375 1.00 88.94 349 VAL A C 1
ATOM 2510 O O . VAL A 1 349 ? 14.283 -0.947 -9.145 1.00 88.94 349 VAL A O 1
ATOM 2513 N N . GLY A 1 350 ? 13.666 0.083 -11.037 1.00 85.94 350 GLY A N 1
ATOM 2514 C CA . GLY A 1 350 ? 13.172 1.307 -10.403 1.00 85.94 350 GLY A CA 1
ATOM 2515 C C . GLY A 1 350 ? 12.039 1.105 -9.389 1.00 85.94 350 GLY A C 1
ATOM 2516 O O . GLY A 1 350 ? 11.802 2.005 -8.591 1.00 85.94 350 GLY A O 1
ATOM 2517 N N . GLY A 1 351 ? 11.386 -0.067 -9.357 1.00 85.00 351 GLY A N 1
ATOM 2518 C CA . GLY A 1 351 ? 10.390 -0.400 -8.327 1.00 85.00 351 GLY A CA 1
ATOM 2519 C C . GLY A 1 351 ? 10.962 -0.359 -6.904 1.00 85.00 351 GLY A C 1
ATOM 2520 O O . GLY A 1 351 ? 10.261 0.002 -5.962 1.00 85.00 351 GLY A O 1
ATOM 2521 N N . LEU A 1 352 ? 12.266 -0.618 -6.758 1.00 91.56 352 LEU A N 1
ATOM 2522 C CA . LEU A 1 352 ? 12.965 -0.580 -5.471 1.00 91.56 352 LEU A CA 1
ATOM 2523 C C . LEU A 1 352 ? 13.488 0.818 -5.106 1.00 91.56 352 LEU A C 1
ATOM 2525 O O . LEU A 1 352 ? 13.770 1.084 -3.940 1.00 91.56 352 LEU A O 1
ATOM 2529 N N . ALA A 1 353 ? 13.604 1.729 -6.076 1.00 88.94 353 ALA A N 1
ATOM 2530 C CA . ALA A 1 353 ? 14.236 3.033 -5.877 1.00 88.94 353 ALA A CA 1
ATOM 2531 C C . ALA A 1 353 ? 13.485 3.892 -4.847 1.00 88.94 353 ALA A C 1
ATOM 2533 O O . ALA A 1 353 ? 14.103 4.499 -3.976 1.00 88.94 353 ALA A O 1
ATOM 2534 N N . ASN A 1 354 ? 12.150 3.894 -4.885 1.00 82.88 354 ASN A N 1
ATOM 2535 C CA . ASN A 1 354 ? 11.353 4.648 -3.914 1.00 82.88 354 ASN A CA 1
ATOM 2536 C C . ASN A 1 354 ? 11.465 4.064 -2.502 1.00 82.88 354 ASN A C 1
ATOM 2538 O O . ASN A 1 354 ? 11.488 4.819 -1.533 1.00 82.88 354 ASN A O 1
ATOM 2542 N N . ARG A 1 355 ? 11.598 2.738 -2.372 1.00 88.56 355 ARG A N 1
ATOM 2543 C CA . ARG A 1 355 ? 11.857 2.088 -1.080 1.00 88.56 355 ARG A CA 1
ATOM 2544 C C . ARG A 1 355 ? 13.205 2.530 -0.506 1.00 88.56 355 ARG A C 1
ATOM 2546 O O . ARG A 1 355 ? 13.274 2.898 0.661 1.00 88.56 355 ARG A O 1
ATOM 2553 N N . VAL A 1 356 ? 14.237 2.592 -1.353 1.00 92.12 356 VAL A N 1
ATOM 2554 C CA . VAL A 1 356 ? 15.566 3.108 -0.990 1.00 92.12 356 VAL A CA 1
ATOM 2555 C C . VAL A 1 356 ? 15.507 4.558 -0.512 1.00 92.12 356 VAL A C 1
ATOM 2557 O O . VAL A 1 356 ? 16.024 4.860 0.560 1.00 92.12 356 VAL A O 1
ATOM 2560 N N . ARG A 1 357 ? 14.817 5.444 -1.238 1.00 88.12 357 ARG A N 1
ATOM 2561 C CA . ARG A 1 357 ? 14.681 6.857 -0.839 1.00 88.12 357 ARG A CA 1
ATOM 2562 C C . ARG A 1 357 ? 13.973 7.033 0.501 1.00 88.12 357 ARG A C 1
ATOM 2564 O O . ARG A 1 357 ? 14.403 7.842 1.316 1.00 88.12 357 ARG A O 1
ATOM 2571 N N . ARG A 1 358 ? 12.918 6.253 0.768 1.00 84.38 358 ARG A N 1
ATOM 2572 C CA . ARG A 1 358 ? 12.185 6.324 2.045 1.00 84.38 358 ARG A CA 1
ATOM 2573 C C . ARG A 1 358 ? 13.053 5.956 3.249 1.00 84.38 358 ARG A C 1
ATOM 2575 O O . ARG A 1 358 ? 12.852 6.528 4.316 1.00 84.38 358 ARG A O 1
ATOM 2582 N N . MET A 1 359 ? 14.027 5.056 3.089 1.00 87.88 359 MET A N 1
ATOM 2583 C CA . MET A 1 359 ? 14.933 4.692 4.185 1.00 87.88 359 MET A CA 1
ATOM 2584 C C . MET A 1 359 ? 15.808 5.855 4.649 1.00 87.88 359 MET A C 1
ATOM 2586 O O . MET A 1 359 ? 16.101 5.931 5.840 1.00 87.88 359 MET A O 1
ATOM 2590 N N . ALA A 1 360 ? 16.177 6.780 3.757 1.00 86.25 360 ALA A N 1
ATOM 2591 C CA . ALA A 1 360 ? 16.980 7.946 4.124 1.00 86.25 360 ALA A CA 1
ATOM 2592 C C . ALA A 1 360 ? 16.310 8.771 5.236 1.00 86.25 360 ALA A C 1
ATOM 2594 O O . ALA A 1 360 ? 16.973 9.203 6.173 1.00 86.25 360 ALA A O 1
ATOM 2595 N N . GLY A 1 361 ? 14.979 8.904 5.179 1.00 85.69 361 GLY A N 1
ATOM 2596 C CA . GLY A 1 361 ? 14.190 9.601 6.196 1.00 85.69 361 GLY A CA 1
ATOM 2597 C C . GLY A 1 361 ? 13.996 8.823 7.502 1.00 85.69 361 GLY A C 1
ATOM 2598 O O . GLY A 1 361 ? 13.536 9.405 8.479 1.00 85.69 361 GLY A O 1
ATOM 2599 N N . LEU A 1 362 ? 14.327 7.527 7.544 1.00 86.19 362 LEU A N 1
ATOM 2600 C CA . LEU A 1 362 ? 14.264 6.725 8.770 1.00 86.19 362 LEU A CA 1
ATOM 2601 C C . LEU A 1 362 ? 15.530 6.878 9.615 1.00 86.19 362 LEU A C 1
ATOM 2603 O O . LEU A 1 362 ? 15.456 6.795 10.840 1.00 86.19 362 LEU A O 1
ATOM 2607 N N . VAL A 1 363 ? 16.689 7.095 8.984 1.00 90.12 363 VAL A N 1
ATOM 2608 C CA . VAL A 1 363 ? 17.980 7.162 9.679 1.00 90.12 363 VAL A CA 1
ATOM 2609 C C . VAL A 1 363 ? 17.984 8.320 10.677 1.00 90.12 363 VAL A C 1
ATOM 2611 O O . VAL A 1 363 ? 17.856 9.483 10.312 1.00 90.12 363 VAL A O 1
ATOM 2614 N N . GLY A 1 364 ? 18.126 7.993 11.964 1.00 87.62 364 GLY A N 1
ATOM 2615 C CA . GLY A 1 364 ? 18.139 8.978 13.050 1.00 87.62 364 GLY A CA 1
ATOM 2616 C C . GLY A 1 364 ? 16.772 9.569 13.418 1.00 87.62 364 GLY A C 1
ATOM 2617 O O . GLY A 1 364 ? 16.713 10.406 14.313 1.00 87.62 364 GLY A O 1
ATOM 2618 N N . ALA A 1 365 ? 15.670 9.128 12.799 1.00 86.19 365 ALA A N 1
ATOM 2619 C CA . ALA A 1 365 ? 14.343 9.703 13.039 1.00 86.19 365 ALA A CA 1
ATOM 2620 C C . ALA A 1 365 ? 13.764 9.383 14.431 1.00 86.19 365 ALA A C 1
ATOM 2622 O O . ALA A 1 365 ? 12.912 10.111 14.937 1.00 86.19 365 ALA A O 1
ATOM 2623 N N . HIS A 1 366 ? 14.197 8.284 15.056 1.00 83.69 366 HIS A N 1
ATOM 2624 C CA . HIS A 1 366 ? 13.767 7.868 16.395 1.00 83.69 366 HIS A CA 1
ATOM 2625 C C . HIS A 1 366 ? 14.784 6.892 17.018 1.00 83.69 366 HIS A C 1
ATOM 2627 O O . HIS A 1 366 ? 15.549 6.282 16.279 1.00 83.69 366 HIS A O 1
ATOM 2633 N N . PRO A 1 367 ? 14.791 6.646 18.344 1.00 85.25 367 PRO A N 1
ATOM 2634 C CA . PRO A 1 367 ? 15.829 5.829 19.001 1.00 85.25 367 PRO A CA 1
ATOM 2635 C C . PRO A 1 367 ? 16.000 4.397 18.462 1.00 85.25 367 PRO A C 1
ATOM 2637 O O . PRO A 1 367 ? 17.083 3.833 18.532 1.00 85.25 367 PRO A O 1
ATOM 2640 N N . GLN A 1 368 ? 14.940 3.818 17.895 1.00 85.31 368 GLN A N 1
ATOM 2641 C CA . GLN A 1 368 ? 14.908 2.450 17.351 1.00 85.31 368 GLN A CA 1
ATOM 2642 C C . GLN A 1 368 ? 15.055 2.409 15.817 1.00 85.31 368 GLN A C 1
ATOM 2644 O O . GLN A 1 368 ? 14.651 1.433 15.175 1.00 85.31 368 GLN A O 1
ATOM 2649 N N . TRP A 1 369 ? 15.558 3.484 15.200 1.00 89.62 369 TRP A N 1
ATOM 2650 C CA . TRP A 1 369 ? 15.626 3.615 13.741 1.00 89.62 369 TRP A CA 1
ATOM 2651 C C . TRP A 1 369 ? 16.420 2.478 13.087 1.00 89.62 369 TRP A C 1
ATOM 2653 O O . TRP A 1 369 ? 16.051 1.992 12.019 1.00 89.62 369 TRP A O 1
ATOM 2663 N N . HIS A 1 370 ? 17.468 2.002 13.765 1.00 92.06 370 HIS A N 1
ATOM 2664 C CA . HIS A 1 370 ? 18.348 0.940 13.282 1.00 92.06 370 HIS A CA 1
ATOM 2665 C C . HIS A 1 370 ? 17.577 -0.349 12.967 1.00 92.06 370 HIS A C 1
ATOM 2667 O O . HIS A 1 370 ? 17.863 -1.004 11.972 1.00 92.06 370 HIS A O 1
ATOM 2673 N N . GLY A 1 371 ? 16.568 -0.697 13.777 1.00 90.00 371 GLY A N 1
ATOM 2674 C CA . GLY A 1 371 ? 15.759 -1.898 13.572 1.00 90.00 371 GLY A CA 1
ATOM 2675 C C . GLY A 1 371 ? 14.895 -1.803 12.317 1.00 90.00 371 GLY A C 1
ATOM 2676 O O . GLY A 1 371 ? 14.795 -2.771 11.569 1.00 90.00 371 GLY A O 1
ATOM 2677 N N . HIS A 1 372 ? 14.334 -0.623 12.046 1.00 87.75 372 HIS A N 1
ATOM 2678 C CA . HIS A 1 372 ? 13.505 -0.385 10.864 1.00 87.75 372 HIS A CA 1
ATOM 2679 C C . HIS A 1 372 ? 14.355 -0.363 9.595 1.00 87.75 372 HIS A C 1
ATOM 2681 O O . HIS A 1 372 ? 14.027 -1.040 8.627 1.00 87.75 372 HIS A O 1
ATOM 2687 N N . VAL A 1 373 ? 15.490 0.342 9.619 1.00 91.81 373 VAL A N 1
ATOM 2688 C CA . VAL A 1 373 ? 16.431 0.359 8.490 1.00 91.81 373 VAL A CA 1
ATOM 2689 C C . VAL A 1 373 ? 16.965 -1.045 8.201 1.00 91.81 373 VAL A C 1
ATOM 2691 O O . VAL A 1 373 ? 17.022 -1.440 7.041 1.00 91.81 373 VAL A O 1
ATOM 2694 N N . LEU A 1 374 ? 17.294 -1.833 9.230 1.00 92.56 374 LEU A N 1
ATOM 2695 C CA . LEU A 1 374 ? 17.745 -3.214 9.051 1.00 92.56 374 LEU A CA 1
ATOM 2696 C C . LEU A 1 374 ? 16.664 -4.108 8.431 1.00 92.56 374 LEU A C 1
ATOM 2698 O O . LEU A 1 374 ? 16.965 -4.891 7.532 1.00 92.56 374 LEU A O 1
ATOM 2702 N N . ALA A 1 375 ? 15.414 -3.990 8.887 1.00 90.50 375 ALA A N 1
ATOM 2703 C CA . ALA A 1 375 ? 14.295 -4.737 8.318 1.00 90.50 375 ALA A CA 1
ATOM 2704 C C . ALA A 1 375 ? 14.079 -4.386 6.835 1.00 90.50 375 ALA A C 1
ATOM 2706 O O . ALA A 1 375 ? 13.936 -5.281 6.002 1.00 90.50 375 ALA A O 1
ATOM 2707 N N . GLU A 1 376 ? 14.143 -3.099 6.488 1.00 91.38 376 GLU A N 1
ATOM 2708 C CA . GLU A 1 376 ? 14.020 -2.621 5.107 1.00 91.38 376 GLU A CA 1
ATOM 2709 C C . GLU A 1 376 ? 15.186 -3.075 4.214 1.00 91.38 376 GLU A C 1
ATOM 2711 O O . GLU A 1 376 ? 14.969 -3.537 3.091 1.00 91.38 376 GLU A O 1
ATOM 2716 N N . MET A 1 377 ? 16.423 -3.034 4.721 1.00 93.81 377 MET A N 1
ATOM 2717 C CA . MET A 1 377 ? 17.588 -3.613 4.041 1.00 93.81 377 MET A CA 1
ATOM 2718 C C . MET A 1 377 ? 17.421 -5.124 3.824 1.00 93.81 377 MET A C 1
ATOM 2720 O O . MET A 1 377 ? 17.746 -5.628 2.749 1.00 93.81 377 MET A O 1
ATOM 2724 N N . GLY A 1 378 ? 16.870 -5.842 4.806 1.00 94.12 378 GLY A N 1
ATOM 2725 C CA . GLY A 1 378 ? 16.548 -7.265 4.694 1.00 94.12 378 GLY A CA 1
ATOM 2726 C C . GLY A 1 378 ? 15.512 -7.552 3.604 1.00 94.12 378 GLY A C 1
ATOM 2727 O O . GLY A 1 378 ? 15.715 -8.444 2.782 1.00 94.12 378 GLY A O 1
ATOM 2728 N N . ALA A 1 379 ? 14.440 -6.759 3.528 1.00 94.25 379 ALA A N 1
ATOM 2729 C CA . ALA A 1 379 ? 13.441 -6.869 2.464 1.00 94.25 379 ALA A CA 1
ATOM 2730 C C . ALA A 1 379 ? 14.053 -6.625 1.072 1.00 94.25 379 ALA A C 1
ATOM 2732 O O . ALA A 1 379 ? 13.777 -7.371 0.129 1.00 94.25 379 ALA A O 1
ATOM 2733 N N . LEU A 1 380 ? 14.937 -5.628 0.942 1.00 95.56 380 LEU A N 1
ATOM 2734 C CA . LEU A 1 380 ? 15.671 -5.371 -0.300 1.00 95.56 380 LEU A CA 1
ATOM 2735 C C . LEU A 1 380 ? 16.624 -6.511 -0.668 1.00 95.56 380 LEU A C 1
ATOM 2737 O O . LEU A 1 380 ? 16.689 -6.876 -1.840 1.00 95.56 380 LEU A O 1
ATOM 2741 N N . HIS A 1 381 ? 17.317 -7.103 0.306 1.00 96.00 381 HIS A N 1
ATOM 2742 C CA . HIS A 1 381 ? 18.172 -8.271 0.089 1.00 96.00 381 HIS A CA 1
ATOM 2743 C C . HIS A 1 381 ? 17.364 -9.479 -0.412 1.00 96.00 381 HIS A C 1
ATOM 2745 O O . HIS A 1 381 ? 17.763 -10.146 -1.374 1.00 96.00 381 HIS A O 1
ATOM 2751 N N . LEU A 1 382 ? 16.190 -9.733 0.182 1.00 95.25 382 LEU A N 1
ATOM 2752 C CA . LEU A 1 382 ? 15.278 -10.788 -0.267 1.00 95.25 382 LEU A CA 1
ATOM 2753 C C . LEU A 1 382 ? 14.809 -10.545 -1.705 1.00 95.25 382 LEU A C 1
ATOM 2755 O O . LEU A 1 382 ? 14.883 -11.457 -2.525 1.00 95.25 382 LEU A O 1
ATOM 2759 N N . LEU A 1 383 ? 14.398 -9.319 -2.040 1.00 96.00 383 LEU A N 1
ATOM 2760 C CA . LEU A 1 383 ? 13.979 -8.946 -3.396 1.00 96.00 383 LEU A CA 1
ATOM 2761 C C . LEU A 1 383 ? 15.125 -9.029 -4.412 1.00 96.00 383 LEU A C 1
ATOM 2763 O O . LEU A 1 383 ? 14.924 -9.517 -5.524 1.00 96.00 383 LEU A O 1
ATOM 2767 N N . ALA A 1 384 ? 16.332 -8.607 -4.034 1.00 95.94 384 ALA A N 1
ATOM 2768 C CA . ALA A 1 384 ? 17.523 -8.715 -4.869 1.00 95.94 384 ALA A CA 1
ATOM 2769 C C . ALA A 1 384 ? 17.873 -10.177 -5.161 1.00 95.94 384 ALA A C 1
ATOM 2771 O O . ALA A 1 384 ? 18.107 -10.548 -6.313 1.00 95.94 384 ALA A O 1
ATOM 2772 N N . THR A 1 385 ? 17.848 -11.027 -4.135 1.00 95.25 385 THR A N 1
ATOM 2773 C CA . THR A 1 385 ? 18.123 -12.460 -4.267 1.00 95.25 385 THR A CA 1
ATOM 2774 C C . THR A 1 385 ? 17.040 -13.172 -5.076 1.00 95.25 385 THR A C 1
ATOM 2776 O O . THR A 1 385 ? 17.356 -13.931 -5.996 1.00 95.25 385 THR A O 1
ATOM 2779 N N . ALA A 1 386 ? 15.768 -12.911 -4.770 1.00 93.81 386 ALA A N 1
ATOM 2780 C CA . ALA A 1 386 ? 14.628 -13.522 -5.441 1.00 93.81 386 ALA A CA 1
ATOM 2781 C C . ALA A 1 386 ? 14.536 -13.087 -6.911 1.00 93.81 386 ALA A C 1
ATOM 2783 O O . ALA A 1 386 ? 14.353 -13.927 -7.789 1.00 93.81 386 ALA A O 1
ATOM 2784 N N . GLY A 1 387 ? 14.757 -11.803 -7.207 1.00 91.75 387 GLY A N 1
ATOM 2785 C CA . GLY A 1 387 ? 14.713 -11.277 -8.571 1.00 91.75 387 GLY A CA 1
ATOM 2786 C C . GLY A 1 387 ? 15.770 -11.893 -9.492 1.00 91.75 387 GLY A C 1
ATOM 2787 O O . GLY A 1 387 ? 15.488 -12.142 -10.662 1.00 91.75 387 GLY A O 1
ATOM 2788 N N . ARG A 1 388 ? 16.954 -12.244 -8.968 1.00 91.75 388 ARG A N 1
ATOM 2789 C CA . ARG A 1 388 ? 17.987 -12.984 -9.725 1.00 91.75 388 ARG A CA 1
ATOM 2790 C C . ARG A 1 388 ? 17.644 -14.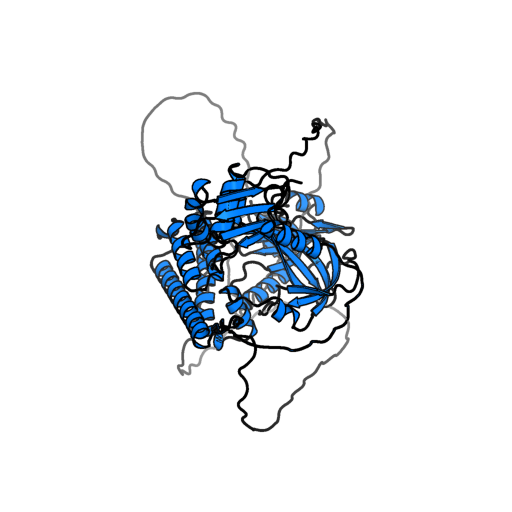459 -9.955 1.00 91.75 388 ARG A C 1
ATOM 2792 O O . ARG A 1 388 ? 18.267 -15.104 -10.792 1.00 91.75 388 ARG A O 1
ATOM 2799 N N . ARG A 1 389 ? 16.677 -15.005 -9.214 1.00 91.06 389 ARG A N 1
ATOM 2800 C CA . ARG A 1 389 ? 16.240 -16.410 -9.276 1.00 91.06 389 ARG A CA 1
ATOM 2801 C C . ARG A 1 389 ? 14.798 -16.551 -9.761 1.00 91.06 389 ARG A C 1
ATOM 2803 O O . ARG A 1 389 ? 14.184 -17.587 -9.539 1.00 91.06 389 ARG A O 1
ATOM 2810 N N . LEU A 1 390 ? 14.263 -15.534 -10.439 1.00 89.00 390 LEU A N 1
ATOM 2811 C CA . LEU A 1 390 ? 12.846 -15.449 -10.802 1.00 89.00 390 LEU A CA 1
ATOM 2812 C C . LEU A 1 390 ? 12.321 -16.722 -11.486 1.00 89.00 390 LEU A C 1
ATOM 2814 O O . LEU A 1 390 ? 11.238 -17.194 -11.162 1.00 89.00 390 LEU A O 1
ATOM 2818 N N . GLY A 1 391 ? 13.122 -17.308 -12.384 1.00 86.31 391 GLY A N 1
ATOM 2819 C CA . GLY A 1 391 ? 12.763 -18.515 -13.133 1.00 86.31 391 GLY A CA 1
ATOM 2820 C C . GLY A 1 391 ? 12.688 -19.809 -12.313 1.00 86.31 391 GLY A C 1
ATOM 2821 O O . GLY A 1 391 ? 12.184 -20.799 -12.828 1.00 86.31 391 GLY A O 1
ATOM 2822 N N . SER A 1 392 ? 13.176 -19.827 -11.068 1.00 90.62 392 SER A N 1
ATOM 2823 C CA . SER A 1 392 ? 13.092 -20.988 -10.170 1.00 90.62 392 SER A CA 1
ATOM 2824 C C . SER A 1 392 ? 12.082 -20.806 -9.034 1.00 90.62 392 SER A C 1
ATOM 2826 O O . SER A 1 392 ? 11.977 -21.680 -8.176 1.00 90.62 392 SER A O 1
ATOM 2828 N N . LEU A 1 393 ? 11.406 -19.656 -8.956 1.00 91.00 393 LEU A N 1
ATOM 2829 C CA . LEU A 1 393 ? 10.426 -19.386 -7.907 1.00 91.00 393 LEU A CA 1
ATOM 2830 C C . LEU A 1 393 ? 9.060 -19.993 -8.264 1.00 91.00 393 LEU A C 1
ATOM 2832 O O . LEU A 1 393 ? 8.726 -20.090 -9.447 1.00 91.00 393 LEU A O 1
ATOM 2836 N N . PRO A 1 394 ? 8.232 -20.345 -7.261 1.00 90.31 394 PRO A N 1
ATOM 2837 C CA . PRO A 1 394 ? 6.824 -20.650 -7.489 1.00 90.31 394 PRO A CA 1
ATOM 2838 C C . PRO A 1 394 ? 6.138 -19.517 -8.276 1.00 90.31 394 PRO A C 1
ATOM 2840 O O . PRO A 1 394 ? 6.411 -18.352 -7.973 1.00 90.31 394 PRO A O 1
ATOM 2843 N N . PRO A 1 395 ? 5.232 -19.812 -9.231 1.00 87.56 395 PRO A N 1
ATOM 2844 C CA . PRO A 1 395 ? 4.706 -18.811 -10.167 1.00 87.56 395 PRO A CA 1
ATOM 2845 C C . PRO A 1 395 ? 4.161 -17.543 -9.498 1.00 87.56 395 PRO A C 1
ATOM 2847 O O . PRO A 1 395 ? 4.573 -16.439 -9.835 1.00 87.56 395 PRO A O 1
ATOM 2850 N N . HIS A 1 396 ? 3.319 -17.696 -8.474 1.00 88.12 396 HIS A N 1
ATOM 2851 C CA . HIS A 1 396 ? 2.729 -16.556 -7.770 1.00 88.12 396 HIS A CA 1
ATOM 2852 C C . HIS A 1 396 ? 3.758 -15.705 -7.010 1.00 88.12 396 HIS A C 1
ATOM 2854 O O . HIS A 1 396 ? 3.622 -14.485 -6.941 1.00 88.12 396 HIS A O 1
ATOM 2860 N N . LEU A 1 397 ? 4.808 -16.331 -6.469 1.00 89.88 397 LEU A N 1
ATOM 2861 C CA . LEU A 1 397 ? 5.902 -15.612 -5.818 1.00 89.88 397 LEU A CA 1
ATOM 2862 C C . LEU A 1 397 ? 6.778 -14.898 -6.853 1.00 89.88 397 LEU A C 1
ATOM 2864 O O . LEU A 1 397 ? 7.195 -13.766 -6.623 1.00 89.88 397 LEU A O 1
ATOM 2868 N N . ALA A 1 398 ? 7.032 -15.534 -8.001 1.00 90.25 398 ALA A N 1
ATOM 2869 C CA . ALA A 1 398 ? 7.740 -14.915 -9.117 1.00 90.25 398 ALA A CA 1
ATOM 2870 C C . ALA A 1 398 ? 7.010 -13.652 -9.596 1.00 90.25 398 ALA A C 1
ATOM 2872 O O . ALA A 1 398 ? 7.648 -12.623 -9.806 1.00 90.25 398 ALA A O 1
ATOM 2873 N N . ASP A 1 399 ? 5.681 -13.696 -9.687 1.00 89.69 399 ASP A N 1
ATOM 2874 C CA . ASP A 1 399 ? 4.859 -12.543 -10.051 1.00 89.69 399 ASP A CA 1
ATOM 2875 C C . ASP A 1 399 ? 4.975 -11.400 -9.033 1.00 89.69 399 ASP A C 1
ATOM 2877 O O . ASP A 1 399 ? 5.225 -10.255 -9.422 1.00 89.69 399 ASP A O 1
ATOM 2881 N N . SER A 1 400 ? 4.882 -11.701 -7.731 1.00 91.56 400 SER A N 1
ATOM 2882 C CA . SER A 1 400 ? 5.046 -10.693 -6.672 1.00 91.56 400 SER A CA 1
ATOM 2883 C C . SER A 1 400 ? 6.438 -10.061 -6.689 1.00 91.56 400 SER A C 1
ATOM 2885 O O . SER A 1 400 ? 6.568 -8.840 -6.581 1.00 91.56 400 SER A O 1
ATOM 2887 N N . VAL A 1 401 ? 7.491 -10.864 -6.884 1.00 92.44 401 VAL A N 1
ATOM 2888 C CA . VAL A 1 401 ? 8.871 -10.369 -7.014 1.00 92.44 401 VAL A CA 1
ATOM 2889 C C . VAL A 1 401 ? 9.014 -9.501 -8.260 1.00 92.44 401 VAL A C 1
ATOM 2891 O O . VAL A 1 401 ? 9.578 -8.411 -8.179 1.00 92.44 401 VAL A O 1
ATOM 2894 N N . ALA A 1 402 ? 8.492 -9.948 -9.405 1.00 89.25 402 ALA A N 1
ATOM 2895 C CA . ALA A 1 402 ? 8.554 -9.209 -10.660 1.00 89.25 402 ALA A CA 1
ATOM 2896 C C . ALA A 1 402 ? 7.883 -7.836 -10.519 1.00 89.25 402 ALA A C 1
ATOM 2898 O O . ALA A 1 402 ? 8.478 -6.820 -10.889 1.00 89.25 402 ALA A O 1
ATOM 2899 N N . ALA A 1 403 ? 6.684 -7.792 -9.934 1.00 88.38 403 ALA A N 1
ATOM 2900 C CA . ALA A 1 403 ? 5.973 -6.552 -9.656 1.00 88.38 403 ALA A CA 1
ATOM 2901 C C . ALA A 1 403 ? 6.784 -5.631 -8.726 1.00 88.38 403 ALA A C 1
ATOM 2903 O O . ALA A 1 403 ? 6.972 -4.455 -9.047 1.00 88.38 403 ALA A O 1
ATOM 2904 N N . ALA A 1 404 ? 7.332 -6.167 -7.630 1.00 89.94 404 ALA A N 1
ATOM 2905 C CA . ALA A 1 404 ? 8.109 -5.403 -6.653 1.00 89.94 404 ALA A CA 1
ATOM 2906 C C . ALA A 1 404 ? 9.394 -4.793 -7.242 1.00 89.94 404 ALA A C 1
ATOM 2908 O O . ALA A 1 404 ? 9.696 -3.626 -6.995 1.00 89.94 404 ALA A O 1
ATOM 2909 N N . ILE A 1 405 ? 10.132 -5.533 -8.079 1.00 88.62 405 ILE A N 1
ATOM 2910 C CA . ILE A 1 405 ? 11.349 -5.012 -8.729 1.00 88.62 405 ILE A CA 1
ATOM 2911 C C . ILE A 1 405 ? 11.045 -4.080 -9.917 1.00 88.62 405 ILE A C 1
ATOM 2913 O O . ILE A 1 405 ? 11.962 -3.491 -10.488 1.00 88.62 405 ILE A O 1
ATOM 2917 N N . GLY A 1 406 ? 9.772 -3.904 -10.289 1.00 84.12 406 GLY A N 1
ATOM 2918 C CA . GLY A 1 406 ? 9.329 -2.900 -11.260 1.00 84.12 406 GLY A CA 1
ATOM 2919 C C . GLY A 1 406 ? 8.934 -3.437 -12.638 1.00 84.12 406 GLY A C 1
ATOM 2920 O O . GLY A 1 406 ? 8.860 -2.657 -13.595 1.00 84.12 406 GLY A O 1
ATOM 2921 N N . TRP A 1 407 ? 8.659 -4.738 -12.782 1.00 81.81 407 TRP A N 1
ATOM 2922 C CA . TRP A 1 407 ? 8.023 -5.249 -13.997 1.00 81.81 407 TRP A CA 1
ATOM 2923 C C . TRP A 1 407 ? 6.613 -4.683 -14.111 1.00 81.81 407 TRP A C 1
ATOM 2925 O O . TRP A 1 407 ? 5.818 -4.733 -13.179 1.00 81.81 407 TRP A O 1
ATOM 2935 N N . GLN A 1 408 ? 6.309 -4.136 -15.283 1.00 77.75 408 GLN A N 1
ATOM 2936 C CA . GLN A 1 408 ? 5.005 -3.557 -15.564 1.00 77.75 408 GLN A CA 1
ATOM 2937 C C . GLN A 1 408 ? 4.126 -4.601 -16.243 1.00 77.75 408 GLN A C 1
ATOM 2939 O O . GLN A 1 408 ? 4.482 -5.112 -17.307 1.00 77.75 408 GLN A O 1
ATOM 2944 N N . VAL A 1 409 ? 2.972 -4.882 -15.641 1.00 78.75 409 VAL A N 1
ATOM 2945 C CA . VAL A 1 409 ? 1.889 -5.642 -16.271 1.00 78.75 409 VAL A CA 1
ATOM 2946 C C . VAL A 1 409 ? 0.925 -4.638 -16.894 1.00 78.75 409 VAL A C 1
ATOM 2948 O O . VAL A 1 409 ? 0.492 -3.689 -16.233 1.00 78.75 409 VAL A O 1
ATOM 2951 N N . ARG A 1 410 ? 0.615 -4.805 -18.182 1.00 81.12 410 ARG A N 1
ATOM 2952 C CA . ARG A 1 410 ? -0.298 -3.896 -18.883 1.00 81.12 410 ARG A CA 1
ATOM 2953 C C . ARG A 1 410 ? -1.714 -4.105 -18.363 1.00 81.12 410 ARG A C 1
ATOM 2955 O O . ARG A 1 410 ? -2.145 -5.239 -18.197 1.00 81.12 410 ARG A O 1
ATOM 2962 N N . GLN A 1 411 ? -2.457 -3.016 -18.181 1.00 84.94 411 GLN A N 1
ATOM 2963 C CA . GLN A 1 411 ? -3.855 -3.091 -17.746 1.00 84.94 411 GLN A CA 1
ATOM 2964 C C . GLN A 1 411 ? -4.712 -3.944 -18.688 1.00 84.94 411 GLN A C 1
ATOM 2966 O O . GLN A 1 411 ? -5.512 -4.737 -18.215 1.00 84.94 411 GLN A O 1
ATOM 2971 N N . ALA A 1 412 ? -4.491 -3.843 -20.003 1.00 82.88 412 ALA A N 1
ATOM 2972 C CA . ALA A 1 412 ? -5.195 -4.661 -20.990 1.00 82.88 412 ALA A CA 1
ATOM 2973 C C . ALA A 1 412 ? -4.990 -6.171 -20.772 1.00 82.88 412 ALA A C 1
ATOM 2975 O O . ALA A 1 412 ? -5.941 -6.930 -20.902 1.00 82.88 412 ALA A O 1
ATOM 2976 N N . ASP A 1 413 ? -3.782 -6.597 -20.383 1.00 84.00 413 ASP A N 1
ATOM 2977 C CA . ASP A 1 413 ? -3.492 -8.012 -20.116 1.00 84.00 413 ASP A CA 1
ATOM 2978 C C . ASP A 1 413 ? -4.214 -8.493 -18.844 1.00 84.00 413 ASP A C 1
ATOM 2980 O O . ASP A 1 413 ? -4.668 -9.631 -18.781 1.00 84.00 413 ASP A O 1
ATOM 2984 N N . VAL A 1 414 ? -4.355 -7.617 -17.842 1.00 89.69 414 VAL A N 1
ATOM 2985 C CA . VAL A 1 414 ? -5.101 -7.907 -16.605 1.00 89.69 414 VAL A CA 1
ATOM 2986 C C . VAL A 1 414 ? -6.603 -7.992 -16.881 1.00 89.69 414 VAL A C 1
ATOM 2988 O O . VAL A 1 414 ? -7.249 -8.939 -16.447 1.00 89.69 414 VAL A O 1
ATOM 2991 N N . LEU A 1 415 ? -7.149 -7.041 -17.644 1.00 89.75 415 LEU A N 1
ATOM 2992 C CA . LEU A 1 415 ? -8.565 -7.005 -18.031 1.00 89.75 415 LEU A CA 1
ATOM 2993 C C . LEU A 1 415 ? -8.955 -8.131 -19.000 1.00 89.75 415 LEU A C 1
ATOM 2995 O O . LEU A 1 415 ? -10.123 -8.493 -19.072 1.00 89.75 415 LEU A O 1
ATOM 2999 N N . ALA A 1 416 ? -7.993 -8.697 -19.733 1.00 88.19 416 ALA A N 1
ATOM 3000 C CA . ALA A 1 416 ? -8.192 -9.901 -20.540 1.00 88.19 416 ALA A CA 1
ATOM 3001 C C . ALA A 1 416 ? -8.178 -11.199 -19.706 1.00 88.19 416 ALA A C 1
ATOM 3003 O O . ALA A 1 416 ? -8.386 -12.283 -20.253 1.00 88.19 416 ALA A O 1
ATOM 3004 N N . GLY A 1 417 ? -7.886 -11.105 -18.404 1.00 89.69 417 GLY A N 1
ATOM 3005 C CA . GLY A 1 417 ? -7.894 -12.226 -17.471 1.00 89.69 417 GLY A CA 1
ATOM 3006 C C . GLY A 1 417 ? -9.301 -12.700 -17.099 1.00 89.69 417 GLY A C 1
ATOM 3007 O O . GLY A 1 417 ? -10.303 -12.295 -17.683 1.00 89.69 417 GLY A O 1
ATOM 3008 N N . VAL A 1 418 ? -9.376 -13.579 -16.099 1.00 91.88 418 VAL A N 1
ATOM 3009 C CA . VAL A 1 418 ? -10.656 -14.061 -15.563 1.00 91.88 418 VAL A CA 1
ATOM 3010 C C . VAL A 1 418 ? -11.177 -13.049 -14.534 1.00 91.88 418 VAL A C 1
ATOM 3012 O O . VAL A 1 418 ? -10.436 -12.734 -13.596 1.00 91.88 418 VAL A O 1
ATOM 3015 N N . PRO A 1 419 ? -12.412 -12.535 -14.682 1.00 95.31 419 PRO A N 1
ATOM 3016 C CA . PRO A 1 419 ? -13.006 -11.656 -13.684 1.00 95.31 419 PRO A CA 1
ATOM 3017 C C . PRO A 1 419 ? -13.323 -12.424 -12.398 1.00 95.31 419 PRO A C 1
ATOM 3019 O O . PRO A 1 419 ? -13.775 -13.567 -12.433 1.00 95.31 419 PRO A O 1
ATOM 3022 N N . HIS A 1 420 ? -13.131 -11.763 -11.261 1.00 95.94 420 HIS A N 1
ATOM 3023 C CA . HIS A 1 420 ? -13.628 -12.189 -9.962 1.00 95.94 420 HIS A CA 1
ATOM 3024 C C . HIS A 1 420 ? -14.834 -11.316 -9.602 1.00 95.94 420 HIS A C 1
ATOM 3026 O O . HIS A 1 420 ? -14.685 -10.157 -9.210 1.00 95.94 420 HIS A O 1
ATOM 3032 N N . THR A 1 421 ? -16.028 -11.870 -9.782 1.00 97.50 421 THR A N 1
ATOM 3033 C CA . THR A 1 421 ? -17.297 -11.209 -9.463 1.00 97.50 421 THR A CA 1
ATOM 3034 C C . THR A 1 421 ? -17.692 -11.500 -8.016 1.00 97.50 421 THR A C 1
ATOM 3036 O O . THR A 1 421 ? -17.723 -12.660 -7.617 1.00 97.50 421 THR A O 1
ATOM 3039 N N . ASP A 1 422 ? -17.988 -10.456 -7.243 1.00 97.50 422 ASP A N 1
ATOM 3040 C CA . ASP A 1 422 ? -18.477 -10.537 -5.856 1.00 97.50 422 ASP A CA 1
ATOM 3041 C C . ASP A 1 422 ? -19.263 -9.247 -5.533 1.00 97.50 422 ASP A C 1
ATOM 3043 O O . ASP A 1 422 ? -19.283 -8.278 -6.310 1.00 97.50 422 ASP A O 1
ATOM 3047 N N . HIS A 1 423 ? -19.895 -9.226 -4.368 1.00 97.12 423 HIS A N 1
ATOM 3048 C CA . HIS A 1 423 ? -20.400 -8.047 -3.686 1.00 97.12 423 HIS A CA 1
ATOM 3049 C C . HIS A 1 423 ? -19.271 -7.418 -2.863 1.00 97.12 423 HIS A C 1
ATOM 3051 O O . HIS A 1 423 ? -18.965 -7.826 -1.743 1.00 97.12 423 HIS A O 1
ATOM 3057 N N . TRP A 1 424 ? -18.609 -6.419 -3.441 1.00 97.31 424 TRP A N 1
ATOM 3058 C CA . TRP A 1 424 ? -17.433 -5.797 -2.844 1.00 97.31 424 TRP A CA 1
ATOM 3059 C C . TRP A 1 424 ? -17.830 -4.655 -1.912 1.00 97.31 424 TRP A C 1
ATOM 3061 O O . TRP A 1 424 ? -18.218 -3.576 -2.366 1.00 97.31 424 TRP A O 1
ATOM 3071 N N . MET A 1 425 ? -17.672 -4.861 -0.606 1.00 97.25 425 MET A N 1
ATOM 3072 C CA . MET A 1 425 ? -17.808 -3.799 0.389 1.00 97.25 425 MET A CA 1
ATOM 3073 C C . MET A 1 425 ? -16.568 -2.903 0.366 1.00 97.25 425 MET A C 1
ATOM 3075 O O . MET A 1 425 ? -15.452 -3.382 0.563 1.00 97.25 425 MET A O 1
ATOM 3079 N N . VAL A 1 426 ? -16.742 -1.599 0.161 1.00 97.44 426 VAL A N 1
ATOM 3080 C CA . VAL A 1 426 ? -15.679 -0.588 0.238 1.00 97.44 426 VAL A CA 1
ATOM 3081 C C . VAL A 1 426 ? -15.434 -0.257 1.710 1.00 97.44 426 VAL A C 1
ATOM 3083 O O . VAL A 1 426 ? -16.135 0.554 2.316 1.00 97.44 426 VAL A O 1
ATOM 3086 N N . LEU A 1 427 ? -14.441 -0.919 2.296 1.00 97.44 427 LEU A N 1
ATOM 3087 C CA . LEU A 1 427 ? -14.198 -0.934 3.738 1.00 97.44 427 LEU A CA 1
ATOM 3088 C C . LEU A 1 427 ? -13.196 0.114 4.220 1.00 97.44 427 LEU A C 1
ATOM 3090 O O . LEU A 1 427 ? -13.131 0.382 5.413 1.00 97.44 427 LEU A O 1
ATOM 3094 N N . GLY A 1 428 ? -12.407 0.707 3.328 1.00 96.19 428 GLY A N 1
ATOM 3095 C CA . GLY A 1 428 ? -11.484 1.763 3.722 1.00 96.19 428 GLY A CA 1
ATOM 3096 C C . GLY A 1 428 ? -10.904 2.526 2.549 1.00 96.19 428 GLY A C 1
ATOM 3097 O O . GLY A 1 428 ? -10.834 2.019 1.428 1.00 96.19 428 GLY A O 1
ATOM 3098 N N . ARG A 1 429 ? -10.462 3.751 2.828 1.00 95.81 429 ARG A N 1
ATOM 3099 C CA . ARG A 1 429 ? -9.769 4.621 1.881 1.00 95.81 429 ARG A CA 1
ATOM 3100 C C . ARG A 1 429 ? -8.534 5.219 2.550 1.00 95.81 429 ARG A C 1
ATOM 3102 O O . ARG A 1 429 ? -8.596 5.643 3.700 1.00 95.81 429 ARG A O 1
ATOM 3109 N N . SER A 1 430 ? -7.419 5.273 1.830 1.00 94.31 430 SER A N 1
ATOM 3110 C CA . SER A 1 430 ? -6.241 6.035 2.246 1.00 94.31 430 SER A CA 1
ATOM 3111 C C . SER A 1 430 ? -5.689 6.841 1.084 1.00 94.31 430 SER A C 1
ATOM 3113 O O . SER A 1 430 ? -5.475 6.313 -0.006 1.00 94.31 430 SER A O 1
ATOM 3115 N N . ASP A 1 431 ? -5.444 8.121 1.332 1.00 93.25 431 ASP A N 1
ATOM 3116 C CA . ASP A 1 431 ? -4.757 9.001 0.399 1.00 93.25 431 ASP A CA 1
ATOM 3117 C C . ASP A 1 431 ? -3.375 9.312 0.967 1.00 93.25 431 ASP A C 1
ATOM 3119 O O . ASP A 1 431 ? -3.237 9.703 2.128 1.00 93.25 431 ASP A O 1
ATOM 3123 N N . THR A 1 432 ? -2.340 9.108 0.164 1.00 88.44 432 THR A N 1
ATOM 3124 C CA . THR A 1 432 ? -0.966 9.405 0.565 1.00 88.44 432 THR A CA 1
ATOM 3125 C C . THR A 1 432 ? -0.202 10.023 -0.583 1.00 88.44 432 THR A C 1
ATOM 3127 O O . THR A 1 432 ? -0.252 9.513 -1.707 1.00 88.44 432 THR A O 1
ATOM 3130 N N . ARG A 1 433 ? 0.624 11.006 -0.255 1.00 84.44 433 ARG A N 1
ATOM 3131 C CA . ARG A 1 433 ? 1.540 11.611 -1.203 1.00 84.44 433 ARG A CA 1
ATOM 3132 C C . ARG A 1 433 ? 2.773 10.739 -1.420 1.00 84.44 433 ARG A C 1
ATOM 3134 O O . ARG A 1 433 ? 3.479 10.398 -0.474 1.00 84.44 433 ARG A O 1
ATOM 3141 N N . GLU A 1 434 ? 3.051 10.424 -2.677 1.00 79.50 434 GLU A N 1
ATOM 3142 C CA . GLU A 1 434 ? 4.279 9.775 -3.129 1.00 79.50 434 GLU A CA 1
ATOM 3143 C C . GLU A 1 434 ? 4.988 10.732 -4.102 1.00 79.50 434 GLU A C 1
ATOM 3145 O O . GLU A 1 434 ? 4.584 10.901 -5.249 1.00 79.50 434 GLU A O 1
ATOM 3150 N N . ASP A 1 435 ? 6.028 11.424 -3.630 1.00 72.69 435 ASP A N 1
ATOM 3151 C CA . ASP A 1 435 ? 6.755 12.462 -4.373 1.00 72.69 435 ASP A CA 1
ATOM 3152 C C . ASP A 1 435 ? 5.843 13.582 -4.932 1.00 72.69 435 ASP A C 1
ATOM 3154 O O . ASP A 1 435 ? 5.446 14.524 -4.233 1.00 72.69 435 ASP A O 1
ATOM 3158 N N . ARG A 1 436 ? 5.540 13.496 -6.233 1.00 74.75 436 ARG A N 1
ATOM 3159 C CA . ARG A 1 436 ? 4.774 14.475 -7.019 1.00 74.75 436 ARG A CA 1
ATOM 3160 C C . ARG A 1 436 ? 3.376 13.975 -7.389 1.00 74.75 436 ARG A C 1
ATOM 3162 O O . ARG A 1 436 ? 2.719 14.614 -8.211 1.00 74.75 436 ARG A O 1
ATOM 3169 N N . ILE A 1 437 ? 2.945 12.847 -6.829 1.00 81.88 437 ILE A N 1
ATOM 3170 C CA . ILE A 1 437 ? 1.624 12.263 -7.060 1.00 81.88 437 ILE A CA 1
ATOM 3171 C C . ILE A 1 437 ? 0.921 11.980 -5.732 1.00 81.88 437 ILE A C 1
ATOM 3173 O O . ILE A 1 437 ? 1.549 11.614 -4.742 1.00 81.88 437 ILE A O 1
ATOM 3177 N N . GLU A 1 438 ? -0.395 12.129 -5.722 1.00 87.25 438 GLU A N 1
ATOM 3178 C CA . GLU A 1 438 ? -1.270 11.589 -4.689 1.00 87.25 438 GLU A CA 1
ATOM 3179 C C . GLU A 1 438 ? -1.734 10.203 -5.109 1.00 87.25 438 GLU A C 1
ATOM 3181 O O . GLU A 1 438 ? -2.130 9.974 -6.258 1.00 87.25 438 GLU A O 1
ATOM 3186 N N . VAL A 1 439 ? -1.689 9.276 -4.161 1.00 90.75 439 VAL A N 1
ATOM 3187 C CA . VAL A 1 439 ? -2.108 7.892 -4.346 1.00 90.75 439 VAL A CA 1
ATOM 3188 C C . VAL A 1 439 ? -3.282 7.628 -3.424 1.00 90.75 439 VAL A C 1
ATOM 3190 O O . VAL A 1 439 ? -3.120 7.575 -2.206 1.00 90.75 439 VAL A O 1
ATOM 3193 N N . ARG A 1 440 ? -4.457 7.424 -4.017 1.00 94.56 440 ARG A N 1
ATOM 3194 C CA . ARG A 1 440 ? -5.645 6.928 -3.327 1.00 94.56 440 ARG A CA 1
ATOM 3195 C C . ARG A 1 440 ? -5.718 5.422 -3.440 1.00 94.56 440 ARG A C 1
ATOM 3197 O O . ARG A 1 440 ? -5.614 4.864 -4.534 1.00 94.56 440 ARG A O 1
ATOM 3204 N N . ARG A 1 441 ? -5.961 4.778 -2.309 1.00 96.06 441 ARG A N 1
ATOM 3205 C CA . ARG A 1 441 ? -6.190 3.341 -2.201 1.00 96.06 441 ARG A CA 1
ATOM 3206 C C . ARG A 1 441 ? -7.570 3.124 -1.625 1.00 96.06 441 ARG A C 1
ATOM 3208 O O . ARG A 1 441 ? -7.893 3.710 -0.596 1.00 96.06 441 ARG A O 1
ATOM 3215 N N . PHE A 1 442 ? -8.352 2.272 -2.267 1.00 97.56 442 PHE A N 1
ATOM 3216 C CA . PHE A 1 442 ? -9.570 1.724 -1.688 1.00 97.56 442 PHE A CA 1
ATOM 3217 C C . PHE A 1 442 ? -9.325 0.269 -1.322 1.00 97.56 442 PHE A C 1
ATOM 3219 O O . PHE A 1 442 ? -8.860 -0.500 -2.163 1.00 97.56 442 PHE A O 1
ATOM 3226 N N . TRP A 1 443 ? -9.651 -0.095 -0.088 1.00 97.81 443 TRP A N 1
ATOM 3227 C CA . TRP A 1 443 ? -9.675 -1.475 0.376 1.00 97.81 443 TRP A CA 1
ATOM 3228 C C . TRP A 1 443 ? -11.098 -2.001 0.287 1.00 97.81 443 TRP A C 1
ATOM 3230 O O . TRP A 1 443 ? -12.025 -1.401 0.834 1.00 97.81 443 TRP A O 1
ATOM 3240 N N . LEU A 1 444 ? -11.255 -3.120 -0.409 1.00 97.75 444 LEU A N 1
ATOM 3241 C CA . LEU A 1 444 ? -12.527 -3.791 -0.598 1.00 97.75 444 LEU A CA 1
ATOM 3242 C C . LEU A 1 444 ? -12.473 -5.188 -0.004 1.00 97.75 444 LEU A C 1
ATOM 3244 O O . LEU A 1 444 ? -11.422 -5.832 -0.028 1.00 97.75 444 LEU A O 1
ATOM 3248 N N . ARG A 1 445 ? -13.618 -5.664 0.473 1.00 97.31 445 ARG A N 1
ATOM 3249 C CA . ARG A 1 445 ? -13.783 -7.044 0.911 1.00 97.31 445 ARG A CA 1
ATOM 3250 C C . ARG A 1 445 ? -14.995 -7.666 0.243 1.00 97.31 445 ARG A C 1
ATOM 3252 O O . ARG A 1 445 ? -16.071 -7.075 0.289 1.00 97.31 445 ARG A O 1
ATOM 3259 N N . GLY A 1 446 ? -14.804 -8.823 -0.382 1.00 96.56 446 GLY A N 1
ATOM 3260 C CA . GLY A 1 446 ? -15.903 -9.600 -0.942 1.00 96.56 446 GLY A CA 1
ATOM 3261 C C . GLY A 1 446 ? -16.806 -10.088 0.185 1.00 96.56 446 GLY A C 1
ATOM 3262 O O . GLY A 1 446 ? -16.301 -10.614 1.181 1.00 96.56 446 GLY A O 1
ATOM 3263 N N . ARG A 1 447 ? -18.118 -9.874 0.078 1.00 95.00 447 ARG A N 1
ATOM 3264 C CA . ARG A 1 447 ? -19.079 -10.397 1.055 1.00 95.00 447 ARG A CA 1
ATOM 3265 C C . ARG A 1 447 ? -19.122 -11.919 0.978 1.00 95.00 447 ARG A C 1
ATOM 3267 O O . ARG A 1 447 ? -19.113 -12.570 2.021 1.00 95.00 447 ARG A O 1
ATOM 3274 N N . ASP A 1 448 ? -19.151 -12.457 -0.238 1.00 92.88 448 ASP A N 1
ATOM 3275 C CA . ASP A 1 448 ? -19.389 -13.879 -0.471 1.00 92.88 448 ASP A CA 1
ATOM 3276 C C . ASP A 1 448 ? -18.094 -14.685 -0.306 1.00 92.88 448 ASP A C 1
ATOM 3278 O O . ASP A 1 448 ? -18.089 -15.747 0.318 1.00 92.88 448 ASP A O 1
ATOM 3282 N N . THR A 1 449 ? -16.968 -14.157 -0.797 1.00 93.94 449 THR A N 1
ATOM 3283 C CA . THR A 1 449 ? -15.657 -14.823 -0.678 1.00 93.94 449 THR A CA 1
ATOM 3284 C C . THR A 1 449 ? -14.892 -14.481 0.597 1.00 93.94 449 THR A C 1
ATOM 3286 O O . THR A 1 449 ? -14.039 -15.251 1.037 1.00 93.94 449 THR A O 1
ATOM 3289 N N . GLY A 1 450 ? -15.154 -13.321 1.204 1.00 93.62 450 GLY A N 1
ATOM 3290 C CA . GLY A 1 450 ? -14.358 -12.795 2.313 1.00 93.62 450 GLY A CA 1
ATOM 3291 C C . GLY A 1 450 ? -12.970 -12.279 1.909 1.00 93.62 450 GLY A C 1
ATOM 3292 O O . GLY A 1 450 ? -12.236 -11.816 2.795 1.00 93.62 450 GLY A O 1
ATOM 3293 N N . ASP A 1 451 ? -12.625 -12.328 0.617 1.00 94.88 451 ASP A N 1
ATOM 3294 C CA . ASP A 1 451 ? -11.317 -11.959 0.079 1.00 94.88 451 ASP A CA 1
ATOM 3295 C C . ASP A 1 451 ? -11.093 -10.448 0.084 1.00 94.88 451 ASP A C 1
ATOM 3297 O O . ASP A 1 451 ? -11.997 -9.650 -0.169 1.00 94.88 451 ASP A O 1
ATOM 3301 N N . TRP A 1 452 ? -9.841 -10.043 0.293 1.00 97.31 452 TRP A N 1
ATOM 3302 C CA . TRP A 1 452 ? -9.430 -8.647 0.172 1.00 97.31 452 TRP A CA 1
ATOM 3303 C C . TRP A 1 452 ? -9.081 -8.283 -1.270 1.00 97.31 452 TRP A C 1
ATOM 3305 O O . TRP A 1 452 ? -8.468 -9.067 -1.998 1.00 97.31 452 TRP A O 1
ATOM 3315 N N . ALA A 1 453 ? -9.414 -7.059 -1.669 1.00 97.62 453 ALA A N 1
ATOM 3316 C CA . ALA A 1 453 ? -8.986 -6.440 -2.916 1.00 97.62 453 ALA A CA 1
ATOM 3317 C C . ALA A 1 453 ? -8.619 -4.965 -2.691 1.00 97.62 453 ALA A C 1
ATOM 3319 O O . ALA A 1 453 ? -9.054 -4.331 -1.730 1.00 97.62 453 ALA A O 1
ATOM 3320 N N . MET A 1 454 ? -7.796 -4.419 -3.581 1.00 97.62 454 MET A N 1
ATOM 3321 C CA . MET A 1 454 ? -7.308 -3.045 -3.535 1.00 97.62 454 MET A CA 1
ATOM 3322 C C . MET A 1 454 ? -7.432 -2.389 -4.904 1.00 97.62 454 MET A C 1
ATOM 3324 O O . MET A 1 454 ? -6.874 -2.887 -5.885 1.00 97.62 454 MET A O 1
ATOM 3328 N N . LEU A 1 455 ? -8.080 -1.229 -4.955 1.00 96.56 455 LEU A N 1
ATOM 3329 C CA . LEU A 1 455 ? -8.101 -0.363 -6.133 1.00 96.56 455 LEU A CA 1
ATOM 3330 C C . LEU A 1 455 ? -7.190 0.842 -5.901 1.00 96.56 455 LEU A C 1
ATOM 3332 O O . LEU A 1 455 ? -7.168 1.408 -4.807 1.00 96.56 455 LEU A O 1
ATOM 3336 N N . LEU A 1 456 ? -6.436 1.224 -6.932 1.00 93.19 456 LEU A N 1
ATOM 3337 C CA . LEU A 1 456 ? -5.530 2.371 -6.898 1.00 93.19 456 LEU A CA 1
ATOM 3338 C C . LEU A 1 456 ? -6.007 3.454 -7.862 1.00 93.19 456 LEU A C 1
ATOM 3340 O O . LEU A 1 456 ? -6.279 3.172 -9.027 1.00 93.19 456 LEU A O 1
ATOM 3344 N N . SER A 1 457 ? -6.017 4.691 -7.382 1.00 89.19 457 SER A N 1
ATOM 3345 C CA . SER A 1 457 ? -6.195 5.900 -8.180 1.00 89.19 457 SER A CA 1
ATOM 3346 C C . SER A 1 457 ? -5.011 6.826 -7.936 1.00 89.19 457 SER A C 1
ATOM 3348 O O . SER A 1 457 ? -4.575 7.004 -6.802 1.00 89.19 457 SER A O 1
ATOM 3350 N N . PHE A 1 458 ? -4.514 7.446 -8.999 1.00 85.56 458 PHE A N 1
ATOM 3351 C CA . PHE A 1 458 ? -3.367 8.344 -8.949 1.00 85.56 458 PHE A CA 1
ATOM 3352 C C . PHE A 1 458 ? -3.788 9.724 -9.436 1.00 85.56 458 PHE A C 1
ATOM 3354 O O . PHE A 1 458 ? -4.469 9.826 -10.454 1.00 85.56 458 PHE A O 1
ATOM 3361 N N . ALA A 1 459 ? -3.348 10.772 -8.749 1.00 79.81 459 ALA A N 1
ATOM 3362 C CA . ALA A 1 459 ? -3.515 12.149 -9.191 1.00 79.81 459 ALA A CA 1
ATOM 3363 C C . ALA A 1 459 ? -2.166 12.865 -9.154 1.00 79.81 459 ALA A C 1
ATOM 3365 O O . ALA A 1 459 ? -1.524 12.959 -8.112 1.00 79.81 459 ALA A O 1
ATOM 3366 N N . ALA A 1 460 ? -1.718 13.376 -10.298 1.00 77.25 460 ALA A N 1
ATOM 3367 C CA . ALA A 1 460 ? -0.640 14.359 -10.317 1.00 77.25 460 ALA A CA 1
ATOM 3368 C C . ALA A 1 460 ? -1.158 15.719 -9.815 1.00 77.25 460 ALA A C 1
ATOM 3370 O O . ALA A 1 460 ? -2.359 15.909 -9.633 1.00 77.25 460 ALA A O 1
ATOM 3371 N N . TYR A 1 461 ? -0.255 16.679 -9.619 1.00 71.56 461 TYR A N 1
ATOM 3372 C CA . TYR A 1 461 ? -0.630 18.037 -9.220 1.00 71.56 461 TYR A CA 1
ATOM 3373 C C . TYR A 1 461 ? -1.732 18.623 -10.127 1.00 71.56 461 TYR A C 1
ATOM 3375 O O . TYR A 1 461 ? -1.594 18.627 -11.353 1.00 71.56 461 TYR A O 1
ATOM 3383 N N . GLY A 1 462 ? -2.819 19.111 -9.519 1.00 65.75 462 GLY A N 1
ATOM 3384 C CA . GLY A 1 462 ? -3.978 19.666 -10.229 1.00 65.75 462 GLY A CA 1
ATOM 3385 C C . GLY A 1 462 ? -4.871 18.639 -10.942 1.00 65.75 462 GLY A C 1
ATOM 3386 O O . GLY A 1 462 ? -5.779 19.033 -11.667 1.00 65.75 462 GLY A O 1
ATOM 3387 N N . GLN A 1 463 ? -4.627 17.337 -10.777 1.00 72.56 463 GLN A N 1
ATOM 3388 C CA . GLN A 1 463 ? -5.557 16.282 -11.190 1.00 72.56 463 GLN A CA 1
ATOM 3389 C C . GLN A 1 463 ? -6.441 15.868 -10.008 1.00 72.56 463 GLN A C 1
ATOM 3391 O O . GLN A 1 463 ? -6.059 16.012 -8.847 1.00 72.56 463 GLN A O 1
ATOM 3396 N N . SER A 1 464 ? -7.621 15.324 -10.301 1.00 76.81 464 SER A N 1
ATOM 3397 C CA . SER A 1 464 ? -8.515 14.766 -9.289 1.00 76.81 464 SER A CA 1
ATOM 3398 C C . SER A 1 464 ? -8.276 13.270 -9.091 1.00 76.81 464 SER A C 1
ATOM 3400 O O . SER A 1 464 ? -7.939 12.537 -10.020 1.00 76.81 464 SER A O 1
ATOM 3402 N N . LEU A 1 465 ? -8.474 12.810 -7.857 1.00 83.62 465 LEU A N 1
ATOM 3403 C CA . LEU A 1 465 ? -8.553 11.385 -7.544 1.00 83.62 465 LEU A CA 1
ATOM 3404 C C . LEU A 1 465 ? -9.938 10.848 -7.909 1.00 83.62 465 LEU A C 1
ATOM 3406 O O . LEU A 1 465 ? -10.924 11.582 -7.848 1.00 83.62 465 LEU A O 1
ATOM 3410 N N . ASP A 1 466 ? -10.014 9.554 -8.216 1.00 80.81 466 ASP A N 1
ATOM 3411 C CA . ASP A 1 466 ? -11.281 8.864 -8.430 1.00 80.81 466 ASP A CA 1
ATOM 3412 C C . ASP A 1 466 ? -12.184 8.967 -7.186 1.00 80.81 466 ASP A C 1
ATOM 3414 O O . ASP A 1 466 ? -11.769 8.701 -6.048 1.00 80.81 466 ASP A O 1
ATOM 3418 N N . THR A 1 467 ? -13.429 9.373 -7.422 1.00 83.75 467 THR A N 1
ATOM 3419 C CA . THR A 1 467 ? -14.507 9.503 -6.433 1.00 83.75 467 THR A CA 1
ATOM 3420 C C . THR A 1 467 ? -15.654 8.527 -6.698 1.00 83.75 467 THR A C 1
ATOM 3422 O O . THR A 1 467 ? -16.710 8.648 -6.087 1.00 83.75 467 THR A O 1
ATOM 3425 N N . SER A 1 468 ? -15.473 7.559 -7.600 1.00 84.94 468 SER A N 1
ATOM 3426 C CA . SER A 1 468 ? -16.503 6.589 -8.006 1.00 84.94 468 SER A CA 1
ATOM 3427 C C . SER A 1 468 ? -16.825 5.539 -6.937 1.00 84.94 468 SER A C 1
ATOM 3429 O O . SER A 1 468 ? -17.675 4.675 -7.171 1.00 84.94 468 SER A O 1
ATOM 3431 N N . PHE A 1 469 ? -16.124 5.571 -5.802 1.00 90.88 469 PHE A N 1
ATOM 3432 C CA . PHE A 1 469 ? -16.299 4.678 -4.663 1.00 90.88 469 PHE A CA 1
ATOM 3433 C C . PHE A 1 469 ? -16.411 5.490 -3.377 1.00 90.88 469 PHE A C 1
ATOM 3435 O O . PHE A 1 469 ? -15.649 6.434 -3.156 1.00 90.88 469 PHE A O 1
ATOM 3442 N N . ALA A 1 470 ? -17.334 5.076 -2.515 1.00 93.62 470 ALA A N 1
ATOM 3443 C CA . ALA A 1 470 ? -17.546 5.668 -1.205 1.00 93.62 470 ALA A CA 1
ATOM 3444 C C . ALA A 1 470 ? -17.377 4.601 -0.121 1.00 93.62 470 ALA A C 1
ATOM 3446 O O . ALA A 1 470 ? -17.901 3.494 -0.237 1.00 93.62 470 ALA A O 1
ATOM 3447 N N . VAL A 1 471 ? -16.639 4.928 0.937 1.00 95.75 471 VAL A N 1
ATOM 3448 C CA . VAL A 1 471 ? -16.477 4.046 2.099 1.00 95.75 471 VAL A CA 1
ATOM 3449 C C . VAL A 1 471 ? -17.842 3.758 2.727 1.00 95.75 471 VAL A C 1
ATOM 3451 O O . VAL A 1 471 ? -18.665 4.661 2.869 1.00 95.75 471 VAL A O 1
ATOM 3454 N N . GLY A 1 472 ? -18.082 2.501 3.103 1.00 95.38 472 GLY A N 1
ATOM 3455 C CA . GLY A 1 472 ? -19.369 2.052 3.638 1.00 95.38 472 GLY A CA 1
ATOM 3456 C C . GLY A 1 472 ? -20.422 1.756 2.570 1.00 95.38 472 GLY A C 1
ATOM 3457 O O . GLY A 1 472 ? -21.588 1.582 2.913 1.00 95.38 472 GLY A O 1
ATOM 3458 N N . THR A 1 473 ? -20.031 1.693 1.295 1.00 95.94 473 THR A N 1
ATOM 3459 C CA . THR A 1 473 ? -20.890 1.185 0.217 1.00 95.94 473 THR A CA 1
ATOM 3460 C C . THR A 1 473 ? -20.485 -0.219 -0.192 1.00 95.94 473 THR A C 1
ATOM 3462 O O . THR A 1 473 ? -19.354 -0.649 0.029 1.00 95.94 473 THR A O 1
ATOM 3465 N N . GLU A 1 474 ? -21.414 -0.931 -0.804 1.00 96.25 474 GLU A N 1
ATOM 3466 C CA . GLU A 1 474 ? -21.181 -2.186 -1.484 1.00 96.25 474 GLU A CA 1
ATOM 3467 C C . GLU A 1 474 ? -21.460 -2.039 -2.975 1.00 96.25 474 GLU A C 1
ATOM 3469 O O . GLU A 1 474 ? -22.440 -1.410 -3.380 1.00 96.25 474 GLU A O 1
ATOM 3474 N N . VAL A 1 475 ? -20.607 -2.661 -3.788 1.00 96.44 475 VAL A N 1
ATOM 3475 C CA . VAL A 1 475 ? -20.723 -2.664 -5.243 1.00 96.44 475 VAL A CA 1
ATOM 3476 C C . VAL A 1 475 ? -20.655 -4.098 -5.762 1.00 96.44 475 VAL A C 1
ATOM 3478 O O . VAL A 1 475 ? -19.649 -4.781 -5.578 1.00 96.44 475 VAL A O 1
ATOM 3481 N N . HIS A 1 476 ? -21.700 -4.539 -6.465 1.00 97.50 476 HIS A N 1
ATOM 3482 C CA . HIS A 1 476 ? -21.665 -5.789 -7.225 1.00 97.50 476 HIS A CA 1
ATOM 3483 C C . HIS A 1 476 ? -20.910 -5.556 -8.541 1.00 97.50 476 HIS A C 1
ATOM 3485 O O . HIS A 1 476 ? -21.400 -4.848 -9.430 1.00 97.50 476 HIS A O 1
ATOM 3491 N N . ALA A 1 477 ? -19.697 -6.098 -8.650 1.00 97.25 477 ALA A N 1
ATOM 3492 C CA . ALA A 1 477 ? -18.815 -5.822 -9.779 1.00 97.25 477 ALA A CA 1
ATOM 3493 C C . ALA A 1 477 ? -17.807 -6.939 -10.056 1.00 97.25 477 ALA A C 1
ATOM 3495 O O . ALA A 1 477 ? -17.431 -7.710 -9.172 1.00 97.25 477 ALA A O 1
ATOM 3496 N N . ASP A 1 478 ? -17.316 -6.943 -11.291 1.00 97.88 478 ASP A N 1
ATOM 3497 C CA . ASP A 1 478 ? -16.179 -7.749 -11.717 1.00 97.88 478 ASP A CA 1
ATOM 3498 C C . ASP A 1 478 ? -14.874 -7.048 -11.322 1.00 97.88 478 ASP A C 1
ATOM 3500 O O . ASP A 1 478 ? -14.656 -5.890 -11.688 1.00 97.88 478 ASP A O 1
ATOM 3504 N N . LEU A 1 479 ? -13.979 -7.743 -10.619 1.00 97.62 479 LEU A N 1
ATOM 3505 C CA . LEU A 1 479 ? -12.608 -7.290 -10.379 1.00 97.62 479 LEU A CA 1
ATOM 3506 C C . LEU A 1 479 ? -11.601 -8.168 -11.119 1.00 97.62 479 LEU A C 1
ATOM 3508 O O . LEU A 1 479 ? -11.674 -9.392 -11.081 1.00 97.62 479 LEU A O 1
ATOM 3512 N N . PHE A 1 480 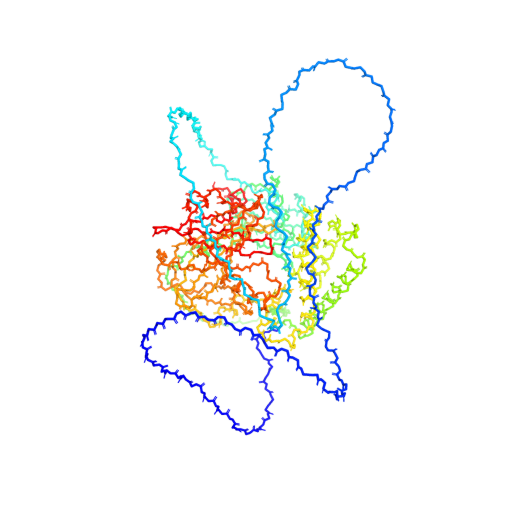? -10.607 -7.543 -11.743 1.00 97.19 480 PHE A N 1
ATOM 3513 C CA . PHE A 1 480 ? -9.498 -8.236 -12.399 1.00 97.19 480 PHE A CA 1
ATOM 3514 C C . PHE A 1 480 ? -8.222 -8.042 -11.586 1.00 97.19 480 PHE A C 1
ATOM 3516 O O . PHE A 1 480 ? -7.728 -6.920 -11.450 1.00 97.19 480 PHE A O 1
ATOM 3523 N N . ARG A 1 481 ? -7.692 -9.125 -11.016 1.00 94.69 481 ARG A N 1
ATOM 3524 C CA . ARG A 1 481 ? -6.542 -9.079 -10.104 1.00 94.69 481 ARG A CA 1
ATOM 3525 C C . ARG A 1 481 ? -5.228 -9.051 -10.873 1.00 94.69 481 ARG A C 1
ATOM 3527 O O . ARG A 1 481 ? -5.029 -9.801 -11.826 1.00 94.69 481 ARG A O 1
ATOM 3534 N N . TYR A 1 482 ? -4.308 -8.201 -10.431 1.00 92.25 482 TYR A N 1
ATOM 3535 C CA . TYR A 1 482 ? -2.927 -8.278 -10.882 1.00 92.25 482 TYR A CA 1
ATOM 3536 C C . TYR A 1 482 ? -2.283 -9.578 -10.375 1.00 92.25 482 TYR A C 1
ATOM 3538 O O . TYR A 1 482 ? -2.583 -10.003 -9.256 1.00 92.25 482 TYR A O 1
ATOM 3546 N N . PRO A 1 483 ? -1.375 -10.187 -11.160 1.00 88.88 483 PRO A N 1
ATOM 3547 C CA . PRO A 1 483 ? -0.623 -11.355 -10.718 1.00 88.88 483 PRO A CA 1
ATOM 3548 C C . PRO A 1 483 ? 0.185 -11.077 -9.442 1.00 88.88 483 PRO A C 1
ATOM 3550 O O . PRO A 1 483 ? 0.758 -9.997 -9.285 1.00 88.88 483 PRO A O 1
ATOM 3553 N N . GLY A 1 484 ? 0.229 -12.065 -8.551 1.00 88.94 484 GLY A N 1
ATOM 3554 C CA . GLY A 1 484 ? 0.958 -12.030 -7.283 1.00 88.94 484 GLY A CA 1
ATOM 3555 C C . GLY A 1 484 ? 0.384 -13.026 -6.275 1.00 88.94 484 GLY A C 1
ATOM 3556 O O . GLY A 1 484 ? -0.761 -13.457 -6.408 1.00 88.94 484 GLY A O 1
ATOM 3557 N N . ALA A 1 485 ? 1.172 -13.390 -5.268 1.00 88.88 485 ALA A N 1
ATOM 3558 C CA . ALA A 1 485 ? 0.812 -14.334 -4.213 1.00 88.88 485 ALA A CA 1
ATOM 3559 C C . ALA A 1 485 ? -0.401 -13.895 -3.389 1.00 88.88 485 ALA A C 1
ATOM 3561 O O . ALA A 1 485 ? -1.220 -14.741 -3.040 1.00 88.88 485 ALA A O 1
ATOM 3562 N N . LEU A 1 486 ? -0.555 -12.595 -3.119 1.00 91.38 486 LEU A N 1
ATOM 3563 C CA . LEU A 1 486 ? -1.743 -12.085 -2.425 1.00 91.38 486 LEU A CA 1
ATOM 3564 C C . LEU A 1 486 ? -2.841 -11.555 -3.347 1.00 91.38 486 LEU A C 1
ATOM 3566 O O . LEU A 1 486 ? -3.965 -11.353 -2.895 1.00 91.38 486 LEU A O 1
ATOM 3570 N N . GLY A 1 487 ? -2.524 -11.267 -4.613 1.00 91.06 487 GLY A N 1
ATOM 3571 C CA . GLY A 1 487 ? -3.497 -10.799 -5.605 1.00 91.06 487 GLY A CA 1
ATOM 3572 C C . GLY A 1 487 ? -4.322 -9.571 -5.189 1.00 91.06 487 GLY A C 1
ATOM 3573 O O . GLY A 1 487 ? -5.433 -9.403 -5.685 1.00 91.06 487 GLY A O 1
ATOM 3574 N N . LEU A 1 488 ? -3.836 -8.730 -4.261 1.00 94.25 488 LEU A N 1
ATOM 3575 C CA . LEU A 1 488 ? -4.623 -7.633 -3.677 1.00 94.25 488 LEU A CA 1
ATOM 3576 C C . LEU A 1 488 ? -4.977 -6.574 -4.723 1.00 94.25 488 LEU A C 1
ATOM 3578 O O . LEU A 1 488 ? -6.135 -6.182 -4.862 1.00 94.25 488 LEU A O 1
ATOM 3582 N N . ARG A 1 489 ? -3.976 -6.098 -5.469 1.00 95.12 489 ARG A N 1
ATOM 3583 C CA . ARG A 1 489 ? -4.165 -5.032 -6.454 1.00 95.12 489 ARG A CA 1
ATOM 3584 C C . ARG A 1 489 ? -5.079 -5.516 -7.575 1.00 95.12 489 ARG A C 1
ATOM 3586 O O . ARG A 1 489 ? -4.801 -6.530 -8.204 1.00 95.12 489 ARG A O 1
ATOM 3593 N N . SER A 1 490 ? -6.120 -4.746 -7.860 1.00 96.31 490 SER A N 1
ATOM 3594 C CA . SER A 1 490 ? -7.148 -5.089 -8.838 1.00 96.31 490 SER A CA 1
ATOM 3595 C C . SER A 1 490 ? -7.483 -3.908 -9.751 1.00 96.31 490 SER A C 1
ATOM 3597 O O . SER A 1 490 ? -7.177 -2.754 -9.442 1.00 96.31 490 SER A O 1
ATOM 3599 N N . LEU A 1 491 ? -8.111 -4.208 -10.885 1.00 95.44 491 LEU A N 1
ATOM 3600 C CA . LEU A 1 491 ? -8.802 -3.257 -11.750 1.00 95.44 491 LEU A CA 1
ATOM 3601 C C . LEU A 1 491 ? -10.305 -3.507 -11.661 1.00 95.44 491 LEU A C 1
ATOM 3603 O O . LEU A 1 491 ? -10.741 -4.657 -11.613 1.00 95.44 491 LEU A O 1
ATOM 3607 N N . LEU A 1 492 ? -11.082 -2.427 -11.664 1.00 95.12 492 LEU A N 1
ATOM 3608 C CA . LEU A 1 492 ? -12.532 -2.507 -11.768 1.00 95.12 492 LEU A CA 1
ATOM 3609 C C . LEU A 1 492 ? -12.929 -2.856 -13.212 1.00 95.12 492 LEU A C 1
ATOM 3611 O O . LEU A 1 492 ? -12.485 -2.202 -14.155 1.00 95.12 492 LEU A O 1
ATOM 3615 N N . GLY A 1 493 ? -13.779 -3.868 -13.355 1.00 94.19 493 GLY A N 1
ATOM 3616 C CA . GLY A 1 493 ? -14.462 -4.250 -14.582 1.00 94.19 493 GLY A CA 1
ATOM 3617 C C . GLY A 1 493 ? -15.888 -3.707 -14.655 1.00 94.19 493 GLY A C 1
ATOM 3618 O O . GLY A 1 493 ? -16.163 -2.554 -14.320 1.00 94.19 493 GLY A O 1
ATOM 3619 N N . ARG A 1 494 ? -16.822 -4.548 -15.109 1.00 95.00 494 ARG A N 1
ATOM 3620 C CA . ARG A 1 494 ? -18.238 -4.187 -15.189 1.00 95.00 494 ARG A CA 1
ATOM 3621 C C . ARG A 1 494 ? -18.836 -4.074 -13.785 1.00 95.00 494 ARG A C 1
ATOM 3623 O O . ARG A 1 494 ? -18.646 -4.952 -12.949 1.00 95.00 494 ARG A O 1
ATOM 3630 N N . ARG A 1 495 ? -19.601 -3.005 -13.553 1.00 95.88 495 ARG A N 1
ATOM 3631 C CA . ARG A 1 495 ? -20.537 -2.905 -12.425 1.00 95.88 495 ARG A CA 1
ATOM 3632 C C . ARG A 1 495 ? -21.882 -3.463 -12.871 1.00 95.88 495 ARG A C 1
ATOM 3634 O O . ARG A 1 495 ? -22.361 -3.118 -13.953 1.00 95.88 495 ARG A O 1
ATOM 3641 N N . HIS A 1 496 ? -22.458 -4.338 -12.061 1.00 94.94 496 HIS A N 1
ATOM 3642 C CA . HIS A 1 496 ? -23.715 -5.009 -12.390 1.00 94.94 496 HIS A CA 1
ATOM 3643 C C . HIS A 1 496 ? -24.923 -4.260 -11.839 1.00 94.94 496 HIS A C 1
ATOM 3645 O O . HIS A 1 496 ? -25.967 -4.277 -12.479 1.00 94.94 496 HIS A O 1
ATOM 3651 N N . ASN A 1 497 ? -24.755 -3.561 -10.712 1.00 92.69 497 ASN A N 1
ATOM 3652 C CA . ASN A 1 497 ? -25.802 -2.806 -10.025 1.00 92.69 497 ASN A CA 1
ATOM 3653 C C . ASN A 1 497 ? -25.272 -1.457 -9.506 1.00 92.69 497 ASN A C 1
ATOM 3655 O O . ASN A 1 497 ? -24.058 -1.251 -9.398 1.00 92.69 497 ASN A O 1
ATOM 3659 N N . GLU A 1 498 ? -26.197 -0.568 -9.141 1.00 93.00 498 GLU A N 1
ATOM 3660 C CA . GLU A 1 498 ? -25.884 0.683 -8.447 1.00 93.00 498 GLU A CA 1
ATOM 3661 C C . GLU A 1 498 ? -25.334 0.392 -7.035 1.00 93.00 498 GLU A C 1
ATOM 3663 O O . GLU A 1 498 ? -25.806 -0.554 -6.391 1.00 93.00 498 GLU A O 1
ATOM 3668 N N . PRO A 1 499 ? -24.357 1.168 -6.528 1.00 94.75 499 PRO A N 1
ATOM 3669 C CA . PRO A 1 499 ? -23.848 0.980 -5.174 1.00 94.75 499 PRO A CA 1
ATOM 3670 C C . PRO A 1 499 ? -24.942 1.122 -4.110 1.00 94.75 499 PRO A C 1
ATOM 3672 O O . PRO A 1 499 ? -25.740 2.060 -4.145 1.00 94.75 499 PRO A O 1
ATOM 3675 N N . VAL A 1 500 ? -24.937 0.226 -3.126 1.00 94.44 500 VAL A N 1
ATOM 3676 C CA . VAL A 1 500 ? -25.845 0.259 -1.967 1.00 94.44 500 VAL A CA 1
ATOM 3677 C C . VAL A 1 500 ? -25.057 0.482 -0.679 1.00 94.44 500 VAL A C 1
ATOM 3679 O O . VAL A 1 500 ? -23.833 0.395 -0.677 1.00 94.44 500 VAL A O 1
ATOM 3682 N N . ALA A 1 501 ? -25.724 0.795 0.432 1.00 92.69 501 ALA A N 1
ATOM 3683 C CA . ALA A 1 501 ? -25.049 0.847 1.729 1.00 92.69 501 ALA A CA 1
ATOM 3684 C C . ALA A 1 501 ? -24.563 -0.558 2.122 1.00 92.69 501 ALA A C 1
ATOM 3686 O O . ALA A 1 501 ? -25.327 -1.520 2.045 1.00 92.69 501 ALA A O 1
ATOM 3687 N N . ALA A 1 502 ? -23.304 -0.677 2.545 1.00 90.75 502 ALA A N 1
ATOM 3688 C CA . ALA A 1 502 ? -22.787 -1.926 3.086 1.00 90.75 502 ALA A CA 1
ATOM 3689 C C . ALA A 1 502 ? -23.390 -2.166 4.476 1.00 90.75 502 ALA A C 1
ATOM 3691 O O . ALA A 1 502 ? -23.342 -1.287 5.341 1.00 90.75 502 ALA A O 1
ATOM 3692 N N . THR A 1 503 ? -23.932 -3.361 4.695 1.00 84.38 503 THR A N 1
ATOM 3693 C CA . THR A 1 503 ? -24.429 -3.823 5.997 1.00 84.38 503 THR A CA 1
ATOM 3694 C C . THR A 1 503 ? -23.549 -4.954 6.522 1.00 84.38 503 THR A C 1
ATOM 3696 O O . THR A 1 503 ? -22.786 -5.557 5.770 1.00 84.38 503 THR A O 1
ATOM 3699 N N . ASP A 1 504 ? -23.640 -5.229 7.826 1.00 83.56 504 ASP A N 1
ATOM 3700 C CA . ASP A 1 504 ? -23.084 -6.442 8.444 1.00 83.56 504 ASP A CA 1
ATOM 3701 C C . ASP A 1 504 ? -21.567 -6.634 8.266 1.00 83.56 504 ASP A C 1
ATOM 3703 O O . ASP A 1 504 ? -21.069 -7.751 8.112 1.00 83.56 504 ASP A O 1
ATOM 3707 N N . VAL A 1 505 ? -20.802 -5.538 8.321 1.00 91.31 505 VAL A N 1
ATOM 3708 C CA . VAL A 1 505 ? -19.336 -5.599 8.258 1.00 91.31 505 VAL A CA 1
ATOM 3709 C C . VAL A 1 505 ? -18.797 -6.365 9.468 1.00 91.31 505 VAL A C 1
ATOM 3711 O O . VAL A 1 505 ? -18.746 -5.853 10.587 1.00 91.31 505 VAL A O 1
ATOM 3714 N N . ALA A 1 506 ? -18.370 -7.605 9.236 1.00 90.69 506 ALA A N 1
ATOM 3715 C CA . ALA A 1 506 ? -17.831 -8.476 10.269 1.00 90.69 506 ALA A CA 1
ATOM 3716 C C . ALA A 1 506 ? -16.325 -8.243 10.484 1.00 90.69 506 ALA A C 1
ATOM 3718 O O . ALA A 1 506 ? -15.505 -8.400 9.572 1.00 90.69 506 ALA A O 1
ATOM 3719 N N . GLY A 1 507 ? -15.959 -7.917 11.725 1.00 94.75 507 GLY A N 1
ATOM 3720 C CA . GLY A 1 507 ? -14.572 -7.877 12.180 1.00 94.75 507 GLY A CA 1
ATOM 3721 C C . GLY A 1 507 ? -14.118 -9.201 12.799 1.00 94.75 507 GLY A C 1
ATOM 3722 O O . GLY A 1 507 ? -14.927 -10.030 13.208 1.00 94.75 507 GLY A O 1
ATOM 3723 N N . VAL A 1 508 ? -12.804 -9.383 12.904 1.00 97.56 508 VAL A N 1
ATOM 3724 C CA . VAL A 1 508 ? -12.177 -10.502 13.626 1.00 97.56 508 VAL A CA 1
ATOM 3725 C C . VAL A 1 508 ? -11.498 -10.025 14.913 1.00 97.56 508 VAL A C 1
ATOM 3727 O O . VAL A 1 508 ? -11.362 -8.827 15.146 1.00 97.56 508 VAL A O 1
ATOM 3730 N N . THR A 1 509 ? -11.047 -10.944 15.762 1.00 98.50 509 THR A N 1
ATOM 3731 C CA . THR A 1 509 ? -10.219 -10.578 16.922 1.00 98.50 509 THR A CA 1
ATOM 3732 C C . THR A 1 509 ? -8.820 -10.129 16.491 1.00 98.50 509 THR A C 1
ATOM 3734 O O . THR A 1 509 ? -8.349 -10.458 15.394 1.00 98.50 509 THR A O 1
ATOM 3737 N N . ILE A 1 510 ? -8.114 -9.419 17.370 1.00 98.31 510 ILE A N 1
ATOM 3738 C CA . ILE A 1 510 ? -6.729 -8.985 17.159 1.00 98.31 510 ILE A CA 1
ATOM 3739 C C . ILE A 1 510 ? -5.822 -10.186 16.870 1.00 98.31 510 ILE A C 1
ATOM 3741 O O . ILE A 1 510 ? -5.037 -10.136 15.925 1.00 98.31 510 ILE A O 1
ATOM 3745 N N . ALA A 1 511 ? -5.956 -11.293 17.606 1.00 98.38 511 ALA A N 1
ATOM 3746 C CA . ALA A 1 511 ? -5.157 -12.494 17.362 1.00 98.38 511 ALA A CA 1
ATOM 3747 C C . ALA A 1 511 ? -5.377 -13.084 15.955 1.00 98.38 511 ALA A C 1
ATOM 3749 O O . ALA A 1 511 ? -4.414 -13.472 15.289 1.00 98.38 511 ALA A O 1
ATOM 3750 N N . VAL A 1 512 ? -6.622 -13.109 15.464 1.00 98.25 512 VAL A N 1
ATOM 3751 C CA . VAL A 1 512 ? -6.933 -13.598 14.109 1.00 98.25 512 VAL A CA 1
ATOM 3752 C C . VAL A 1 512 ? -6.387 -12.645 13.044 1.00 98.25 512 VAL A C 1
ATOM 3754 O O . VAL A 1 512 ? -5.839 -13.107 12.040 1.00 98.25 512 VAL A O 1
ATOM 3757 N N . ALA A 1 513 ? -6.466 -11.331 13.268 1.00 98.00 513 ALA A N 1
ATOM 3758 C CA . ALA A 1 513 ? -5.857 -10.344 12.381 1.00 98.00 513 ALA A CA 1
ATOM 3759 C C . ALA A 1 513 ? -4.329 -10.492 12.321 1.00 98.00 513 ALA A C 1
ATOM 3761 O O . ALA A 1 513 ? -3.773 -10.538 11.225 1.00 98.00 513 ALA A O 1
ATOM 3762 N N . CYS A 1 514 ? -3.656 -10.669 13.465 1.00 98.06 514 CYS A N 1
ATOM 3763 C CA . CYS A 1 514 ? -2.221 -10.964 13.527 1.00 98.06 514 CYS A CA 1
ATOM 3764 C C . CYS A 1 514 ? -1.862 -12.235 12.749 1.00 98.06 514 CYS A C 1
ATOM 3766 O O . CYS A 1 514 ? -0.895 -12.237 11.990 1.00 98.06 514 CYS A O 1
ATOM 3768 N N . ALA A 1 515 ? -2.649 -13.307 12.886 1.00 98.06 515 ALA A N 1
ATOM 3769 C CA . ALA A 1 515 ? -2.434 -14.536 12.125 1.00 98.06 515 ALA A CA 1
ATOM 3770 C C . ALA A 1 515 ? -2.616 -14.318 10.610 1.00 98.06 515 ALA A C 1
ATOM 3772 O O . ALA A 1 515 ? -1.872 -14.885 9.811 1.00 98.06 515 ALA A O 1
ATOM 3773 N N . GLY A 1 516 ? -3.580 -13.483 10.207 1.00 97.00 516 GLY A N 1
ATOM 3774 C CA . GLY A 1 516 ? -3.780 -13.074 8.815 1.00 97.00 516 GLY A CA 1
ATOM 3775 C C . GLY A 1 516 ? -2.597 -12.288 8.253 1.00 97.00 516 GLY A C 1
ATOM 3776 O O . GLY A 1 516 ? -2.087 -12.639 7.191 1.00 97.00 516 GLY A O 1
ATOM 3777 N N . ILE A 1 517 ? -2.111 -11.294 9.000 1.00 97.25 517 ILE A N 1
ATOM 3778 C CA . ILE A 1 517 ? -0.897 -10.537 8.666 1.00 97.25 517 ILE A CA 1
ATOM 3779 C C . ILE A 1 517 ? 0.304 -11.485 8.549 1.00 97.25 517 ILE A C 1
ATOM 3781 O O . ILE A 1 517 ? 1.054 -11.410 7.583 1.00 97.25 517 ILE A O 1
ATOM 3785 N N . GLY A 1 518 ? 0.461 -12.429 9.482 1.00 96.88 518 GLY A N 1
ATOM 3786 C CA . GLY A 1 518 ? 1.534 -13.423 9.443 1.00 96.88 518 GLY A CA 1
ATOM 3787 C C . GLY A 1 518 ? 1.511 -14.270 8.168 1.00 96.88 518 GLY A C 1
ATOM 3788 O O . GLY A 1 518 ? 2.542 -14.420 7.517 1.00 96.88 518 GLY A O 1
ATOM 3789 N N . ARG A 1 519 ? 0.334 -14.764 7.753 1.00 96.44 519 ARG A N 1
ATOM 3790 C CA . ARG A 1 519 ? 0.182 -15.482 6.472 1.00 96.44 519 ARG A CA 1
ATOM 3791 C C . ARG A 1 519 ? 0.537 -14.600 5.275 1.00 96.44 519 ARG A C 1
ATOM 3793 O O . ARG A 1 519 ? 1.189 -15.079 4.352 1.00 96.44 519 ARG A O 1
ATOM 3800 N N . ALA A 1 520 ? 0.148 -13.326 5.310 1.00 95.56 520 ALA A N 1
ATOM 3801 C CA . ALA A 1 520 ? 0.475 -12.374 4.257 1.00 95.56 520 ALA A CA 1
ATOM 3802 C C . ALA A 1 520 ? 1.991 -12.146 4.141 1.00 95.56 520 ALA A C 1
ATOM 3804 O O . ALA A 1 520 ? 2.537 -12.242 3.047 1.00 95.56 520 ALA A O 1
ATOM 3805 N N . ILE A 1 521 ? 2.682 -11.943 5.266 1.00 94.00 521 ILE A N 1
ATOM 3806 C CA . ILE A 1 521 ? 4.144 -11.774 5.316 1.00 94.00 521 ILE A CA 1
ATOM 3807 C C . ILE A 1 521 ? 4.872 -13.042 4.849 1.00 94.00 521 ILE A C 1
ATOM 3809 O O . ILE A 1 521 ? 5.894 -12.947 4.178 1.00 94.00 521 ILE A O 1
ATOM 3813 N N . VAL A 1 522 ? 4.360 -14.236 5.164 1.00 93.19 522 VAL A N 1
ATOM 3814 C CA . VAL A 1 522 ? 4.940 -15.494 4.657 1.00 93.19 522 VAL A CA 1
ATOM 3815 C C . VAL A 1 522 ? 4.840 -15.577 3.132 1.00 93.19 522 VAL A C 1
ATOM 3817 O O . VAL A 1 522 ? 5.780 -16.039 2.487 1.00 93.19 522 VAL A O 1
ATOM 3820 N N . ALA A 1 523 ? 3.726 -15.124 2.552 1.00 92.25 523 ALA A N 1
ATOM 3821 C CA . ALA A 1 523 ? 3.544 -15.095 1.105 1.00 92.25 523 ALA A CA 1
ATOM 3822 C C . ALA A 1 523 ? 4.410 -14.015 0.431 1.00 92.25 523 ALA A C 1
ATOM 3824 O O . ALA A 1 523 ? 5.013 -14.271 -0.610 1.00 92.25 523 ALA A O 1
ATOM 3825 N N . GLU A 1 524 ? 4.490 -12.823 1.027 1.00 92.69 524 GLU A N 1
ATOM 3826 C CA . GLU A 1 524 ? 5.258 -11.681 0.523 1.00 92.69 524 GLU A CA 1
ATOM 3827 C C . GLU A 1 524 ? 5.991 -10.963 1.682 1.00 92.69 524 GLU A C 1
ATOM 3829 O O . GLU A 1 524 ? 5.441 -10.062 2.318 1.00 92.69 524 GLU A O 1
ATOM 3834 N N . PRO A 1 525 ? 7.261 -11.312 1.967 1.00 90.06 525 PRO A N 1
ATOM 3835 C CA . PRO A 1 525 ? 7.993 -10.781 3.128 1.00 90.06 525 PRO A CA 1
ATOM 3836 C C . PRO A 1 525 ? 8.281 -9.276 3.099 1.00 90.06 525 PRO A C 1
ATOM 3838 O O . PRO A 1 525 ? 8.633 -8.688 4.117 1.00 90.06 525 PRO A O 1
ATOM 3841 N N . TRP A 1 526 ? 8.167 -8.652 1.928 1.00 91.94 526 TRP A N 1
ATOM 3842 C CA . TRP A 1 526 ? 8.442 -7.234 1.684 1.00 91.94 526 TRP A CA 1
ATOM 3843 C C . TRP A 1 526 ? 7.170 -6.376 1.661 1.00 91.94 526 TRP A C 1
ATOM 3845 O O . TRP A 1 526 ? 7.196 -5.266 1.123 1.00 91.94 526 TRP A O 1
ATOM 3855 N N . LEU A 1 527 ? 6.048 -6.886 2.180 1.00 91.50 527 LEU A N 1
ATOM 3856 C CA . LEU A 1 527 ? 4.806 -6.124 2.268 1.00 91.50 527 LEU A CA 1
ATOM 3857 C C . LEU A 1 527 ? 4.975 -4.875 3.121 1.00 91.50 527 LEU A C 1
ATOM 3859 O O . LEU A 1 527 ? 5.288 -4.940 4.306 1.00 91.50 527 LEU A O 1
ATOM 3863 N N . ASP A 1 528 ? 4.648 -3.741 2.516 1.00 89.38 528 ASP A N 1
ATOM 3864 C CA . ASP A 1 528 ? 4.619 -2.459 3.215 1.00 89.38 528 ASP A CA 1
ATOM 3865 C C . ASP A 1 528 ? 3.250 -2.201 3.863 1.00 89.38 528 ASP A C 1
ATOM 3867 O O . ASP A 1 528 ? 3.120 -1.314 4.708 1.00 89.38 528 ASP A O 1
ATOM 3871 N N . ARG A 1 529 ? 2.215 -2.940 3.432 1.00 93.94 529 ARG A N 1
ATOM 3872 C CA . ARG A 1 529 ? 0.841 -2.766 3.904 1.00 93.94 529 ARG A CA 1
ATOM 3873 C C . ARG A 1 529 ? -0.034 -4.008 3.754 1.00 93.94 529 ARG A C 1
ATOM 3875 O O . ARG A 1 529 ? 0.116 -4.743 2.779 1.00 93.94 529 ARG A O 1
ATOM 3882 N N . TYR A 1 530 ? -0.992 -4.192 4.662 1.00 97.19 530 TYR A N 1
ATOM 3883 C CA . TYR A 1 530 ? -2.020 -5.236 4.565 1.00 97.19 530 TYR A CA 1
ATOM 3884 C C . TYR A 1 530 ? -3.330 -4.826 5.269 1.00 97.19 530 TYR A C 1
ATOM 3886 O O . TYR A 1 530 ? -3.267 -4.306 6.383 1.00 97.19 530 TYR A O 1
ATOM 3894 N N . PRO A 1 531 ? -4.520 -5.037 4.678 1.00 97.56 531 PRO A N 1
ATOM 3895 C CA . PRO A 1 531 ? -5.783 -4.646 5.299 1.00 97.56 531 PRO A CA 1
ATOM 3896 C C . PRO A 1 531 ? -6.202 -5.615 6.412 1.00 97.56 531 PRO A C 1
ATOM 3898 O O . PRO A 1 531 ? -6.074 -6.834 6.292 1.00 97.56 531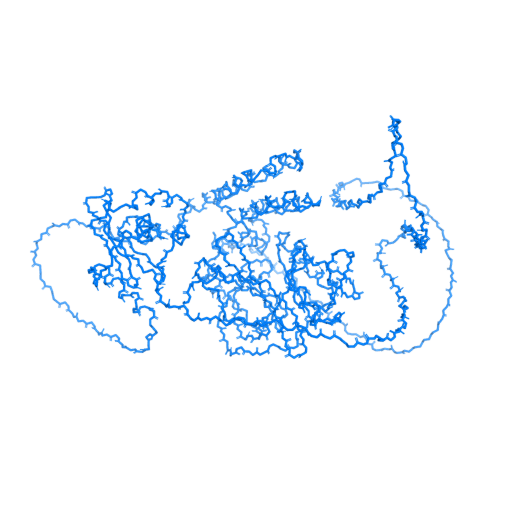 PRO A O 1
ATOM 3901 N N . VAL A 1 532 ? -6.770 -5.074 7.488 1.00 97.75 532 VAL A N 1
ATOM 3902 C CA . VAL A 1 532 ? -7.410 -5.844 8.560 1.00 97.75 532 VAL A CA 1
ATOM 3903 C C . VAL A 1 532 ? -8.746 -5.215 8.944 1.00 97.75 532 VAL A C 1
ATOM 3905 O O . VAL A 1 532 ? -8.913 -4.000 8.893 1.00 97.75 532 VAL A O 1
ATOM 3908 N N . CYS A 1 533 ? -9.701 -6.045 9.356 1.00 97.81 533 CYS A N 1
ATOM 3909 C CA . CYS A 1 533 ? -10.984 -5.612 9.906 1.00 97.81 533 CYS A CA 1
ATOM 3910 C C . CYS A 1 533 ? -11.159 -6.289 11.263 1.00 97.81 533 CYS A C 1
ATOM 3912 O O . CYS A 1 533 ? -11.295 -7.510 11.319 1.00 97.81 533 CYS A O 1
ATOM 3914 N N . VAL A 1 534 ? -11.081 -5.521 12.347 1.00 98.31 534 VAL A N 1
ATOM 3915 C CA . VAL A 1 534 ? -11.027 -6.037 13.719 1.00 98.31 534 VAL A CA 1
ATOM 3916 C C . VAL A 1 534 ? -12.180 -5.523 14.562 1.00 98.31 534 VAL A C 1
ATOM 3918 O O . VAL A 1 534 ? -12.637 -4.407 14.355 1.00 98.31 534 VAL A O 1
ATOM 3921 N N . VAL A 1 535 ? -12.622 -6.305 15.544 1.00 98.06 535 VAL A N 1
ATOM 3922 C CA . VAL A 1 535 ? -13.479 -5.815 16.630 1.00 98.06 535 VAL A CA 1
ATOM 3923 C C . VAL A 1 535 ? -12.581 -5.475 17.809 1.00 98.06 535 VAL A C 1
ATOM 3925 O O . VAL A 1 535 ? -12.105 -6.369 18.503 1.00 98.06 535 VAL A O 1
ATOM 3928 N N . ALA A 1 536 ? -12.308 -4.190 18.018 1.00 97.81 536 ALA A N 1
ATOM 3929 C CA . ALA A 1 536 ? -11.349 -3.748 19.025 1.00 97.81 536 ALA A CA 1
ATOM 3930 C C . ALA A 1 536 ? -11.733 -2.391 19.619 1.00 97.81 536 ALA A C 1
ATOM 3932 O O . ALA A 1 536 ? -12.451 -1.604 19.004 1.00 97.81 536 ALA A O 1
ATOM 3933 N N . ALA A 1 537 ? -11.246 -2.118 20.826 1.00 97.38 537 ALA A N 1
ATOM 3934 C CA . ALA A 1 537 ? -11.358 -0.818 21.469 1.00 97.38 537 ALA A CA 1
ATOM 3935 C C . ALA A 1 537 ? -10.042 -0.035 21.308 1.00 97.38 537 ALA A C 1
ATOM 3937 O O . ALA A 1 537 ? -8.962 -0.628 21.415 1.00 97.38 537 ALA A O 1
ATOM 3938 N N . PRO A 1 538 ? -10.084 1.289 21.084 1.00 96.75 538 PRO A N 1
ATOM 3939 C CA . PRO A 1 538 ? -8.896 2.119 21.222 1.00 96.75 538 PRO A CA 1
ATOM 3940 C C . PRO A 1 538 ? -8.481 2.191 22.696 1.00 96.75 538 PRO A C 1
ATOM 3942 O O . PRO A 1 538 ? -9.283 2.518 23.568 1.00 96.75 538 PRO A O 1
ATOM 3945 N N . ALA A 1 539 ? -7.209 1.926 22.971 1.00 95.75 539 ALA A N 1
ATOM 3946 C CA . ALA A 1 539 ? -6.621 2.031 24.301 1.00 95.75 539 ALA A CA 1
ATOM 3947 C C . ALA A 1 539 ? -5.224 2.655 24.229 1.00 95.75 539 ALA A C 1
ATOM 3949 O O . ALA A 1 539 ? -4.671 2.877 23.148 1.00 95.75 539 ALA A O 1
ATOM 3950 N N . ARG A 1 540 ? -4.631 2.941 25.390 1.00 94.56 540 ARG A N 1
ATOM 3951 C CA . ARG A 1 540 ? -3.293 3.532 25.481 1.00 94.56 540 ARG A CA 1
ATOM 3952 C C . ARG A 1 540 ? -2.406 2.725 26.422 1.00 94.56 540 ARG A C 1
ATOM 3954 O O . ARG A 1 540 ? -2.776 2.500 27.569 1.00 94.56 540 ARG A O 1
ATOM 3961 N N . ILE A 1 541 ? -1.223 2.340 25.946 1.00 93.44 541 ILE A N 1
ATOM 3962 C CA . ILE A 1 541 ? -0.170 1.693 26.740 1.00 93.44 541 ILE A CA 1
ATOM 3963 C C . ILE A 1 541 ? 1.000 2.676 26.829 1.00 93.44 541 ILE A C 1
ATOM 3965 O O . ILE A 1 541 ? 1.670 2.961 25.834 1.00 93.44 541 ILE A O 1
ATOM 3969 N N . GLY A 1 542 ? 1.214 3.254 28.014 1.00 90.75 542 GLY A N 1
ATOM 3970 C CA . GLY A 1 542 ? 2.150 4.367 28.191 1.00 90.75 542 GLY A CA 1
ATOM 3971 C C . GLY A 1 542 ? 1.765 5.563 27.310 1.00 90.75 542 GLY A C 1
ATOM 3972 O O . GLY A 1 542 ? 0.663 6.100 27.432 1.00 90.75 542 GLY A O 1
ATOM 3973 N N . ALA A 1 543 ? 2.664 5.960 26.405 1.00 87.81 543 ALA A N 1
ATOM 3974 C CA . ALA A 1 543 ? 2.434 7.030 25.430 1.00 87.81 543 ALA A CA 1
ATOM 3975 C C . ALA A 1 543 ? 1.866 6.540 24.081 1.00 87.81 543 ALA A C 1
ATOM 3977 O O . ALA A 1 543 ? 1.536 7.360 23.225 1.00 87.81 543 ALA A O 1
ATOM 3978 N N . ARG A 1 544 ? 1.759 5.222 23.863 1.00 90.81 544 ARG A N 1
ATOM 3979 C CA . ARG A 1 544 ? 1.400 4.647 22.561 1.00 90.81 544 ARG A CA 1
ATOM 3980 C C . ARG A 1 544 ? -0.075 4.267 22.511 1.00 90.81 544 ARG A C 1
ATOM 3982 O O . ARG A 1 544 ? -0.581 3.585 23.402 1.00 90.81 544 ARG A O 1
ATOM 3989 N N . TRP A 1 545 ? -0.751 4.685 21.447 1.00 96.38 545 TRP A N 1
ATOM 3990 C CA . TRP A 1 545 ? -2.103 4.231 21.137 1.00 96.38 545 TRP A CA 1
ATOM 3991 C C . TRP A 1 545 ? -2.082 2.818 20.560 1.00 96.38 545 TRP A C 1
ATOM 3993 O O . TRP A 1 545 ? -1.187 2.468 19.789 1.00 96.38 545 TRP A O 1
ATOM 4003 N N . VAL A 1 546 ? -3.071 2.012 20.933 1.00 97.56 546 VAL A N 1
ATOM 4004 C CA . VAL A 1 546 ? -3.247 0.633 20.473 1.00 97.56 546 VAL A CA 1
ATOM 4005 C C . VAL A 1 546 ? -4.720 0.369 20.156 1.00 97.56 546 VAL A C 1
ATOM 4007 O O . VAL A 1 546 ? -5.602 1.009 20.730 1.00 97.56 546 VAL A O 1
ATOM 4010 N N . LEU A 1 547 ? -4.985 -0.599 19.281 1.00 98.12 547 LEU A N 1
ATOM 4011 C CA . LEU A 1 547 ? -6.271 -1.295 19.240 1.00 98.12 547 LEU A CA 1
ATOM 4012 C C . LEU A 1 547 ? -6.143 -2.569 20.066 1.00 98.12 547 LEU A C 1
ATOM 4014 O O . LEU A 1 547 ? -5.181 -3.317 19.884 1.00 98.12 547 LEU A O 1
ATOM 4018 N N . THR A 1 548 ? -7.084 -2.797 20.977 1.00 97.88 548 THR A N 1
ATOM 4019 C CA . THR A 1 548 ? -7.034 -3.911 21.926 1.00 97.88 548 THR A CA 1
ATOM 4020 C C . THR A 1 548 ? -8.363 -4.649 22.011 1.00 97.88 548 THR A C 1
ATOM 4022 O O . THR A 1 548 ? -9.435 -4.050 21.895 1.00 97.88 548 THR A O 1
ATOM 4025 N N . ASP A 1 549 ? -8.285 -5.955 22.222 1.00 97.38 549 ASP A N 1
ATOM 4026 C CA . ASP A 1 549 ? -9.405 -6.814 22.583 1.00 97.38 549 ASP A CA 1
ATOM 4027 C C . ASP A 1 549 ? -8.957 -7.839 23.642 1.00 97.38 549 ASP A C 1
ATOM 4029 O O . ASP A 1 549 ? -7.853 -7.765 24.181 1.00 97.38 549 ASP A O 1
ATOM 4033 N N . ALA A 1 550 ? -9.807 -8.820 23.954 1.00 97.12 550 ALA A N 1
ATOM 4034 C CA . ALA A 1 550 ? -9.481 -9.860 24.933 1.00 97.12 550 ALA A CA 1
ATOM 4035 C C . ALA A 1 550 ? -8.325 -10.794 24.508 1.00 97.12 550 ALA A C 1
ATOM 4037 O O . ALA A 1 550 ? -7.819 -11.552 25.332 1.00 97.12 550 ALA A O 1
ATOM 4038 N N . THR A 1 551 ? -7.923 -10.774 23.235 1.00 97.94 551 THR A N 1
ATOM 4039 C CA . THR A 1 551 ? -6.918 -11.673 22.649 1.00 97.94 551 THR A CA 1
ATOM 4040 C C . THR A 1 551 ? -5.552 -11.020 22.473 1.00 97.94 551 THR A C 1
ATOM 4042 O O . THR A 1 551 ? -4.548 -11.724 22.369 1.00 97.94 551 THR A O 1
ATOM 4045 N N . GLY A 1 552 ? -5.480 -9.688 22.445 1.00 96.50 552 GLY A N 1
ATOM 4046 C CA . GLY A 1 552 ? -4.213 -8.987 22.316 1.00 96.50 552 GLY A CA 1
ATOM 4047 C C . GLY A 1 552 ? -4.357 -7.508 22.001 1.00 96.50 552 GLY A C 1
ATOM 4048 O O . GLY A 1 552 ? -5.434 -6.922 22.061 1.00 96.50 552 GLY A O 1
ATOM 4049 N N . SER A 1 553 ? -3.226 -6.885 21.675 1.00 97.19 553 SER A N 1
ATOM 4050 C CA . SER A 1 553 ? -3.169 -5.479 21.277 1.00 97.19 553 SER A CA 1
ATOM 4051 C C . SER A 1 553 ? -2.235 -5.293 20.090 1.00 97.19 553 SER A C 1
ATOM 4053 O O . SER A 1 553 ? -1.152 -5.877 20.060 1.00 97.19 553 SER A O 1
ATOM 4055 N N . LEU A 1 554 ? -2.626 -4.441 19.146 1.00 96.88 554 LEU A N 1
ATOM 4056 C CA . LEU A 1 554 ? -1.776 -3.989 18.049 1.00 96.88 554 LEU A CA 1
ATOM 4057 C C . LEU A 1 554 ? -1.552 -2.480 18.156 1.00 96.88 554 LEU A C 1
ATOM 4059 O O . LEU A 1 554 ? -2.515 -1.727 18.320 1.00 96.88 554 LEU A O 1
ATOM 4063 N N . PRO A 1 555 ? -0.300 -2.009 18.067 1.00 96.31 555 PRO A N 1
ATOM 4064 C CA . PRO A 1 555 ? -0.026 -0.590 18.161 1.00 96.31 555 PRO A CA 1
ATOM 4065 C C . PRO A 1 555 ? -0.512 0.170 16.935 1.00 96.31 555 PRO A C 1
ATOM 4067 O O . PRO A 1 555 ? -0.343 -0.288 15.806 1.00 96.31 555 PRO A O 1
ATOM 4070 N N . LEU A 1 556 ? -1.020 1.379 17.159 1.00 96.62 556 LEU A N 1
ATOM 4071 C CA . LEU A 1 556 ? -1.196 2.350 16.092 1.00 96.62 556 LEU A CA 1
ATOM 4072 C C . LEU A 1 556 ? 0.161 2.916 15.659 1.00 96.62 556 LEU A C 1
ATOM 4074 O O . LEU A 1 556 ? 1.110 3.000 16.455 1.00 96.62 556 LEU A O 1
ATOM 4078 N N . GLN A 1 557 ? 0.244 3.309 14.391 1.00 92.50 557 GLN A N 1
ATOM 4079 C CA . GLN A 1 557 ? 1.412 3.990 13.851 1.00 92.50 557 GLN A CA 1
ATOM 4080 C C . GLN A 1 557 ? 1.609 5.346 14.564 1.00 92.50 557 GLN A C 1
ATOM 4082 O O . GLN A 1 557 ? 0.636 6.081 14.766 1.00 92.50 557 GLN A O 1
ATOM 4087 N N . PRO A 1 558 ? 2.843 5.711 14.959 1.00 87.56 558 PRO A N 1
ATOM 4088 C CA . PRO A 1 558 ? 3.114 7.021 15.546 1.00 87.56 558 PRO A CA 1
ATOM 4089 C C . PRO A 1 558 ? 2.662 8.166 14.630 1.00 87.56 558 PRO A C 1
ATOM 4091 O O . PRO A 1 558 ? 2.895 8.129 13.424 1.00 87.56 558 PRO A O 1
ATOM 4094 N N . GLY A 1 559 ? 2.019 9.184 15.208 1.00 86.94 559 GLY A N 1
ATOM 4095 C CA . GLY A 1 559 ? 1.556 10.364 14.469 1.00 86.94 559 GLY A CA 1
ATOM 4096 C C . GLY A 1 559 ? 0.346 10.131 13.559 1.00 86.94 559 GLY A C 1
ATOM 4097 O O . GLY A 1 559 ? 0.004 11.022 12.787 1.00 86.94 559 GLY A O 1
ATOM 4098 N N . VAL A 1 560 ? -0.310 8.965 13.633 1.00 90.31 560 VAL A N 1
ATOM 4099 C CA . VAL A 1 560 ? -1.510 8.708 12.831 1.00 90.31 560 VAL A CA 1
ATOM 4100 C C . VAL A 1 560 ? -2.645 9.675 13.188 1.00 90.31 560 VAL A C 1
ATOM 4102 O O . VAL A 1 560 ? -2.898 9.966 14.359 1.00 90.31 560 VAL A O 1
ATOM 4105 N N . GLY A 1 561 ? -3.326 10.179 12.156 1.00 88.62 561 GLY A N 1
ATOM 4106 C CA . GLY A 1 561 ? -4.527 11.000 12.297 1.00 88.62 561 GLY A CA 1
ATOM 4107 C C . GLY A 1 561 ? -5.746 10.197 12.768 1.00 88.62 561 GLY A C 1
ATOM 4108 O O . GLY A 1 561 ? -5.667 9.001 13.038 1.00 88.62 561 GLY A O 1
ATOM 4109 N N . GLY A 1 562 ? -6.894 10.864 12.900 1.00 90.00 562 GLY A N 1
ATOM 4110 C CA . GLY A 1 562 ? -8.180 10.198 13.157 1.00 90.00 562 GLY A CA 1
ATOM 4111 C C . GLY A 1 562 ? -8.401 9.680 14.586 1.00 90.00 562 GLY A C 1
ATOM 4112 O O . GLY A 1 562 ? -9.515 9.287 14.914 1.00 90.00 562 GLY A O 1
ATOM 4113 N N . ILE A 1 563 ? -7.405 9.737 15.482 1.00 93.06 563 ILE A N 1
ATOM 4114 C CA . ILE A 1 563 ? -7.517 9.228 16.868 1.00 93.06 563 ILE A CA 1
ATOM 4115 C C . ILE A 1 563 ? -8.669 9.893 17.639 1.00 93.06 563 ILE A C 1
ATOM 4117 O O . ILE A 1 563 ? -9.398 9.222 18.365 1.00 93.06 563 ILE A O 1
ATOM 4121 N N . GLY A 1 564 ? -8.869 11.204 17.466 1.00 93.38 564 GLY A N 1
ATOM 4122 C CA . GLY A 1 564 ? -9.977 11.916 18.110 1.00 93.38 564 GLY A CA 1
ATOM 4123 C C . GLY A 1 564 ? -11.350 11.399 17.666 1.00 93.38 564 GLY A C 1
ATOM 4124 O O . GLY A 1 564 ? -12.217 11.172 18.505 1.00 93.38 564 GLY A O 1
ATOM 4125 N N . GLN A 1 565 ? -11.530 11.149 16.365 1.00 94.62 565 GLN A N 1
ATOM 4126 C CA . GLN A 1 565 ? -12.762 10.567 15.820 1.00 94.62 565 GLN A CA 1
ATOM 4127 C C . GLN A 1 565 ? -12.935 9.118 16.273 1.00 94.62 565 GLN A C 1
ATOM 4129 O O . GLN A 1 565 ? -14.032 8.738 16.670 1.00 94.62 565 GLN A O 1
ATOM 4134 N N . LEU A 1 566 ? -11.852 8.337 16.273 1.00 94.81 566 LEU A N 1
ATOM 4135 C CA . LEU A 1 566 ? -11.835 6.960 16.756 1.00 94.81 566 LEU A CA 1
ATOM 4136 C C . LEU A 1 566 ? -12.350 6.872 18.201 1.00 94.81 566 LEU A C 1
ATOM 4138 O O . LEU A 1 566 ? -13.247 6.083 18.474 1.00 94.81 566 LEU A O 1
ATOM 4142 N N . LEU A 1 567 ? -11.839 7.721 19.100 1.00 95.00 567 LEU A N 1
ATOM 4143 C CA . LEU A 1 567 ? -12.275 7.789 20.499 1.00 95.00 567 LEU A CA 1
ATOM 4144 C C . LEU A 1 567 ? -13.720 8.274 20.645 1.00 95.00 567 LEU A C 1
ATOM 4146 O O . LEU A 1 567 ? -14.488 7.688 21.404 1.00 95.00 567 LEU A O 1
ATOM 4150 N N . ALA A 1 568 ? -14.083 9.342 19.930 1.00 94.75 568 ALA A N 1
ATOM 4151 C CA . ALA A 1 568 ? -15.415 9.931 20.016 1.00 94.75 568 ALA A CA 1
ATOM 4152 C C . ALA A 1 568 ? -16.504 8.971 19.522 1.00 94.75 568 ALA A C 1
ATOM 4154 O O . ALA A 1 568 ? -17.582 8.925 20.103 1.00 94.75 568 ALA A O 1
ATOM 4155 N N . CYS A 1 569 ? -16.224 8.203 18.467 1.00 94.62 569 CYS A N 1
ATOM 4156 C CA . CYS A 1 569 ? -17.208 7.310 17.865 1.00 94.62 569 CYS A CA 1
ATOM 4157 C C . CYS A 1 569 ? -17.260 5.936 18.539 1.00 94.62 569 CYS A C 1
ATOM 4159 O O . CYS A 1 569 ? -18.326 5.329 18.562 1.00 94.62 569 CYS A O 1
ATOM 4161 N N . SER A 1 570 ? -16.144 5.427 19.074 1.00 95.19 570 SER A N 1
ATOM 4162 C CA . SER A 1 570 ? -16.153 4.141 19.783 1.00 95.19 570 SER A CA 1
ATOM 4163 C C . SER A 1 570 ? -16.613 4.257 21.237 1.00 95.19 570 SER A C 1
ATOM 4165 O O . SER A 1 570 ? -16.991 3.255 21.840 1.00 95.19 570 SER A O 1
ATOM 4167 N N . GLU A 1 571 ? -16.527 5.452 21.837 1.00 94.31 571 GLU A N 1
ATOM 4168 C CA . GLU A 1 571 ? -16.752 5.680 23.274 1.00 94.31 571 GLU A CA 1
ATOM 4169 C C . GLU A 1 571 ? -15.887 4.760 24.163 1.00 94.31 571 GLU A C 1
ATOM 4171 O O . GLU A 1 571 ? -16.273 4.380 25.269 1.00 94.31 571 GLU A O 1
ATOM 4176 N N . GLY A 1 572 ? -14.719 4.344 23.658 1.00 90.31 572 GLY A N 1
ATOM 4177 C CA . GLY A 1 572 ? -13.834 3.381 24.321 1.00 90.31 572 GLY A CA 1
ATOM 4178 C C . GLY A 1 572 ? -14.348 1.935 24.330 1.00 90.31 572 GLY A C 1
ATOM 4179 O O . GLY A 1 572 ? -13.725 1.077 24.954 1.00 90.31 572 GLY A O 1
ATOM 4180 N N . ARG A 1 573 ? -15.459 1.637 23.648 1.00 94.38 573 ARG A N 1
ATOM 4181 C CA . ARG A 1 573 ? -16.006 0.281 23.523 1.00 94.38 573 ARG A CA 1
ATOM 4182 C C . ARG A 1 573 ? -15.384 -0.455 22.330 1.00 94.38 573 ARG A C 1
ATOM 4184 O O . ARG A 1 573 ? -14.891 0.190 21.402 1.00 94.38 573 ARG A O 1
ATOM 4191 N N . PRO A 1 574 ? -15.407 -1.801 22.328 1.00 96.31 574 PRO A N 1
ATOM 4192 C CA . PRO A 1 574 ? -15.063 -2.569 21.141 1.00 96.31 574 PRO A CA 1
ATOM 4193 C C . PRO A 1 574 ? -16.006 -2.237 19.981 1.00 96.31 574 PRO A C 1
ATOM 4195 O O . PRO A 1 574 ? -17.225 -2.345 20.109 1.00 96.31 574 PRO A O 1
ATOM 4198 N N . THR A 1 575 ? -15.433 -1.845 18.848 1.00 96.31 575 THR A N 1
ATOM 4199 C CA . THR A 1 575 ? -16.159 -1.508 17.616 1.00 96.31 575 THR A CA 1
ATOM 4200 C C . THR A 1 575 ? -15.461 -2.166 16.429 1.00 96.31 575 THR A C 1
ATOM 4202 O O . THR A 1 575 ? -14.271 -2.478 16.498 1.00 96.31 575 THR A O 1
ATOM 4205 N N . VAL A 1 576 ? -16.194 -2.392 15.338 1.00 97.44 576 VAL A N 1
ATOM 4206 C CA . VAL A 1 576 ? -15.608 -2.870 14.083 1.00 97.44 576 VAL A CA 1
ATOM 4207 C C . VAL A 1 576 ? -14.785 -1.740 13.459 1.00 97.44 576 VAL A C 1
ATOM 4209 O O . VAL A 1 576 ? -15.307 -0.678 13.115 1.00 97.44 576 VAL A O 1
ATOM 4212 N N . ILE A 1 577 ? -13.485 -1.972 13.319 1.00 97.94 577 ILE A N 1
ATOM 4213 C CA . ILE A 1 577 ? -12.504 -1.022 12.803 1.00 97.94 577 ILE A CA 1
ATOM 4214 C C . ILE A 1 577 ? -11.763 -1.677 11.647 1.00 97.94 577 ILE A C 1
ATOM 4216 O O . ILE A 1 577 ? -11.159 -2.740 11.797 1.00 97.94 577 ILE A O 1
ATOM 4220 N N . VAL A 1 578 ? -11.764 -1.011 10.500 1.00 98.19 578 VAL A N 1
ATOM 4221 C CA . VAL A 1 578 ? -10.895 -1.353 9.379 1.00 98.19 578 VAL A CA 1
ATOM 4222 C C . VAL A 1 578 ? -9.635 -0.513 9.491 1.00 98.19 578 VAL A C 1
ATOM 4224 O O . VAL A 1 578 ? -9.688 0.711 9.640 1.00 98.19 578 VAL A O 1
ATOM 4227 N N . ALA A 1 579 ? -8.492 -1.180 9.435 1.00 97.81 579 ALA A N 1
ATOM 4228 C CA . ALA A 1 579 ? -7.185 -0.558 9.508 1.00 97.81 579 ALA A CA 1
ATOM 4229 C C . ALA A 1 579 ? -6.252 -1.166 8.464 1.00 97.81 579 ALA A C 1
ATOM 4231 O O . ALA A 1 579 ? -6.413 -2.305 8.030 1.00 97.81 579 ALA A O 1
ATOM 4232 N N . GLU A 1 580 ? -5.245 -0.400 8.083 1.00 97.44 580 GLU A N 1
ATOM 4233 C CA . GLU A 1 580 ? -4.125 -0.880 7.296 1.00 97.44 580 GLU A CA 1
ATOM 4234 C C . GLU A 1 580 ? -2.964 -1.177 8.243 1.00 97.44 580 GLU A C 1
ATOM 4236 O O . GLU A 1 580 ? -2.504 -0.304 8.976 1.00 97.44 580 GLU A O 1
ATOM 4241 N N . TRP A 1 581 ? -2.499 -2.419 8.264 1.00 97.31 581 TRP A N 1
ATOM 4242 C CA . TRP A 1 581 ? -1.251 -2.773 8.919 1.00 97.31 581 TRP A CA 1
ATOM 4243 C C . TRP A 1 581 ? -0.077 -2.275 8.094 1.00 97.31 581 TRP A C 1
ATOM 4245 O O . TRP A 1 581 ? -0.039 -2.542 6.899 1.00 97.31 581 TRP A O 1
ATOM 4255 N N . THR A 1 582 ? 0.879 -1.607 8.736 1.00 94.00 582 THR A N 1
ATOM 4256 C CA . THR A 1 582 ? 2.215 -1.308 8.206 1.00 94.00 582 THR A CA 1
ATOM 4257 C C . THR A 1 582 ? 3.271 -1.848 9.181 1.00 94.00 582 THR A C 1
ATOM 4259 O O . THR A 1 582 ? 2.955 -2.092 10.354 1.00 94.00 582 THR A O 1
ATOM 4262 N N . PRO A 1 583 ? 4.549 -1.967 8.773 1.00 87.38 583 PRO A N 1
ATOM 4263 C CA . PRO A 1 583 ? 5.632 -2.297 9.703 1.00 87.38 583 PRO A CA 1
ATOM 4264 C C . PRO A 1 583 ? 5.749 -1.333 10.902 1.00 87.38 583 PRO A C 1
ATOM 4266 O O . PRO A 1 583 ? 6.245 -1.722 11.957 1.00 87.38 583 PRO A O 1
ATOM 4269 N N . GLY A 1 584 ? 5.267 -0.088 10.773 1.00 86.75 584 GLY A N 1
ATOM 4270 C CA . GLY A 1 584 ? 5.270 0.918 11.843 1.00 86.75 584 GLY A CA 1
ATOM 4271 C C . GLY A 1 584 ? 4.071 0.844 12.804 1.00 86.75 584 GLY A C 1
ATOM 4272 O O . GLY A 1 584 ? 4.096 1.463 13.875 1.00 86.75 584 GLY A O 1
ATOM 4273 N N . GLY A 1 585 ? 3.026 0.093 12.453 1.00 93.56 585 GLY A N 1
ATOM 4274 C CA . GLY A 1 585 ? 1.796 -0.056 13.230 1.00 93.56 585 GLY A CA 1
ATOM 4275 C C . GLY A 1 585 ? 0.536 0.025 12.368 1.00 93.56 585 GLY A C 1
ATOM 4276 O O . GLY A 1 585 ? 0.589 0.154 11.150 1.00 93.56 585 GLY A O 1
ATOM 4277 N N . LEU A 1 586 ? -0.623 -0.051 13.014 1.00 97.50 586 LEU A N 1
ATOM 4278 C CA . LEU A 1 586 ? -1.915 0.095 12.352 1.00 97.50 586 LEU A CA 1
ATOM 4279 C C . LEU A 1 586 ? -2.205 1.563 12.014 1.00 97.50 586 LEU A C 1
ATOM 4281 O O . LEU A 1 586 ? -2.034 2.455 12.849 1.00 97.50 586 LEU A O 1
ATOM 4285 N N . VAL A 1 587 ? -2.731 1.787 10.815 1.00 97.25 587 VAL A N 1
ATOM 4286 C CA . VAL A 1 587 ? -3.336 3.042 10.372 1.00 97.25 587 VAL A CA 1
ATOM 4287 C C . VAL A 1 587 ? -4.850 2.828 10.298 1.00 97.25 587 VAL A C 1
ATOM 4289 O O . VAL A 1 587 ? -5.311 2.139 9.386 1.00 97.25 587 VAL A O 1
ATOM 4292 N N . PRO A 1 588 ? -5.647 3.355 11.247 1.00 97.00 588 PRO A N 1
ATOM 4293 C CA . PRO A 1 588 ? -7.101 3.248 11.188 1.00 97.00 588 PRO A CA 1
ATOM 4294 C C . PRO A 1 588 ? -7.640 3.948 9.940 1.00 97.00 588 PRO A C 1
ATOM 4296 O O . PRO A 1 588 ? -7.229 5.064 9.630 1.00 97.00 588 PRO A O 1
ATOM 4299 N N . LEU A 1 589 ? -8.553 3.289 9.229 1.00 97.38 589 LEU A N 1
ATOM 4300 C CA . LEU A 1 589 ? -9.153 3.813 8.003 1.00 97.38 589 LEU A CA 1
ATOM 4301 C C . LEU A 1 589 ? -10.638 4.086 8.175 1.00 97.38 589 LEU A C 1
ATOM 4303 O O . LEU A 1 589 ? -11.150 5.095 7.703 1.00 97.38 589 LEU A O 1
ATOM 4307 N N . THR A 1 590 ? -11.364 3.178 8.818 1.00 97.25 590 THR A N 1
ATOM 4308 C CA . THR A 1 590 ? -12.821 3.285 8.912 1.00 97.25 590 THR A CA 1
ATOM 4309 C C . THR A 1 590 ? -13.314 2.663 10.200 1.00 97.25 590 THR A C 1
ATOM 4311 O O . THR A 1 590 ? -12.812 1.630 10.642 1.00 97.25 590 THR A O 1
ATOM 4314 N N . LEU A 1 591 ? -14.306 3.306 10.803 1.00 96.06 591 LEU A N 1
ATOM 4315 C CA . LEU A 1 591 ? -15.030 2.796 11.954 1.00 96.06 591 LEU A CA 1
ATOM 4316 C C . LEU A 1 591 ? -16.479 2.520 11.543 1.00 96.06 591 LEU A C 1
ATOM 4318 O O . LEU A 1 591 ? -17.152 3.407 11.019 1.00 96.06 591 LEU A O 1
ATOM 4322 N N . HIS A 1 592 ? -16.952 1.296 11.766 1.00 94.44 592 HIS A N 1
ATOM 4323 C CA . HIS A 1 592 ? -18.311 0.886 11.421 1.00 94.44 592 HIS A CA 1
ATOM 4324 C C . HIS A 1 592 ? -19.1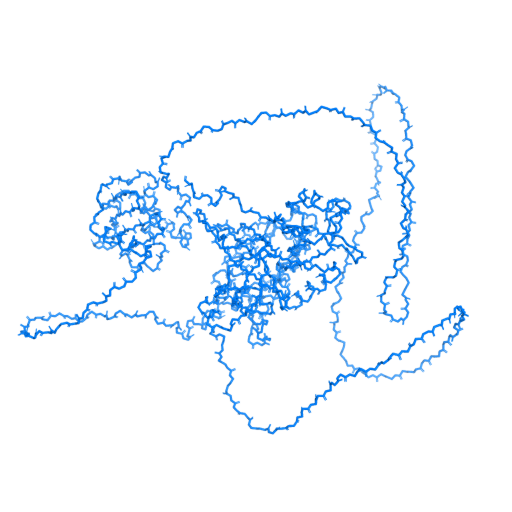91 0.905 12.673 1.00 94.44 592 HIS A C 1
ATOM 4326 O O . HIS A 1 592 ? -18.984 0.136 13.614 1.00 94.44 592 HIS A O 1
ATOM 4332 N N . LEU A 1 593 ? -20.159 1.818 12.678 1.00 90.81 593 LEU A N 1
ATOM 4333 C CA . LEU A 1 593 ? -21.230 1.910 13.666 1.00 90.81 593 LEU A CA 1
ATOM 4334 C C . LEU A 1 593 ? -22.455 1.117 13.181 1.00 90.81 593 LEU A C 1
ATOM 4336 O O . LEU A 1 593 ? -22.544 0.815 11.991 1.00 90.81 593 LEU A O 1
ATOM 4340 N N . PRO A 1 594 ? -23.428 0.816 14.063 1.00 85.38 594 PRO A N 1
ATOM 4341 C CA . PRO A 1 594 ? -24.635 0.082 13.676 1.00 85.38 594 PRO A CA 1
ATOM 4342 C C . PRO A 1 594 ? -25.427 0.717 12.524 1.00 85.38 594 PRO A C 1
ATOM 4344 O O . PRO A 1 594 ? -26.093 0.008 11.780 1.00 85.38 594 PRO A O 1
ATOM 4347 N N . ASP A 1 595 ? -25.375 2.043 12.385 1.00 86.19 595 ASP A N 1
ATOM 4348 C CA . ASP A 1 595 ? -26.170 2.811 11.424 1.00 86.19 595 ASP A CA 1
ATOM 4349 C C . ASP A 1 595 ? -25.355 3.407 10.265 1.00 86.19 595 ASP A C 1
ATOM 4351 O O . ASP A 1 595 ? -25.935 3.849 9.274 1.00 86.19 595 ASP A O 1
ATOM 4355 N N . ARG A 1 596 ? -24.021 3.470 10.379 1.00 89.19 596 ARG A N 1
ATOM 4356 C CA . ARG A 1 596 ? -23.164 4.150 9.395 1.00 89.19 596 ARG A CA 1
ATOM 4357 C C . ARG A 1 596 ? -21.701 3.735 9.480 1.00 89.19 596 ARG A C 1
ATOM 4359 O O . ARG A 1 596 ? -21.208 3.315 10.522 1.00 89.19 596 ARG A O 1
ATOM 4366 N N . SER A 1 597 ? -20.971 3.973 8.396 1.00 94.25 597 SER A N 1
ATOM 4367 C CA . SER A 1 597 ? -19.508 3.880 8.367 1.00 94.25 597 SER A CA 1
ATOM 4368 C C . SER A 1 597 ? -18.895 5.278 8.407 1.00 94.25 597 SER A C 1
ATOM 4370 O O . SER A 1 597 ? -19.365 6.182 7.720 1.00 94.25 597 SER A O 1
ATOM 4372 N N . ILE A 1 598 ? -17.851 5.460 9.211 1.00 94.75 598 ILE A N 1
ATOM 4373 C CA . ILE A 1 598 ? -17.139 6.730 9.362 1.00 94.75 598 ILE A CA 1
ATOM 4374 C C . ILE A 1 598 ? -15.722 6.549 8.825 1.00 94.75 598 ILE A C 1
ATOM 4376 O O . ILE A 1 598 ? -14.914 5.836 9.420 1.00 94.75 598 ILE A O 1
ATOM 4380 N N . ASP A 1 599 ? -15.431 7.201 7.700 1.00 94.94 599 ASP A N 1
ATOM 4381 C CA . ASP A 1 599 ? -14.083 7.282 7.137 1.00 94.94 599 ASP A CA 1
ATOM 4382 C C . ASP A 1 599 ? -13.221 8.213 8.007 1.00 94.94 599 ASP A C 1
ATOM 4384 O O . ASP A 1 599 ? -13.524 9.396 8.173 1.00 94.94 599 ASP A O 1
ATOM 4388 N N . ILE A 1 600 ? -12.169 7.647 8.595 1.00 94.94 600 ILE A N 1
ATOM 4389 C CA . ILE A 1 600 ? -11.186 8.330 9.450 1.00 94.94 600 ILE A CA 1
ATOM 4390 C C . ILE A 1 600 ? -9.766 8.201 8.883 1.00 94.94 600 ILE A C 1
ATOM 4392 O O . ILE A 1 600 ? -8.793 8.549 9.555 1.00 94.94 600 ILE A O 1
ATOM 4396 N N . GLY A 1 601 ? -9.641 7.654 7.669 1.00 92.19 601 GLY A N 1
ATOM 4397 C CA . GLY A 1 601 ? -8.367 7.385 7.031 1.00 92.19 601 GLY A CA 1
ATOM 4398 C C . GLY A 1 601 ? -7.676 8.660 6.543 1.00 92.19 601 GLY A C 1
ATOM 4399 O O . GLY A 1 601 ? -8.313 9.708 6.398 1.00 92.19 601 GLY A O 1
ATOM 4400 N N . PRO A 1 602 ? -6.368 8.588 6.237 1.00 90.75 602 PRO A N 1
ATOM 4401 C CA . PRO A 1 602 ? -5.628 9.706 5.661 1.00 90.75 602 PRO A CA 1
ATOM 4402 C C . PRO A 1 602 ? -6.318 10.276 4.412 1.00 90.75 602 PRO A C 1
ATOM 4404 O O . PRO A 1 602 ? -6.782 9.531 3.541 1.00 90.75 602 PRO A O 1
ATOM 4407 N N . VAL A 1 603 ? -6.389 11.604 4.327 1.00 87.44 603 VAL A N 1
ATOM 4408 C CA . VAL A 1 603 ? -6.966 12.348 3.199 1.00 87.44 603 VAL A CA 1
ATOM 4409 C C . VAL A 1 603 ? -5.868 13.198 2.576 1.00 87.44 603 VAL A C 1
ATOM 4411 O O . VAL A 1 603 ? -5.070 13.795 3.299 1.00 87.44 603 VAL A O 1
ATOM 4414 N N . ALA A 1 604 ? -5.836 13.258 1.247 1.00 80.38 604 ALA A N 1
ATOM 4415 C CA . ALA A 1 604 ? -4.898 14.102 0.526 1.00 80.38 604 ALA A CA 1
ATOM 4416 C C . ALA A 1 604 ? -5.142 15.577 0.862 1.00 80.38 604 ALA A C 1
ATOM 4418 O O . ALA A 1 604 ? -6.281 16.012 1.071 1.00 80.38 604 ALA A O 1
ATOM 4419 N N . GLU A 1 605 ? -4.070 16.365 0.886 1.00 71.81 605 GLU A N 1
ATOM 4420 C CA . GLU A 1 605 ? -4.187 17.796 1.132 1.00 71.81 605 GLU A CA 1
ATOM 4421 C C . GLU A 1 605 ? -4.974 18.461 -0.002 1.00 71.81 605 GLU A C 1
ATOM 4423 O O . GLU A 1 605 ? -4.604 18.399 -1.178 1.00 71.81 605 GLU A O 1
ATOM 4428 N N . ALA A 1 606 ? -6.065 19.145 0.353 1.00 66.06 606 ALA A N 1
ATOM 4429 C CA . ALA A 1 606 ? -6.926 19.811 -0.621 1.00 66.06 606 ALA A CA 1
ATOM 4430 C C . ALA A 1 606 ? -6.164 20.850 -1.466 1.00 66.06 606 ALA A C 1
ATOM 4432 O O . ALA A 1 606 ? -6.487 21.044 -2.633 1.00 66.06 606 ALA A O 1
ATOM 4433 N N . SER A 1 607 ? -5.124 21.476 -0.905 1.00 67.75 607 SER A N 1
ATOM 4434 C CA . SER A 1 607 ? -4.238 22.420 -1.600 1.00 67.75 607 SER A CA 1
ATOM 4435 C C . SER A 1 607 ? -3.437 21.784 -2.741 1.00 67.75 607 SER A C 1
ATOM 4437 O O . SER A 1 607 ? -3.071 22.484 -3.682 1.00 67.75 607 SER A O 1
ATOM 4439 N N . PHE A 1 608 ? -3.162 20.478 -2.677 1.00 60.44 608 PHE A N 1
ATOM 4440 C CA . PHE A 1 608 ? -2.434 19.751 -3.716 1.00 60.44 608 PHE A CA 1
ATOM 4441 C C . PHE A 1 608 ? -3.361 19.262 -4.840 1.00 60.44 608 PHE A C 1
ATOM 4443 O O . PHE A 1 608 ? -2.993 19.297 -6.016 1.00 60.44 608 PHE A O 1
ATOM 4450 N N . LEU A 1 609 ? -4.569 18.816 -4.478 1.00 59.53 609 LEU A N 1
ATOM 4451 C CA . LEU A 1 609 ? -5.567 18.289 -5.417 1.00 59.53 609 LEU A CA 1
ATOM 4452 C C . LEU A 1 609 ? -6.417 19.368 -6.094 1.00 59.53 609 LEU A C 1
ATOM 4454 O O . LEU A 1 609 ? -7.034 19.107 -7.127 1.00 59.53 609 LEU A O 1
ATOM 4458 N N . ALA A 1 610 ? -6.479 20.573 -5.530 1.00 50.41 610 ALA A N 1
ATOM 4459 C CA . ALA A 1 610 ? -7.190 21.676 -6.149 1.00 50.41 610 ALA A CA 1
ATOM 4460 C C . ALA A 1 610 ? -6.422 22.177 -7.382 1.00 50.41 610 ALA A C 1
ATOM 4462 O O . ALA A 1 610 ? -5.524 23.012 -7.282 1.00 50.41 610 ALA A O 1
ATOM 4463 N N . ALA A 1 611 ? -6.848 21.750 -8.572 1.00 42.00 611 ALA A N 1
ATOM 4464 C CA . ALA A 1 611 ? -6.963 22.728 -9.645 1.00 42.00 611 ALA A CA 1
ATOM 4465 C C . ALA A 1 611 ? -7.985 23.760 -9.154 1.00 42.00 611 ALA A C 1
ATOM 4467 O O . ALA A 1 611 ? -9.100 23.386 -8.787 1.00 42.00 611 ALA A O 1
ATOM 4468 N N . SER A 1 612 ? -7.570 25.019 -9.031 1.00 34.16 612 SER A N 1
ATOM 4469 C CA . SER A 1 612 ? -8.431 26.136 -8.641 1.00 34.16 612 SER A CA 1
ATOM 4470 C C . SER A 1 612 ? -9.773 26.018 -9.374 1.00 34.16 612 SER A C 1
ATOM 4472 O O . SER A 1 612 ? -9.783 26.009 -10.604 1.00 34.16 612 SER A O 1
ATOM 4474 N N . ARG A 1 613 ? -10.864 25.813 -8.623 1.00 33.41 613 ARG A N 1
ATOM 4475 C CA . ARG A 1 613 ? -12.223 25.774 -9.182 1.00 33.41 613 ARG A CA 1
ATOM 4476 C C . ARG A 1 613 ? -12.594 27.111 -9.799 1.00 33.41 613 ARG A C 1
ATOM 4478 O O . ARG A 1 613 ? -12.182 28.143 -9.219 1.00 33.41 613 ARG A O 1
#

Radius of gyration: 33.96 Å; chains: 1; bounding box: 60×84×121 Å

Secondary structure (DSSP, 8-state):
--S---------------------------------------------------------------------------------------------------------TT----------PPPPPP----------PPPPPPPPPPP----PPPHHHHHHT-SSHHHHHHHGGG-SGGGEEEEEE-SSEEEEEE--SSSSPEEEEEETTTTEEEE-SS--SSS-HHHHHHHHHHHTT-S-B-SS--HHHHHHHHHHHHTTS------PPPP------------PPPPP----PPPPHHHHHHHHHHHHHHHHHHHHHHHHHHHH-TT-GGGG-HHHHHHHHHHHHHTT-GGGHHHHHHHHTTTTSSTTHHHHHHHHHHHHHHHHHHHHTGGGS-HHHHHHHHHHHTPPPPHHHHHTS--EEEEEEEEEEEEEEETTEEEEEEEEEETTT--EEEEEEEEETTPPPP-S--TTEEEEEEEEEPSSSS--EEEEEEE-S--EE------B-HHHHHHHHHHHHHH-TT-S-EEEEEEEEEEEETTEEEEEETTEEEEBPTT-S-HHHHHHHHTTS-EEEEEEEETTEEEEEEEE-SS-EEE-S----HHHH----

Foldseek 3Di:
DPPDDDDDDDDDDDDDDDDDDDDDDDDDDDDDDDDDDDDDDDDDDDDDDDDDDDDDDDDPDDDDDDDDDDDDDDDDDDDDDDDDDDDDDDDDDDDDDDPDDDDDDDDDPPPDDDDPDDDDDDDDDDDDDDDDDDDDDDDDDDDDDDDDDPDQDALVVLCLQFPDPVQQVLLVVQLDCVQWPAWEDEPFKTWTFGNDPDPGTKTWMAGPVVGAIDIPDPDPDVVGSPNSSSSSNVNVVNHYHDPDDPPVHVVVVVVVVVVPDDDDDDDDDDDDDDDDDDDDDDDDDDDDDDDPDDPDPVRVVVLLVLLLVLLVVLLVVLVVDVVVNPVPPLLQDLVSLQVNLVSLVVSVQNLCSLLSNVLNCLRPVDPCSRVVNVLSSVLSNVLSVCSNVLVVDDQQLSQASCVSSPNDDDPVSLVPDDWDWAFWAQAFWAWDDDPQKIKIKTWIAGPVPRAIAIEIFIDGFQAATDPQDDHQKIWGFTWRFRRHQRSHYTDTDDTPDDIDGDADDDFDAPVVQVVVVVVVCVRRVNDQKDKHKHFFFWDDDPPWIWTDDPVGIWTAAPPAWLVVVSCVVCVRHGFTWMWMQGPRTTRTAWTDDNVDIDGGHHDDDPNRNDPPD

Sequence (613 aa):
MHLRGLGDRGIDGDADDCIVFGAGESGVGRADGGSAGAGTCPLAGDLDAGGGGGRLGRAVGLLVVATSSSDGEGTDGDERGSKSPGGPRSEVSCHTHHVVQSCNWVPDTRGTWCPTLRVVCHTPAHPATPDVGRTKSHPVATVSPVSTQQARWQVEQVLALAPKPSSLTAAQPLAVASRWVTSGCDGRGVWGRCTGTSAEPYDCVIDHVGVAFRCTCPSRSTPCKHALALLLLWVRGSVAEAETPPGFAAAWLAGRVAAVSPVVDSPSPPPADAPTDAPGSAAAPSPAESLPLPPTRDGRDDRVARMSAGLAELDRWLDDRLRTGLADPALARYDTWDDLAARLVDAQVGGLANRVRRMAGLVGAHPQWHGHVLAEMGALHLLATAGRRLGSLPPHLADSVAAAIGWQVRQADVLAGVPHTDHWMVLGRSDTREDRIEVRRFWLRGRDTGDWAMLLSFAAYGQSLDTSFAVGTEVHADLFRYPGALGLRSLLGRRHNEPVAATDVAGVTIAVACAGIGRAIVAEPWLDRYPVCVVAAPARIGARWVLTDATGSLPLQPGVGGIGQLLACSEGRPTVIVAEWTPGGLVPLTLHLPDRSIDIGPVAEASFLAASR

pLDDT: mean 70.05, std 29.22, range [20.16, 98.5]